Protein AF-A0A0V1JER3-F1 (afdb_monomer_lite)

Radius of gyration: 27.44 Å; chains: 1; bounding box: 63×90×72 Å

Secondary structure (DSSP, 8-state):
-EEEE--------SSS--PPP-TTSEEETTEEE--GGG-TT--BS--------S-HHHHHHHHHHHS-TTT-SEEEES----GGG-PPPHHHHHHHHHHHHHHH---HHHHT----SSTTS----TT----EEEEEEEE--HHHHHH-TTTS--HHHHHHHHHHHHHHHT--EEEEEE-S-HHHHHHHHHHS-TT-EEE-----HHHHHHHHHHHHHHHHHHHHHTEEEEEEETT-HHHHHHHHHHHHHT--GGGTS-EEPPTT-TTPPPPP--PPP----GGG--S-------HHHHHHHTTS--PPPPP-------------TTSSSSSS--TTSPPHHHHHHHHH-HHHHHHTT-HHHHHHHHHHHH-SSHHHHHHHHTTSHHHHHHHHHHHHHH-TTT-HHHHHHHHHHHHHHHHHHHHHHHHHHHHS--

pLDDT: mean 73.92, std 23.4, range [24.48, 98.75]

Foldseek 3Di:
DEEDEDPDADDDDDDDDDDDDLQQFDQDPQWTDHCVVVDRPDTDNDYDYDNDDDDVVVVVCCPVPVDDPVVDPYYDDPDDDDQLPPDDDPVLLVVLQVCCVPPQVWDCVVQVQDDDPPSLPQDAAAASGQFTQEEEEAAEDDVCVPQPVQFAAQLLLVLVVRQVCCVVSVGQEYEYHYPDDVVSVVVSVVNHDPSHHYDYDDDDPVRCVVQPPVSSLVSSLSNQLRHSAYEYAPLDPSLVSSLVSVLSSNYHLRRRFHYRGYPVCRPDDTDDRDHDDSDDPCPVVPDDPPPDAPPVRVVVCVVPDDDDDDDDDDDDDDDDDDDDPDPDPPDDDRPPDQPPVLVVQCVVDPQLVVLVVDPVLVVLVVCLVNDPDNVVSLVVCCVPPSSLLNVLVSCCSRPVPSCPVSVVVVVVVVVVVVVVVVVVVVVVVVVVPD

Structure (mmCIF, N/CA/C/O backbone):
data_AF-A0A0V1JER3-F1
#
_entry.id   AF-A0A0V1JER3-F1
#
loop_
_atom_site.group_PDB
_atom_site.id
_atom_site.type_symbol
_atom_site.label_atom_id
_atom_site.label_alt_id
_atom_site.label_comp_id
_atom_site.label_asym_id
_atom_site.label_entity_id
_atom_site.label_seq_id
_atom_site.pdbx_PDB_ins_code
_atom_site.Cartn_x
_atom_site.Cartn_y
_atom_site.Cartn_z
_atom_site.occupancy
_atom_site.B_iso_or_equiv
_atom_site.auth_seq_id
_atom_site.auth_comp_id
_atom_site.auth_asym_id
_atom_site.auth_atom_id
_atom_site.pdbx_PDB_model_num
ATOM 1 N N . MET A 1 1 ? 18.996 -10.662 -32.510 1.00 29.88 1 MET A N 1
ATOM 2 C CA . MET A 1 1 ? 19.533 -9.324 -32.182 1.00 29.88 1 MET A CA 1
ATOM 3 C C . MET A 1 1 ? 18.700 -8.815 -31.013 1.00 29.88 1 MET A C 1
ATOM 5 O O . MET A 1 1 ? 17.489 -8.831 -31.158 1.00 29.88 1 MET A O 1
ATOM 9 N N . LEU A 1 2 ? 19.296 -8.533 -29.849 1.00 27.28 2 LEU A N 1
ATOM 10 C CA . LEU A 1 2 ? 18.556 -8.062 -28.670 1.00 27.28 2 LEU A CA 1
ATOM 11 C C . LEU A 1 2 ? 18.442 -6.541 -28.779 1.00 27.28 2 LEU A C 1
ATOM 13 O O . LEU A 1 2 ? 19.460 -5.867 -28.688 1.00 27.28 2 LEU A O 1
ATOM 17 N N . TYR A 1 3 ? 17.248 -6.019 -29.037 1.00 32.38 3 TYR A N 1
ATOM 18 C CA . TYR A 1 3 ? 16.989 -4.581 -28.984 1.00 32.38 3 TYR A CA 1
ATOM 19 C C . TYR A 1 3 ? 16.560 -4.234 -27.558 1.00 32.38 3 TYR A C 1
ATOM 21 O O . TYR A 1 3 ? 15.623 -4.841 -27.039 1.00 32.38 3 TYR A O 1
ATOM 29 N N . ILE A 1 4 ? 17.287 -3.314 -26.921 1.00 34.12 4 ILE A N 1
ATOM 30 C CA . ILE A 1 4 ? 16.986 -2.803 -25.580 1.00 34.12 4 ILE A CA 1
ATOM 31 C C . ILE A 1 4 ? 16.317 -1.446 -25.761 1.00 34.12 4 ILE A C 1
ATOM 33 O O . ILE A 1 4 ? 16.966 -0.489 -26.183 1.00 34.12 4 ILE A O 1
ATOM 37 N N . PHE A 1 5 ? 15.028 -1.365 -25.444 1.00 34.78 5 PHE A N 1
ATOM 38 C CA . PHE A 1 5 ? 14.296 -0.105 -25.427 1.00 34.78 5 PHE A CA 1
ATOM 39 C C . PHE A 1 5 ? 14.421 0.522 -24.040 1.00 34.78 5 PHE A C 1
ATOM 41 O O . PHE A 1 5 ? 13.822 0.050 -23.079 1.00 34.78 5 PHE A O 1
ATOM 48 N N . CYS A 1 6 ? 15.226 1.576 -23.932 1.00 29.38 6 CYS A N 1
ATOM 49 C CA . CYS A 1 6 ? 15.331 2.361 -22.708 1.00 29.38 6 CYS A CA 1
ATOM 50 C C . CYS A 1 6 ? 14.354 3.534 -22.816 1.00 29.38 6 CYS A C 1
ATOM 52 O O . CYS A 1 6 ? 14.579 4.461 -23.595 1.00 29.38 6 CYS A O 1
ATOM 54 N N . ASN A 1 7 ? 13.246 3.476 -22.077 1.00 28.98 7 ASN A N 1
ATOM 55 C CA . ASN A 1 7 ? 12.242 4.532 -22.095 1.00 28.98 7 ASN A CA 1
ATOM 56 C C . ASN A 1 7 ? 12.743 5.721 -21.257 1.00 28.98 7 ASN A C 1
ATOM 58 O O . ASN A 1 7 ? 12.494 5.820 -20.057 1.00 28.98 7 ASN A O 1
ATOM 62 N N . ARG A 1 8 ? 13.515 6.609 -21.889 1.00 28.27 8 ARG A N 1
ATOM 63 C CA . ARG A 1 8 ? 13.818 7.944 -21.369 1.00 28.27 8 ARG A CA 1
ATOM 64 C C . ARG A 1 8 ? 13.373 8.947 -22.424 1.00 28.27 8 ARG A C 1
ATOM 66 O O . ARG A 1 8 ? 14.018 9.088 -23.460 1.00 28.27 8 ARG A O 1
ATOM 73 N N . PHE A 1 9 ? 12.265 9.635 -22.154 1.00 27.34 9 PHE A N 1
ATOM 74 C CA . PHE A 1 9 ? 11.827 10.783 -22.940 1.00 27.34 9 PHE A CA 1
ATOM 75 C C . PHE A 1 9 ? 12.973 11.803 -23.004 1.00 27.34 9 PHE A C 1
ATOM 77 O O . PHE A 1 9 ? 13.316 12.437 -22.006 1.00 27.34 9 PHE A O 1
ATOM 84 N N . LEU A 1 10 ? 13.580 11.956 -24.178 1.00 25.88 10 LEU A N 1
ATOM 85 C CA . LEU A 1 10 ? 14.513 13.036 -24.472 1.00 25.88 10 LEU A CA 1
ATOM 86 C C . LEU A 1 10 ? 13.934 13.903 -25.587 1.00 25.88 10 LEU A C 1
ATOM 88 O O . LEU A 1 10 ? 13.484 13.405 -26.617 1.00 25.88 10 LEU A O 1
ATOM 92 N N . LYS A 1 11 ? 13.932 15.210 -25.303 1.00 26.05 11 LYS A N 1
ATOM 93 C CA . LYS A 1 11 ? 13.413 16.328 -26.099 1.00 26.05 11 LYS A CA 1
ATOM 94 C C . LYS A 1 11 ? 13.662 16.182 -27.602 1.00 26.05 11 LYS A C 1
ATOM 96 O O . LYS A 1 11 ? 14.773 15.872 -28.032 1.00 26.05 11 LYS A O 1
ATOM 101 N N . ALA A 1 12 ? 12.650 16.551 -28.383 1.00 24.48 12 ALA A N 1
ATOM 102 C CA . ALA A 1 12 ? 12.817 16.917 -29.779 1.00 24.48 12 ALA A CA 1
ATOM 103 C C . ALA A 1 12 ? 13.804 18.094 -29.895 1.00 24.48 12 ALA A C 1
ATOM 105 O O . ALA A 1 12 ? 13.627 19.138 -29.270 1.00 24.48 12 ALA A O 1
ATOM 106 N N . SER A 1 13 ? 14.845 17.919 -30.706 1.00 25.61 13 SER A N 1
ATOM 107 C CA . SER A 1 13 ? 15.594 19.013 -31.320 1.00 25.61 13 SER A CA 1
ATOM 108 C C . SER A 1 13 ? 15.214 18.989 -32.790 1.00 25.61 13 SER A C 1
ATOM 110 O O . SER A 1 13 ? 15.515 18.018 -33.482 1.00 25.61 13 SER A O 1
ATOM 112 N N . LEU A 1 14 ? 14.569 20.053 -33.261 1.00 31.36 14 LEU A N 1
ATOM 113 C CA . LEU A 1 14 ? 14.544 20.379 -34.680 1.00 31.36 14 LEU A CA 1
ATOM 114 C C . LEU A 1 14 ? 16.005 20.440 -35.152 1.00 31.36 14 LEU A C 1
ATOM 116 O O . LEU A 1 14 ? 16.836 21.088 -34.518 1.00 31.36 14 LEU A O 1
ATOM 120 N N . ASN A 1 15 ? 16.300 19.718 -36.227 1.00 27.91 15 ASN A N 1
ATOM 121 C CA . ASN A 1 15 ? 17.601 19.586 -36.886 1.00 27.91 15 ASN A CA 1
ATOM 122 C C . ASN A 1 15 ? 18.651 18.711 -36.174 1.00 27.91 15 ASN A C 1
ATOM 124 O O . ASN A 1 15 ? 19.234 19.072 -35.153 1.00 27.91 15 ASN A O 1
ATOM 128 N N . GLY A 1 16 ? 18.982 17.600 -36.840 1.00 26.94 16 GLY A N 1
ATOM 129 C CA . GLY A 1 16 ? 20.277 16.935 -36.724 1.00 26.94 16 GLY A CA 1
ATOM 130 C C . GLY A 1 16 ? 20.339 15.811 -35.696 1.00 26.94 16 GLY A C 1
ATOM 131 O O . GLY A 1 16 ? 20.283 16.032 -34.489 1.00 26.94 16 GLY A O 1
ATOM 132 N N . VAL A 1 17 ? 20.536 14.596 -36.209 1.00 28.52 17 VAL A N 1
ATOM 133 C CA . VAL A 1 17 ? 20.954 13.387 -35.489 1.00 28.52 17 VAL A CA 1
ATOM 134 C C . VAL A 1 17 ? 21.973 13.734 -34.395 1.00 28.52 17 VAL A C 1
ATOM 136 O O . VAL A 1 17 ? 23.123 14.058 -34.688 1.00 28.52 17 VAL A O 1
ATOM 139 N N . ARG A 1 18 ? 21.576 13.632 -33.122 1.00 27.23 18 ARG A N 1
ATOM 140 C CA . ARG A 1 18 ? 22.514 13.630 -31.993 1.00 27.23 18 ARG A CA 1
ATOM 141 C C . ARG A 1 18 ? 22.650 12.211 -31.460 1.00 27.23 18 ARG A C 1
ATOM 143 O O . ARG A 1 18 ? 21.693 11.627 -30.962 1.00 27.23 18 ARG A O 1
ATOM 150 N N . LYS A 1 19 ? 23.863 11.666 -31.581 1.00 25.33 19 LYS A N 1
ATOM 151 C CA . LYS A 1 19 ? 24.291 10.421 -30.934 1.00 25.33 19 LYS A CA 1
ATOM 152 C C . LYS A 1 19 ? 24.153 10.558 -29.418 1.00 25.33 19 LYS A C 1
ATOM 154 O O . LYS A 1 19 ? 24.666 11.509 -28.834 1.00 25.33 19 LYS A O 1
ATOM 159 N N . TRP A 1 20 ? 23.495 9.585 -28.799 1.00 35.12 20 TRP A N 1
ATOM 160 C CA . TRP A 1 20 ? 23.563 9.373 -27.358 1.00 35.12 20 TRP A CA 1
ATOM 161 C C . TRP A 1 20 ? 24.924 8.757 -27.010 1.00 35.12 20 TRP A C 1
ATOM 163 O O . TRP A 1 20 ? 25.381 7.851 -27.710 1.00 35.12 20 TRP A O 1
ATOM 173 N N . ASN A 1 21 ? 25.578 9.255 -25.960 1.00 32.91 21 ASN A N 1
ATOM 174 C CA . ASN A 1 21 ? 26.830 8.683 -25.471 1.00 32.91 21 ASN A CA 1
ATOM 175 C C . ASN A 1 21 ? 26.574 7.282 -24.901 1.00 32.91 21 ASN A C 1
ATOM 177 O O . ASN A 1 21 ? 25.665 7.073 -24.105 1.00 32.91 21 ASN A O 1
ATOM 181 N N . SER A 1 22 ? 27.407 6.330 -25.299 1.00 37.09 22 SER A N 1
ATOM 182 C CA . SER A 1 22 ? 27.395 4.904 -24.957 1.00 37.09 22 SER A CA 1
ATOM 183 C C . SER A 1 22 ? 27.669 4.567 -23.476 1.00 37.09 22 SER A C 1
ATOM 185 O O . SER A 1 22 ? 28.071 3.450 -23.173 1.00 37.09 22 SER A O 1
ATOM 187 N N . ASP A 1 23 ? 27.447 5.488 -22.539 1.00 42.31 23 ASP A N 1
ATOM 188 C CA . ASP A 1 23 ? 28.029 5.437 -21.187 1.00 42.31 23 ASP A CA 1
ATOM 189 C C . ASP A 1 23 ? 27.239 4.580 -20.171 1.00 42.31 23 ASP A C 1
ATOM 191 O O . ASP A 1 23 ? 27.574 4.551 -18.990 1.00 42.31 23 ASP A O 1
ATOM 195 N N . HIS A 1 24 ? 26.197 3.854 -20.597 1.00 45.84 24 HIS A N 1
ATOM 196 C CA . HIS A 1 24 ? 25.475 2.900 -19.735 1.00 45.84 24 HIS A CA 1
ATOM 197 C C . HIS A 1 24 ? 25.744 1.438 -20.070 1.00 45.84 24 HIS A C 1
ATOM 199 O O . HIS A 1 24 ? 25.692 0.605 -19.173 1.00 45.84 24 HIS A O 1
ATOM 205 N N . ALA A 1 25 ? 26.064 1.116 -21.323 1.00 49.56 25 ALA A N 1
ATOM 206 C CA . ALA A 1 25 ? 26.403 -0.240 -21.726 1.00 49.56 25 ALA A CA 1
ATOM 207 C C . ALA A 1 25 ? 27.901 -0.317 -22.027 1.00 49.56 25 ALA A C 1
ATOM 209 O O . ALA A 1 25 ? 28.362 0.177 -23.057 1.00 49.56 25 ALA A O 1
ATOM 210 N N . LEU A 1 26 ? 28.668 -0.949 -21.138 1.00 57.00 26 LEU A N 1
ATOM 211 C CA . LEU A 1 26 ? 30.098 -1.153 -21.356 1.00 57.00 26 LEU A CA 1
ATOM 212 C C . LEU A 1 26 ? 30.281 -2.118 -22.526 1.00 57.00 26 LEU A C 1
ATOM 214 O O . LEU A 1 26 ? 29.873 -3.282 -22.461 1.00 57.00 26 LEU A O 1
ATOM 218 N N . LYS A 1 27 ? 30.892 -1.636 -23.611 1.00 63.28 27 LYS A N 1
ATOM 219 C CA . LYS A 1 27 ? 31.264 -2.488 -24.739 1.00 63.28 27 LYS A CA 1
ATOM 220 C C . LYS A 1 27 ? 32.591 -3.174 -24.424 1.00 63.28 27 LYS A C 1
ATOM 222 O O . LYS A 1 27 ? 33.647 -2.564 -24.545 1.00 63.28 27 LYS A O 1
ATOM 227 N N . VAL A 1 28 ? 32.530 -4.446 -24.047 1.00 67.06 28 VAL A N 1
ATOM 228 C CA . VAL A 1 28 ? 33.704 -5.286 -23.772 1.00 67.06 28 VAL A CA 1
ATOM 229 C C . VAL A 1 28 ? 33.757 -6.375 -24.841 1.00 67.06 28 VAL A C 1
ATOM 231 O O . VAL A 1 28 ? 32.778 -7.093 -25.027 1.00 67.06 28 VAL A O 1
ATOM 234 N N . GLU A 1 29 ? 34.858 -6.460 -25.596 1.00 71.38 29 GLU A N 1
ATOM 235 C CA . GLU A 1 29 ? 35.061 -7.466 -26.662 1.00 71.38 29 GLU A CA 1
ATOM 236 C C . GLU A 1 29 ? 33.916 -7.532 -27.697 1.00 71.38 29 GLU A C 1
ATOM 238 O O . GLU A 1 29 ? 33.476 -8.598 -28.125 1.00 71.38 29 GLU A O 1
ATOM 243 N N . GLY A 1 30 ? 33.364 -6.377 -28.084 1.00 72.62 30 GLY A N 1
ATOM 244 C CA . GLY A 1 30 ? 32.263 -6.321 -29.055 1.00 72.62 30 GLY A CA 1
ATOM 245 C C . GLY A 1 30 ? 30.878 -6.660 -28.492 1.00 72.62 30 GLY A C 1
ATOM 246 O O . GLY A 1 30 ? 29.902 -6.602 -29.237 1.00 72.62 30 GLY A O 1
ATOM 247 N N . LYS A 1 31 ? 30.770 -6.955 -27.193 1.00 77.31 31 LYS A N 1
ATOM 248 C CA . LYS A 1 31 ? 29.517 -7.246 -26.487 1.00 77.31 31 LYS A CA 1
ATOM 249 C C . LYS A 1 31 ? 29.120 -6.067 -25.607 1.00 77.31 31 LYS A C 1
ATOM 251 O O . LYS A 1 31 ? 29.957 -5.524 -24.893 1.00 77.31 31 LYS A O 1
ATOM 256 N N . PHE A 1 32 ? 27.846 -5.690 -25.631 1.00 74.81 32 PHE A N 1
ATOM 257 C CA . PHE A 1 32 ? 27.309 -4.660 -24.745 1.00 74.81 32 PHE A CA 1
ATOM 258 C C . PHE A 1 32 ? 26.859 -5.300 -23.434 1.00 74.81 32 PHE A C 1
ATOM 260 O O . PHE A 1 32 ? 25.918 -6.098 -23.425 1.00 74.81 32 PHE A O 1
ATOM 267 N N . LYS A 1 33 ? 27.541 -4.963 -22.338 1.00 71.56 33 LYS A N 1
ATOM 268 C CA . LYS A 1 33 ? 27.200 -5.404 -20.984 1.00 71.56 33 LYS A CA 1
ATOM 269 C C . LYS A 1 33 ? 26.403 -4.329 -20.251 1.00 71.56 33 LYS A C 1
ATOM 271 O O . LYS A 1 33 ? 26.725 -3.148 -20.348 1.00 71.56 33 LYS A O 1
ATOM 276 N N . TYR A 1 34 ? 25.387 -4.755 -19.513 1.00 69.81 34 TYR A N 1
ATOM 277 C CA . TYR A 1 34 ? 24.551 -3.932 -18.642 1.00 69.81 34 TYR A CA 1
ATOM 278 C C . TYR A 1 34 ? 24.230 -4.722 -17.368 1.00 69.81 34 TYR A C 1
ATOM 280 O O . TYR A 1 34 ? 24.626 -5.881 -17.263 1.00 69.81 34 TYR A O 1
ATOM 288 N N . SER A 1 35 ? 23.512 -4.121 -16.414 1.00 65.50 35 SER A N 1
ATOM 289 C CA . SER A 1 35 ? 23.117 -4.803 -15.173 1.00 65.50 35 SER A CA 1
ATOM 290 C C . SER A 1 35 ? 22.366 -6.115 -15.441 1.00 65.50 35 SER A C 1
ATOM 292 O O . SER A 1 35 ? 22.594 -7.075 -14.717 1.00 65.50 35 SER A O 1
ATOM 294 N N . PHE A 1 36 ? 21.519 -6.171 -16.484 1.00 69.31 36 PHE A N 1
ATOM 295 C CA . PHE A 1 36 ? 20.764 -7.363 -16.916 1.00 69.31 36 PHE A CA 1
ATOM 296 C C . PHE A 1 36 ? 20.268 -8.228 -15.745 1.00 69.31 36 PHE A C 1
ATOM 298 O O . PHE A 1 36 ? 20.529 -9.427 -15.701 1.00 69.31 36 PHE A O 1
ATOM 305 N N . TRP A 1 37 ? 19.578 -7.609 -14.779 1.00 70.81 37 TRP A N 1
ATOM 306 C CA . TRP A 1 37 ? 19.030 -8.277 -13.587 1.00 70.81 37 TRP A CA 1
ATOM 307 C C . TRP A 1 37 ? 20.066 -9.027 -12.729 1.00 70.81 37 TRP A C 1
ATOM 309 O O . TRP A 1 37 ? 19.728 -9.993 -12.054 1.00 70.81 37 TRP A O 1
ATOM 319 N N . GLY A 1 38 ? 21.325 -8.592 -12.758 1.00 70.81 38 GLY A N 1
ATOM 320 C CA . GLY A 1 38 ? 22.422 -9.196 -12.005 1.00 70.81 38 GLY A CA 1
ATOM 321 C C . GLY A 1 38 ? 23.103 -10.379 -12.694 1.00 70.81 38 GLY A C 1
ATOM 322 O O . GLY A 1 38 ? 23.949 -11.004 -12.065 1.00 70.81 38 GLY A O 1
ATOM 323 N N . TYR A 1 39 ? 22.782 -10.683 -13.958 1.00 69.69 39 TYR A N 1
ATOM 324 C CA . TYR A 1 39 ? 23.394 -11.788 -14.705 1.00 69.69 39 TYR A CA 1
ATOM 325 C C . TYR A 1 39 ? 24.629 -11.317 -15.501 1.00 69.69 39 TYR A C 1
ATOM 327 O O . TYR A 1 39 ? 24.478 -10.723 -16.577 1.00 69.69 39 TYR A O 1
ATOM 335 N N . PRO A 1 40 ? 25.865 -11.568 -15.022 1.00 72.06 40 PRO A N 1
ATOM 336 C CA . PRO A 1 40 ? 27.091 -11.067 -15.655 1.00 72.06 40 PRO A CA 1
ATOM 337 C C . PRO A 1 40 ? 27.394 -11.691 -17.029 1.00 72.06 40 PRO A C 1
ATOM 339 O O . PRO A 1 40 ? 28.200 -11.153 -17.801 1.00 72.06 40 PRO A O 1
ATOM 342 N N . GLU A 1 41 ? 26.788 -12.838 -17.326 1.00 79.75 41 GLU A N 1
ATOM 343 C CA . GLU A 1 41 ? 26.922 -13.579 -18.576 1.00 79.75 41 GLU A CA 1
ATOM 344 C C . GLU A 1 41 ? 26.010 -13.058 -19.692 1.00 79.75 41 GLU A C 1
ATOM 346 O O . GLU A 1 41 ? 26.251 -13.357 -20.866 1.00 79.75 41 GLU A O 1
ATOM 351 N N . VAL A 1 42 ? 24.981 -12.274 -19.355 1.00 78.56 42 VAL A N 1
ATOM 352 C CA . VAL A 1 42 ? 24.041 -11.725 -20.335 1.00 78.56 42 VAL A CA 1
ATOM 353 C C . VAL A 1 42 ? 24.664 -10.513 -21.022 1.00 78.56 42 VAL A C 1
ATOM 355 O O . VAL A 1 42 ? 25.273 -9.641 -20.403 1.00 78.56 42 VAL A O 1
ATOM 358 N N . TYR A 1 43 ? 24.523 -10.458 -22.345 1.00 75.25 43 TYR A N 1
ATOM 359 C CA . TYR A 1 43 ? 25.010 -9.345 -23.148 1.00 75.25 43 TYR A CA 1
ATOM 360 C C . TYR A 1 43 ? 24.124 -9.097 -24.365 1.00 75.25 43 TYR A C 1
ATOM 362 O O . TYR A 1 43 ? 23.519 -10.012 -24.929 1.00 75.25 43 TYR A O 1
ATOM 370 N N . ALA A 1 44 ? 24.108 -7.850 -24.827 1.00 72.31 44 ALA A N 1
ATOM 371 C CA . ALA A 1 44 ? 23.492 -7.484 -26.091 1.00 72.31 44 ALA A CA 1
ATOM 372 C C . ALA A 1 44 ? 24.530 -7.472 -27.221 1.00 72.31 44 ALA A C 1
ATOM 374 O O . ALA A 1 44 ? 25.665 -7.016 -27.064 1.00 72.31 44 ALA A O 1
ATOM 375 N N . LYS A 1 45 ? 24.129 -7.978 -28.393 1.00 71.19 45 LYS A N 1
ATOM 376 C CA . LYS A 1 45 ? 24.941 -7.921 -29.625 1.00 71.19 45 LYS A CA 1
ATOM 377 C C . LYS A 1 45 ? 24.895 -6.543 -30.283 1.00 71.19 45 LYS A C 1
ATOM 379 O O . LYS A 1 45 ? 25.845 -6.150 -30.947 1.00 71.19 45 LYS A O 1
ATOM 384 N N . ASN A 1 46 ? 23.780 -5.837 -30.129 1.00 66.19 46 ASN A N 1
ATOM 385 C CA . ASN A 1 46 ? 23.588 -4.494 -30.648 1.00 66.19 46 ASN A CA 1
ATOM 386 C C . ASN A 1 46 ? 22.710 -3.714 -29.672 1.00 66.19 46 ASN A C 1
ATOM 388 O O . ASN A 1 46 ? 21.862 -4.313 -29.019 1.00 66.19 46 ASN A O 1
ATOM 392 N N . VAL A 1 47 ? 22.913 -2.407 -29.575 1.00 67.38 47 VAL A N 1
ATOM 393 C CA . VAL A 1 47 ? 22.087 -1.521 -28.753 1.00 67.38 47 VAL A CA 1
ATOM 394 C C . VAL A 1 47 ? 21.801 -0.281 -29.582 1.00 67.38 47 VAL A C 1
ATOM 396 O O . VAL A 1 47 ? 22.720 0.345 -30.108 1.00 67.38 47 VAL A O 1
ATOM 399 N N . SER A 1 48 ? 20.525 0.058 -29.711 1.00 61.81 48 SER A N 1
ATOM 400 C CA . SER A 1 48 ? 20.063 1.249 -30.415 1.00 61.81 48 SER A CA 1
ATOM 401 C C . SER A 1 48 ? 19.074 1.989 -29.533 1.00 61.81 48 SER A C 1
ATOM 403 O O . SER A 1 48 ? 18.168 1.374 -28.975 1.00 61.81 48 SER A O 1
ATOM 405 N N . CYS A 1 49 ? 19.232 3.303 -29.434 1.00 63.03 49 CYS A N 1
ATOM 406 C CA . CYS A 1 49 ? 18.282 4.148 -28.729 1.00 63.03 49 CYS A CA 1
ATOM 407 C C . CYS A 1 49 ? 17.164 4.563 -29.685 1.00 63.03 49 CYS A C 1
ATOM 409 O O . CYS A 1 49 ? 17.439 4.988 -30.808 1.00 63.03 49 CYS A O 1
ATOM 411 N N . LEU A 1 50 ? 15.925 4.479 -29.215 1.00 62.03 50 LEU A N 1
ATOM 412 C CA . LEU A 1 50 ? 14.756 5.004 -29.902 1.00 62.03 50 LEU A CA 1
ATOM 413 C C . LEU A 1 50 ? 14.140 6.087 -29.017 1.00 62.03 50 LEU A C 1
ATOM 415 O O . LEU A 1 50 ? 13.772 5.813 -27.876 1.00 62.03 50 LEU A O 1
ATOM 419 N N . SER A 1 51 ? 14.020 7.299 -29.548 1.00 62.97 51 SER A N 1
ATOM 420 C CA . SER A 1 51 ? 13.173 8.321 -28.938 1.00 62.97 51 SER A CA 1
ATOM 421 C C . SER A 1 51 ? 11.740 8.065 -29.375 1.00 62.97 51 SER A C 1
ATOM 423 O O . SER A 1 51 ? 11.445 8.134 -30.566 1.00 62.97 51 SER A O 1
ATOM 425 N N . LEU A 1 52 ? 10.862 7.776 -28.421 1.00 63.91 52 LEU A N 1
ATOM 426 C CA . LEU A 1 52 ? 9.446 7.561 -28.679 1.00 63.91 52 LEU A CA 1
ATOM 427 C C . LEU A 1 52 ? 8.607 8.484 -27.799 1.00 63.91 52 LEU A C 1
ATOM 429 O O . LEU A 1 52 ? 8.880 8.638 -26.611 1.00 63.91 52 LEU A O 1
ATOM 433 N N . GLN A 1 53 ? 7.574 9.069 -28.396 1.00 65.06 53 GLN A N 1
ATOM 434 C CA . GLN A 1 53 ? 6.446 9.660 -27.689 1.00 65.06 53 GLN A CA 1
ATOM 435 C C . GLN A 1 53 ? 5.196 8.983 -28.240 1.00 65.06 53 GLN A C 1
ATOM 437 O O . GLN A 1 53 ? 4.930 9.083 -29.434 1.00 65.06 53 GLN A O 1
ATOM 442 N N . GLY A 1 54 ? 4.490 8.237 -27.401 1.00 66.19 54 GLY A N 1
ATOM 443 C CA . GLY A 1 54 ? 3.366 7.425 -27.847 1.00 66.19 54 GLY A CA 1
ATOM 444 C C . GLY A 1 54 ? 3.030 6.317 -26.861 1.00 66.19 54 GLY A C 1
ATOM 445 O O . GLY A 1 54 ? 3.644 6.189 -25.799 1.00 66.19 54 GLY A O 1
ATOM 446 N N . TYR A 1 55 ? 2.042 5.517 -27.223 1.00 64.69 55 TYR A N 1
ATOM 447 C CA . TYR A 1 55 ? 1.575 4.365 -26.472 1.00 64.69 55 TYR A CA 1
ATOM 448 C C . TYR A 1 55 ? 2.436 3.128 -26.765 1.00 64.69 55 TYR A C 1
ATOM 450 O O . TYR A 1 55 ? 3.224 3.082 -27.710 1.00 64.69 55 TYR A O 1
ATOM 458 N N . VAL A 1 56 ? 2.251 2.063 -25.980 1.00 66.69 56 VAL A N 1
ATOM 459 C CA . VAL A 1 56 ? 2.917 0.767 -26.226 1.00 66.69 56 VAL A CA 1
ATOM 460 C C . VAL A 1 56 ? 2.604 0.229 -27.632 1.00 66.69 56 VAL A C 1
ATOM 462 O O . VAL A 1 56 ? 3.448 -0.423 -28.245 1.00 66.69 56 VAL A O 1
ATOM 465 N N . SER A 1 57 ? 1.430 0.550 -28.185 1.00 67.56 57 SER A N 1
ATOM 466 C CA . SER A 1 57 ? 1.070 0.230 -29.572 1.00 67.56 57 SER A CA 1
ATOM 467 C C . SER A 1 57 ? 1.998 0.883 -30.597 1.00 67.56 57 SER A C 1
ATOM 469 O O . SER A 1 57 ? 2.278 0.278 -31.626 1.00 67.56 57 SER A O 1
ATOM 471 N N . ASP A 1 58 ? 2.526 2.072 -30.313 1.00 70.44 58 ASP A N 1
ATOM 472 C CA . ASP A 1 58 ? 3.441 2.771 -31.216 1.00 70.44 58 ASP A CA 1
ATOM 473 C C . ASP A 1 58 ? 4.823 2.108 -31.209 1.00 70.44 58 ASP A C 1
ATOM 475 O O . ASP A 1 58 ? 5.433 1.935 -32.265 1.00 70.44 58 ASP A O 1
ATOM 479 N N . VAL A 1 59 ? 5.268 1.611 -30.044 1.00 70.75 59 VAL A N 1
ATOM 480 C CA . VAL A 1 59 ? 6.448 0.728 -29.949 1.00 70.75 59 VAL A CA 1
ATOM 481 C C . VAL A 1 59 ? 6.232 -0.529 -30.797 1.00 70.75 59 VAL A C 1
ATOM 483 O O . VAL A 1 59 ? 7.111 -0.921 -31.565 1.00 70.75 59 VAL A O 1
ATOM 486 N N . ALA A 1 60 ? 5.061 -1.163 -30.671 1.00 69.94 60 ALA A N 1
ATOM 487 C CA . ALA A 1 60 ? 4.735 -2.379 -31.408 1.00 69.94 60 ALA A CA 1
ATOM 488 C C . ALA A 1 60 ? 4.727 -2.136 -32.925 1.00 69.94 60 ALA A C 1
ATOM 490 O O . ALA A 1 60 ? 5.299 -2.926 -33.674 1.00 69.94 60 ALA A O 1
ATOM 491 N N . ASN A 1 61 ? 4.155 -1.019 -33.375 1.00 70.44 61 ASN A N 1
ATOM 492 C CA . ASN A 1 61 ? 4.132 -0.637 -34.785 1.00 70.44 61 ASN A CA 1
ATOM 493 C C . ASN A 1 61 ? 5.541 -0.412 -35.346 1.00 70.44 61 ASN A C 1
ATOM 495 O O . ASN A 1 61 ? 5.835 -0.882 -36.443 1.00 70.44 61 ASN A O 1
ATOM 499 N N . LEU A 1 62 ? 6.430 0.243 -34.592 1.00 70.69 62 LEU A N 1
ATOM 500 C CA . LEU A 1 62 ? 7.825 0.435 -35.003 1.00 70.69 62 LEU A CA 1
ATOM 501 C C . LEU A 1 62 ? 8.569 -0.893 -35.149 1.00 70.69 62 LEU A C 1
ATOM 503 O O . LEU A 1 62 ? 9.271 -1.113 -36.131 1.00 70.69 62 LEU A O 1
ATOM 507 N N . ILE A 1 63 ? 8.367 -1.812 -34.206 1.00 69.62 63 ILE A N 1
ATOM 508 C CA . ILE A 1 63 ? 8.961 -3.149 -34.261 1.00 69.62 63 ILE A CA 1
ATOM 509 C C . ILE A 1 63 ? 8.468 -3.931 -35.487 1.00 69.62 63 ILE A C 1
ATOM 511 O O . ILE A 1 63 ? 9.261 -4.582 -36.169 1.00 69.62 63 ILE A O 1
ATOM 515 N N . VAL A 1 64 ? 7.160 -3.909 -35.746 1.00 70.69 64 VAL A N 1
ATOM 516 C CA . VAL A 1 64 ? 6.533 -4.735 -36.787 1.00 70.69 64 VAL A CA 1
ATOM 517 C C . VAL A 1 64 ? 6.815 -4.199 -38.189 1.00 70.69 64 VAL A C 1
ATOM 519 O O . VAL A 1 64 ? 7.028 -4.995 -39.102 1.00 70.69 64 VAL A O 1
ATOM 522 N N . ASN A 1 65 ? 6.825 -2.877 -38.364 1.00 66.44 65 ASN A N 1
ATOM 523 C CA . ASN A 1 65 ? 6.895 -2.261 -39.689 1.00 66.44 65 ASN A CA 1
ATOM 524 C C . ASN A 1 65 ? 8.322 -1.911 -40.123 1.00 66.44 65 ASN A C 1
ATOM 526 O O . ASN A 1 65 ? 8.622 -1.998 -41.311 1.00 66.44 65 ASN A O 1
ATOM 530 N N . ASP A 1 66 ? 9.191 -1.525 -39.187 1.00 59.91 66 ASP A N 1
ATOM 531 C CA . ASP A 1 66 ? 10.477 -0.885 -39.505 1.00 59.91 66 ASP A CA 1
ATOM 532 C C . ASP A 1 66 ? 11.685 -1.815 -39.318 1.00 59.91 66 ASP A C 1
ATOM 534 O O . ASP A 1 66 ? 12.834 -1.462 -39.599 1.00 59.91 66 ASP A O 1
ATOM 538 N N . THR A 1 67 ? 11.440 -3.044 -38.863 1.00 61.50 67 THR A N 1
ATOM 539 C CA . THR A 1 67 ? 12.494 -4.031 -38.650 1.00 61.50 67 THR A CA 1
ATOM 540 C C . THR A 1 67 ? 12.235 -5.319 -39.401 1.00 61.50 67 THR A C 1
ATOM 542 O O . THR A 1 67 ? 11.184 -5.935 -39.279 1.00 61.50 67 THR A O 1
ATOM 545 N N . ASP A 1 68 ? 13.245 -5.747 -40.163 1.00 62.56 68 ASP A N 1
ATOM 546 C CA . ASP A 1 68 ? 13.238 -7.022 -40.872 1.00 62.56 68 ASP A CA 1
ATOM 547 C C . ASP A 1 68 ? 12.999 -8.168 -39.865 1.00 62.56 68 ASP A C 1
ATOM 549 O O . ASP A 1 68 ? 13.877 -8.451 -39.032 1.00 62.56 68 ASP A O 1
ATOM 553 N N . PRO A 1 69 ? 11.839 -8.848 -39.925 1.00 58.12 69 PRO A N 1
ATOM 554 C CA . PRO A 1 69 ? 11.459 -9.871 -38.956 1.00 58.12 69 PRO A CA 1
ATOM 555 C C . PRO A 1 69 ? 12.379 -11.098 -39.002 1.00 58.12 69 PRO A C 1
ATOM 557 O O . PRO A 1 69 ? 12.350 -11.921 -38.091 1.00 58.12 69 PRO A O 1
ATOM 560 N N . THR A 1 70 ? 13.237 -11.227 -40.021 1.00 57.66 70 THR A N 1
ATOM 561 C CA . THR A 1 70 ? 14.264 -12.277 -40.079 1.00 57.66 70 THR A CA 1
ATOM 562 C C . THR A 1 70 ? 15.523 -11.943 -39.267 1.00 57.66 70 THR A C 1
ATOM 564 O O . THR A 1 70 ? 16.283 -12.845 -38.908 1.00 57.66 70 THR A O 1
ATOM 567 N N . LYS A 1 71 ? 15.743 -10.665 -38.915 1.00 55.62 71 LYS A N 1
ATOM 568 C CA . LYS A 1 71 ? 16.924 -10.185 -38.165 1.00 55.62 71 LYS A CA 1
ATOM 569 C C . LYS A 1 71 ? 16.677 -10.056 -36.660 1.00 55.62 71 LYS A C 1
ATOM 571 O O . LYS A 1 71 ? 17.624 -10.102 -35.860 1.00 55.62 71 LYS A O 1
ATOM 576 N N . ILE A 1 72 ? 15.416 -9.934 -36.252 1.00 59.41 72 ILE A N 1
ATOM 577 C CA . ILE A 1 72 ? 15.015 -9.842 -34.847 1.00 59.41 72 ILE A CA 1
ATOM 578 C C . ILE A 1 72 ? 14.455 -11.178 -34.370 1.00 59.41 72 ILE A C 1
ATOM 580 O O . ILE A 1 72 ? 13.396 -11.615 -34.791 1.00 59.41 72 ILE A O 1
ATOM 584 N N . GLN A 1 73 ? 15.175 -11.815 -33.447 1.00 58.62 73 GLN A N 1
ATOM 585 C CA . GLN A 1 73 ? 14.757 -13.069 -32.804 1.00 58.62 73 GLN A CA 1
ATOM 586 C C . GLN A 1 73 ? 14.215 -12.859 -31.383 1.00 58.62 73 GLN A C 1
ATOM 588 O O . GLN A 1 73 ? 13.575 -13.746 -30.835 1.00 58.62 73 GLN A O 1
ATOM 593 N N . SER A 1 74 ? 14.507 -11.715 -30.760 1.00 60.09 74 SER A N 1
ATOM 594 C CA . SER A 1 74 ? 14.228 -11.460 -29.344 1.00 60.09 74 SER A CA 1
ATOM 595 C C . SER A 1 74 ? 14.165 -9.957 -29.092 1.00 60.09 74 SER A C 1
ATOM 597 O O . SER A 1 74 ? 15.118 -9.248 -29.428 1.00 60.09 74 SER A O 1
ATOM 599 N N . ILE A 1 75 ? 13.090 -9.481 -28.473 1.00 63.31 75 ILE A N 1
ATOM 600 C CA . ILE A 1 75 ? 12.908 -8.071 -28.115 1.00 63.31 75 ILE A CA 1
ATOM 601 C C . ILE A 1 75 ? 12.748 -7.977 -26.609 1.00 63.31 75 ILE A C 1
ATOM 603 O O . ILE A 1 75 ? 11.987 -8.741 -26.020 1.00 63.31 75 ILE A O 1
ATOM 607 N N . MET A 1 76 ? 13.467 -7.038 -26.004 1.00 59.72 76 MET A N 1
ATOM 608 C CA . MET A 1 76 ? 13.311 -6.702 -24.600 1.00 59.72 76 MET A CA 1
ATOM 609 C C . MET A 1 76 ? 12.582 -5.363 -24.508 1.00 59.72 76 MET A C 1
ATOM 611 O O . MET A 1 76 ? 13.146 -4.318 -24.836 1.00 59.72 76 MET A O 1
ATOM 615 N N . VAL A 1 77 ? 11.327 -5.410 -24.065 1.00 57.62 77 VAL A N 1
ATOM 616 C CA . VAL A 1 77 ? 10.567 -4.223 -23.667 1.00 57.62 77 VAL A CA 1
ATOM 617 C C . VAL A 1 77 ? 10.606 -4.161 -22.150 1.00 57.62 77 VAL A C 1
ATOM 619 O O . VAL A 1 77 ? 10.100 -5.057 -21.477 1.00 57.62 77 VAL A O 1
ATOM 622 N N . ASP A 1 78 ? 11.255 -3.132 -21.622 1.00 43.19 78 ASP A N 1
ATOM 623 C CA . ASP A 1 78 ? 11.279 -2.875 -20.188 1.00 43.19 78 ASP A CA 1
ATOM 624 C C . ASP A 1 78 ? 9.958 -2.199 -19.766 1.00 43.19 78 ASP A C 1
ATOM 626 O O . ASP A 1 78 ? 9.468 -1.314 -20.469 1.00 43.19 78 ASP A O 1
ATOM 630 N N . ARG A 1 79 ? 9.386 -2.620 -18.627 1.00 40.56 79 ARG A N 1
ATOM 631 C CA . ARG A 1 79 ? 8.121 -2.127 -18.028 1.00 40.56 79 ARG A CA 1
ATOM 632 C C . ARG A 1 79 ? 6.830 -2.361 -18.836 1.00 40.56 79 ARG A C 1
ATOM 634 O O . ARG A 1 79 ? 6.154 -1.418 -19.239 1.00 40.56 79 ARG A O 1
ATOM 641 N N . ALA A 1 80 ? 6.436 -3.624 -19.000 1.00 48.16 80 ALA A N 1
ATOM 642 C CA . ALA A 1 80 ? 5.107 -3.999 -19.493 1.00 48.16 80 ALA A CA 1
ATOM 643 C C . ALA A 1 80 ? 4.283 -4.660 -18.372 1.00 48.16 80 ALA A C 1
ATOM 645 O O . ALA A 1 80 ? 4.647 -5.732 -17.894 1.00 48.16 80 ALA A O 1
ATOM 646 N N . GLU A 1 81 ? 3.168 -4.048 -17.964 1.00 48.12 81 GLU A N 1
ATOM 647 C CA . GLU A 1 81 ? 2.287 -4.585 -16.917 1.00 48.12 81 GLU A CA 1
ATOM 648 C C . GLU A 1 81 ? 0.852 -4.756 -17.438 1.00 48.12 81 GLU A C 1
ATOM 650 O O . GLU A 1 81 ? 0.256 -3.828 -17.981 1.00 48.12 81 GLU A O 1
ATOM 655 N N . CYS A 1 82 ? 0.278 -5.950 -17.261 1.00 59.69 82 CYS A N 1
ATOM 656 C CA . CYS A 1 82 ? -1.133 -6.249 -17.535 1.00 59.69 82 CYS A CA 1
ATOM 657 C C . CYS A 1 82 ? -1.803 -6.699 -16.232 1.00 59.69 82 CYS A C 1
ATOM 659 O O . CYS A 1 82 ? -1.571 -7.808 -15.749 1.00 59.69 82 CYS A O 1
ATOM 661 N N . ARG A 1 83 ? -2.633 -5.834 -15.638 1.00 71.31 83 ARG A N 1
ATOM 662 C CA . ARG A 1 83 ? -2.970 -5.935 -14.210 1.00 71.31 83 ARG A CA 1
ATOM 663 C C . ARG A 1 83 ? -3.782 -7.171 -13.806 1.00 71.31 83 ARG A C 1
ATOM 665 O O . ARG A 1 83 ? -3.444 -7.814 -12.817 1.00 71.31 83 ARG A O 1
ATOM 672 N N . ARG A 1 84 ? -4.824 -7.545 -14.563 1.00 68.44 84 ARG A N 1
ATOM 673 C CA . ARG A 1 84 ? -5.693 -8.698 -14.220 1.00 68.44 84 ARG A CA 1
ATOM 674 C C . ARG A 1 84 ? -4.978 -10.048 -14.306 1.00 68.44 84 ARG A C 1
ATOM 676 O O . ARG A 1 84 ? -5.320 -10.960 -13.561 1.00 68.44 84 ARG A O 1
ATOM 683 N N . SER A 1 85 ? -3.992 -10.171 -15.193 1.00 74.69 85 SER A N 1
ATOM 684 C CA . SER A 1 85 ? -3.196 -11.393 -15.342 1.00 74.69 85 SER A CA 1
ATOM 685 C C . SER A 1 85 ? -2.132 -11.562 -14.255 1.00 74.69 85 SER A C 1
ATOM 687 O O . SER A 1 85 ? -1.609 -12.661 -14.088 1.00 74.69 85 SER A O 1
ATOM 689 N N . MET A 1 86 ? -1.804 -10.505 -13.504 1.00 77.56 86 MET A N 1
ATOM 690 C CA . MET A 1 86 ? -0.815 -10.549 -12.424 1.00 77.56 86 MET A CA 1
ATOM 691 C C . MET A 1 86 ? -1.442 -11.118 -11.149 1.00 77.56 86 MET A C 1
ATOM 693 O O . MET A 1 86 ? -1.734 -10.397 -10.199 1.00 77.56 86 MET A O 1
ATOM 697 N N . ARG A 1 87 ? -1.685 -12.432 -11.139 1.00 84.62 87 ARG A N 1
ATOM 698 C CA . ARG A 1 87 ? -2.128 -13.150 -9.942 1.00 84.62 87 ARG A CA 1
ATOM 699 C C . ARG A 1 87 ? -0.947 -13.431 -9.024 1.00 84.62 87 ARG A C 1
ATOM 701 O O . ARG A 1 87 ? 0.083 -13.937 -9.466 1.00 84.62 87 ARG A O 1
ATOM 708 N N . TYR A 1 88 ? -1.124 -13.156 -7.736 1.00 89.62 88 TYR A N 1
ATOM 709 C CA . TYR A 1 88 ? -0.154 -13.558 -6.728 1.00 89.62 88 TYR A CA 1
ATOM 710 C C . TYR A 1 88 ? -0.035 -15.080 -6.650 1.00 89.62 88 TYR A C 1
ATOM 712 O O . TYR A 1 88 ? -0.998 -15.820 -6.888 1.00 89.62 88 TYR A O 1
ATOM 720 N N . SER A 1 89 ? 1.164 -15.550 -6.300 1.00 91.19 89 SER A N 1
ATOM 721 C CA . SER A 1 89 ? 1.433 -16.981 -6.179 1.00 91.19 89 SER A CA 1
ATOM 722 C C . SER A 1 89 ? 0.518 -17.621 -5.134 1.00 91.19 89 SER A C 1
ATOM 724 O O . SER A 1 89 ? 0.202 -17.016 -4.107 1.00 91.19 89 SER A O 1
ATOM 726 N N . ALA A 1 90 ? 0.114 -18.872 -5.368 1.00 91.88 90 ALA A N 1
ATOM 727 C CA . ALA A 1 90 ? -0.754 -19.600 -4.444 1.00 91.88 90 ALA A CA 1
ATOM 728 C C . ALA A 1 90 ? -0.161 -19.681 -3.026 1.00 91.88 90 ALA A C 1
ATOM 730 O O . ALA A 1 90 ? -0.889 -19.581 -2.045 1.00 91.88 90 ALA A O 1
ATOM 731 N N . SER A 1 91 ? 1.166 -19.789 -2.901 1.00 94.50 91 SER A N 1
ATOM 732 C CA . SER A 1 91 ? 1.842 -19.802 -1.601 1.00 94.50 91 SER A CA 1
ATOM 733 C C . SER A 1 91 ? 1.779 -18.468 -0.855 1.00 94.50 91 SER A C 1
ATOM 735 O O . SER A 1 91 ? 1.714 -18.484 0.370 1.00 94.50 91 SER A O 1
ATOM 737 N N . ILE A 1 92 ? 1.815 -17.339 -1.573 1.00 93.94 92 ILE A N 1
ATOM 738 C CA . ILE A 1 92 ? 1.670 -16.001 -0.981 1.00 93.94 92 ILE A CA 1
ATOM 739 C C . ILE A 1 92 ? 0.226 -15.797 -0.526 1.00 93.94 92 ILE A C 1
ATOM 741 O O . ILE A 1 92 ? 0.010 -15.425 0.624 1.00 93.94 92 ILE A O 1
ATOM 745 N N . ARG A 1 93 ? -0.748 -16.120 -1.393 1.00 94.62 93 ARG A N 1
ATOM 746 C CA . ARG A 1 93 ? -2.178 -16.065 -1.050 1.00 94.62 93 ARG A CA 1
ATOM 747 C C . ARG A 1 93 ? -2.466 -16.899 0.190 1.00 94.62 93 ARG A C 1
ATOM 749 O O . ARG A 1 93 ? -2.969 -16.369 1.167 1.00 94.62 93 ARG A O 1
ATOM 756 N N . LYS A 1 94 ? -1.998 -18.151 0.213 1.00 96.12 94 LYS A N 1
ATOM 757 C CA . LYS A 1 94 ? -2.167 -19.032 1.371 1.00 96.12 94 LYS A CA 1
ATOM 758 C C . LYS A 1 94 ? -1.617 -18.413 2.661 1.00 96.12 94 LYS A C 1
ATOM 760 O O . LYS A 1 94 ? -2.321 -18.414 3.658 1.00 96.12 94 LYS A O 1
ATOM 765 N N . ALA A 1 95 ? -0.390 -17.887 2.654 1.00 97.19 95 ALA A N 1
ATOM 766 C CA . ALA A 1 95 ? 0.199 -17.282 3.853 1.00 97.19 95 ALA A CA 1
ATOM 767 C C . ALA A 1 95 ? -0.609 -16.071 4.354 1.00 97.19 95 ALA A C 1
ATOM 769 O O . ALA A 1 95 ? -0.764 -15.882 5.557 1.00 97.19 95 ALA A O 1
ATOM 770 N N . ALA A 1 96 ? -1.143 -15.276 3.428 1.00 97.50 96 ALA A N 1
ATOM 771 C CA . ALA A 1 96 ? -1.998 -14.145 3.744 1.00 97.50 96 ALA A CA 1
ATOM 772 C C . ALA A 1 96 ? -3.385 -14.583 4.260 1.00 97.50 96 ALA A C 1
ATOM 774 O O . ALA A 1 96 ? -3.894 -14.002 5.214 1.00 97.50 96 ALA A O 1
ATOM 775 N N . ASP A 1 97 ? -3.974 -15.630 3.679 1.00 97.88 97 ASP A N 1
ATOM 776 C CA . ASP A 1 97 ? -5.273 -16.183 4.081 1.00 97.88 97 ASP A CA 1
ATOM 777 C C . ASP A 1 97 ? -5.204 -16.919 5.426 1.00 97.88 97 ASP A C 1
ATOM 779 O O . ASP A 1 97 ? -6.161 -16.887 6.197 1.00 97.88 97 ASP A O 1
ATOM 783 N N . ASP A 1 98 ? -4.073 -17.566 5.725 1.00 97.94 98 ASP A N 1
ATOM 784 C CA . ASP A 1 98 ? -3.783 -18.127 7.048 1.00 97.94 98 ASP A CA 1
ATOM 785 C C . ASP A 1 98 ? -3.807 -17.002 8.100 1.00 97.94 98 ASP A C 1
ATOM 787 O O . ASP A 1 98 ? -4.581 -17.072 9.052 1.00 97.94 98 ASP A O 1
ATOM 791 N N . PHE A 1 99 ? -3.083 -15.900 7.859 1.00 98.44 99 PHE A N 1
ATOM 792 C CA . PHE A 1 99 ? -3.095 -14.733 8.747 1.00 98.44 99 PHE A CA 1
ATOM 793 C C . PHE A 1 99 ? -4.489 -14.097 8.877 1.00 98.44 99 PHE A C 1
ATOM 795 O O . PHE A 1 99 ? -4.908 -13.745 9.978 1.00 98.44 99 PHE A O 1
ATOM 802 N N . ARG A 1 100 ? -5.238 -13.957 7.773 1.00 98.56 100 ARG A N 1
ATOM 803 C CA . ARG A 1 100 ? -6.613 -13.424 7.792 1.00 98.56 100 ARG A CA 1
ATOM 804 C C . ARG A 1 100 ? -7.535 -14.248 8.691 1.00 98.56 100 ARG A C 1
ATOM 806 O O . ARG A 1 100 ? -8.268 -13.668 9.494 1.00 98.56 100 ARG A O 1
ATOM 813 N N . ARG A 1 101 ? -7.475 -15.580 8.601 1.00 98.19 101 ARG A N 1
ATOM 814 C CA . ARG A 1 101 ? -8.285 -16.459 9.455 1.00 98.19 101 ARG A CA 1
ATOM 815 C C . ARG A 1 101 ? -7.867 -16.390 10.916 1.00 98.19 101 ARG A C 1
ATOM 817 O O . ARG A 1 101 ? -8.733 -16.320 11.779 1.00 98.19 101 ARG A O 1
ATOM 824 N N . GLU A 1 102 ? -6.566 -16.429 11.183 1.00 97.50 102 GLU A N 1
ATOM 825 C CA . GLU A 1 102 ? -6.022 -16.555 12.540 1.00 97.50 102 GLU A CA 1
ATOM 826 C C . GLU A 1 102 ? -6.092 -15.242 13.331 1.00 97.50 102 GLU A C 1
ATOM 828 O O . GLU A 1 102 ? -6.403 -15.252 14.520 1.00 97.50 102 GLU A O 1
ATOM 833 N N . GLU A 1 103 ? -5.839 -14.105 12.678 1.00 98.00 103 GLU A N 1
ATOM 834 C CA . GLU A 1 103 ? -5.627 -12.823 13.361 1.00 98.00 103 GLU A CA 1
ATOM 835 C C . GLU A 1 103 ? -6.728 -11.788 13.105 1.00 98.00 103 GLU A C 1
ATOM 837 O O . GLU A 1 103 ? -6.843 -10.824 13.868 1.00 98.00 103 GLU A O 1
ATOM 842 N N . LEU A 1 104 ? -7.518 -11.954 12.035 1.00 98.06 104 LEU A N 1
ATOM 843 C CA . LEU A 1 104 ? -8.473 -10.945 11.556 1.00 98.06 104 LEU A CA 1
ATOM 844 C C . LEU A 1 104 ? -9.924 -11.446 11.459 1.00 98.06 104 LEU A C 1
ATOM 846 O O . LEU A 1 104 ? -10.789 -10.664 11.065 1.00 98.06 104 LEU A O 1
ATOM 850 N N . ASN A 1 105 ? -10.202 -12.709 11.813 1.00 97.31 105 ASN A N 1
ATOM 851 C CA . ASN A 1 105 ? -11.518 -13.349 11.660 1.00 97.31 105 ASN A CA 1
ATOM 852 C C . ASN A 1 105 ? -12.098 -13.169 10.242 1.00 97.31 105 ASN A C 1
ATOM 854 O O . ASN A 1 105 ? -13.249 -12.764 10.081 1.00 97.31 105 ASN A O 1
ATOM 858 N N . SER A 1 106 ? -11.267 -13.403 9.224 1.00 98.25 106 SER A N 1
ATOM 859 C CA . SER A 1 106 ? -11.551 -13.108 7.816 1.00 98.25 106 SER A CA 1
ATOM 860 C C . SER A 1 106 ? -11.263 -14.324 6.934 1.00 98.25 106 SER A C 1
ATOM 862 O O . SER A 1 106 ? -10.210 -14.955 7.052 1.00 98.25 106 SER A O 1
ATOM 864 N N . ASP A 1 107 ? -12.190 -14.645 6.033 1.00 97.81 107 ASP A N 1
ATOM 865 C CA . ASP A 1 107 ? -12.050 -15.690 5.017 1.00 97.81 107 ASP A CA 1
ATOM 866 C C . ASP A 1 107 ? -12.886 -15.356 3.773 1.00 97.81 107 ASP A C 1
ATOM 868 O O . ASP A 1 107 ? -13.842 -14.590 3.840 1.00 97.81 107 ASP A O 1
ATOM 872 N N . ASP A 1 108 ? -12.550 -15.934 2.619 1.00 96.50 108 ASP A N 1
ATOM 873 C CA . ASP A 1 108 ? -13.178 -15.523 1.357 1.00 96.50 108 ASP A CA 1
ATOM 874 C C . ASP A 1 108 ? -14.682 -15.791 1.267 1.00 96.50 108 ASP A C 1
ATOM 876 O O . ASP A 1 108 ? -15.390 -15.060 0.567 1.00 96.50 108 ASP A O 1
ATOM 880 N N . VAL A 1 109 ? -15.177 -16.805 1.980 1.00 95.62 109 VAL A N 1
ATOM 881 C CA . VAL A 1 109 ? -16.590 -17.188 1.952 1.00 95.62 109 VAL A CA 1
ATOM 882 C C . VAL A 1 109 ? -17.411 -16.178 2.746 1.00 95.62 109 VAL A C 1
ATOM 884 O O . VAL A 1 109 ? -18.436 -15.689 2.261 1.00 95.62 109 VAL A O 1
ATOM 887 N N . THR A 1 110 ? -16.960 -15.828 3.951 1.00 96.31 110 THR A N 1
ATOM 888 C CA . THR A 1 110 ? -17.635 -14.835 4.798 1.00 96.31 110 THR A CA 1
ATOM 889 C C . THR A 1 110 ? -17.497 -13.417 4.238 1.00 96.31 110 THR A C 1
ATOM 891 O O . THR A 1 110 ? -18.469 -12.654 4.234 1.00 96.31 110 THR A O 1
ATOM 894 N N . ASP A 1 111 ? -16.337 -13.100 3.667 1.00 97.56 111 ASP A N 1
ATOM 895 C CA . ASP A 1 111 ? -15.996 -11.782 3.127 1.00 97.56 111 ASP A CA 1
ATOM 896 C C . ASP A 1 111 ? -16.571 -11.531 1.721 1.00 97.56 111 ASP A C 1
ATOM 898 O O . ASP A 1 111 ? -16.587 -10.388 1.246 1.00 97.56 111 ASP A O 1
ATOM 902 N N . LYS A 1 112 ? -17.058 -12.582 1.047 1.00 96.56 112 LYS A N 1
ATOM 903 C CA . LYS A 1 112 ? -17.483 -12.585 -0.366 1.00 96.56 112 LYS A CA 1
ATOM 904 C C . LYS A 1 112 ? -16.385 -12.116 -1.325 1.00 96.56 112 LYS A C 1
ATOM 906 O O . LYS A 1 112 ? -16.640 -11.326 -2.235 1.00 96.56 112 LYS A O 1
ATOM 911 N N . THR A 1 113 ? -15.167 -12.604 -1.115 1.00 95.62 113 THR A N 1
ATOM 912 C CA . THR A 1 113 ? -13.960 -12.238 -1.880 1.00 95.62 113 THR A CA 1
ATOM 913 C C . THR A 1 113 ? -13.370 -13.406 -2.668 1.00 95.62 113 THR A C 1
ATOM 915 O O . THR A 1 113 ? -12.217 -13.353 -3.084 1.00 95.62 113 THR A O 1
ATOM 918 N N . GLU A 1 114 ? -14.151 -14.461 -2.905 1.00 91.44 114 GLU A N 1
ATOM 919 C CA . GLU A 1 114 ? -13.708 -15.632 -3.663 1.00 91.44 114 GLU A CA 1
ATOM 920 C C . GLU A 1 114 ? -13.190 -15.253 -5.060 1.00 91.44 114 GLU A C 1
ATOM 922 O O . GLU A 1 114 ? -13.828 -14.522 -5.826 1.00 91.44 114 GLU A O 1
ATOM 927 N N . ILE A 1 115 ? -12.024 -15.794 -5.411 1.00 85.88 115 ILE A N 1
ATOM 928 C CA . ILE A 1 115 ? -11.397 -15.597 -6.715 1.00 85.88 115 ILE A CA 1
ATOM 929 C C . ILE A 1 115 ? -11.428 -16.899 -7.514 1.00 85.88 115 ILE A C 1
ATOM 931 O O . ILE A 1 115 ? -11.001 -17.949 -7.044 1.00 85.88 115 ILE A O 1
ATOM 935 N N . LEU A 1 116 ? -11.858 -16.802 -8.775 1.00 82.81 116 LEU A N 1
ATOM 936 C CA . LEU A 1 116 ? -11.711 -17.880 -9.750 1.00 82.81 116 LEU A CA 1
ATOM 937 C C . LEU A 1 116 ? -10.245 -18.027 -10.177 1.00 82.81 116 LEU A C 1
ATOM 939 O O . LEU A 1 116 ? -9.582 -17.034 -10.504 1.00 82.81 116 LEU A O 1
ATOM 943 N N . GLU A 1 117 ? -9.781 -19.278 -10.237 1.00 81.94 117 GLU A N 1
ATOM 944 C CA . GLU A 1 117 ? -8.443 -19.639 -10.730 1.00 81.94 117 GLU A CA 1
ATOM 945 C C . GLU A 1 117 ? -8.218 -19.119 -12.160 1.00 81.94 117 GLU A C 1
ATOM 947 O O . GLU A 1 117 ? -7.207 -18.472 -12.441 1.00 81.94 117 GLU A O 1
ATOM 952 N N . ASP A 1 118 ? -9.205 -19.288 -13.049 1.00 81.00 118 ASP A N 1
ATOM 953 C CA . ASP A 1 118 ? -9.202 -18.608 -14.343 1.00 81.00 118 ASP A CA 1
ATOM 954 C C . ASP A 1 118 ? -9.707 -17.163 -14.200 1.00 81.00 118 ASP A C 1
ATOM 956 O O . ASP A 1 118 ? -10.906 -16.867 -14.153 1.00 81.00 118 ASP A O 1
ATOM 960 N N . TRP A 1 119 ? -8.757 -16.228 -14.162 1.00 81.50 119 TRP A N 1
ATOM 961 C CA . TRP A 1 119 ? -9.023 -14.797 -14.035 1.00 81.50 119 TRP A CA 1
ATOM 962 C C . TRP A 1 119 ? -9.797 -14.202 -15.218 1.00 81.50 119 TRP A C 1
ATOM 964 O O . TRP A 1 119 ? -10.390 -13.127 -15.070 1.00 81.50 119 TRP A O 1
ATOM 974 N N . THR A 1 120 ? -9.807 -14.860 -16.383 1.00 76.88 120 THR A N 1
ATOM 975 C CA . THR A 1 120 ? -10.535 -14.382 -17.568 1.00 76.88 120 THR A CA 1
ATOM 976 C C . THR A 1 120 ? -12.046 -14.525 -17.391 1.00 76.88 120 THR A C 1
ATOM 978 O O . THR A 1 120 ? -12.811 -13.705 -17.902 1.00 76.88 120 THR A O 1
ATOM 981 N N . LEU A 1 121 ? -12.469 -15.500 -16.580 1.00 80.00 121 LEU A N 1
ATOM 982 C CA . LEU A 1 121 ? -13.868 -15.767 -16.253 1.00 80.00 121 LEU A CA 1
ATOM 983 C C . LEU A 1 121 ? -14.403 -14.865 -15.134 1.00 80.00 121 LEU A C 1
ATOM 985 O O . LEU A 1 121 ? -15.618 -14.760 -14.966 1.00 80.00 121 LEU A O 1
ATOM 989 N N . MET A 1 122 ? -13.520 -14.182 -14.396 1.00 78.88 122 MET A N 1
ATOM 990 C CA . MET A 1 122 ? -13.921 -13.251 -13.340 1.00 78.88 122 MET A CA 1
ATOM 991 C C . MET A 1 122 ? -14.754 -12.102 -13.907 1.00 78.88 122 MET A C 1
ATOM 993 O O . MET A 1 122 ? -14.271 -11.284 -14.699 1.00 78.88 122 MET A O 1
ATOM 997 N N . LYS A 1 123 ? -16.002 -12.025 -13.442 1.00 80.50 123 LYS A N 1
ATOM 998 C CA . LYS A 1 123 ? -16.929 -10.913 -13.656 1.00 80.50 123 LYS A CA 1
ATOM 999 C C . LYS A 1 123 ? -17.431 -10.461 -12.295 1.00 80.50 123 LYS A C 1
ATOM 1001 O O . LYS A 1 123 ? -18.228 -11.153 -11.671 1.00 80.50 123 LYS A O 1
ATOM 1006 N N . VAL A 1 124 ? -16.951 -9.312 -11.846 1.00 81.94 124 VAL A N 1
ATOM 1007 C CA . VAL A 1 124 ? -17.294 -8.736 -10.541 1.00 81.94 124 VAL A CA 1
ATOM 1008 C C . VAL A 1 124 ? -18.178 -7.503 -10.697 1.00 81.94 124 VAL A C 1
ATOM 1010 O O . VAL A 1 124 ? -18.045 -6.748 -11.656 1.00 81.94 124 VAL A O 1
ATOM 1013 N N . LYS A 1 125 ? -19.111 -7.270 -9.782 1.00 84.19 125 LYS A N 1
ATOM 1014 C CA . LYS A 1 125 ? -19.844 -5.996 -9.736 1.00 84.19 125 LYS A CA 1
ATOM 1015 C C . LYS A 1 125 ? -19.321 -5.165 -8.565 1.00 84.19 125 LYS A C 1
ATOM 1017 O O . LYS A 1 125 ? -19.082 -5.752 -7.512 1.00 84.19 125 LYS A O 1
ATOM 1022 N N . PRO A 1 126 ? -19.170 -3.835 -8.703 1.00 85.19 126 PRO A N 1
ATOM 1023 C CA . PRO A 1 126 ? -18.804 -2.996 -7.568 1.00 85.19 126 PRO A CA 1
ATOM 1024 C C . PRO A 1 126 ? -19.780 -3.192 -6.402 1.00 85.19 126 PRO A C 1
ATOM 1026 O O . PRO A 1 126 ? -20.996 -3.116 -6.587 1.00 85.19 126 PRO A O 1
ATOM 1029 N N . GLY A 1 127 ? -19.242 -3.456 -5.211 1.00 87.38 127 GLY A N 1
ATOM 1030 C CA . GLY A 1 127 ? -20.018 -3.733 -3.998 1.00 87.38 127 GLY A CA 1
ATOM 1031 C C . GLY A 1 127 ? -20.476 -5.188 -3.835 1.00 87.38 127 GLY A C 1
ATOM 1032 O O . GLY A 1 127 ? -21.284 -5.461 -2.951 1.00 87.38 127 GLY A O 1
ATOM 1033 N N . GLN A 1 128 ? -19.988 -6.116 -4.664 1.00 92.00 128 GLN A N 1
ATOM 1034 C CA . GLN A 1 128 ? -20.206 -7.553 -4.473 1.00 92.00 128 GLN A CA 1
ATOM 1035 C C . GLN A 1 128 ? -19.409 -8.091 -3.275 1.00 92.00 128 GLN A C 1
ATOM 1037 O O . GLN A 1 128 ? -19.937 -8.912 -2.521 1.00 92.00 128 GLN A O 1
ATOM 1042 N N . ALA A 1 129 ? -18.172 -7.619 -3.104 1.00 95.50 129 ALA A N 1
ATOM 1043 C CA . ALA A 1 129 ? -17.321 -7.977 -1.975 1.00 95.50 129 ALA A CA 1
ATOM 1044 C C . ALA A 1 129 ? -17.670 -7.160 -0.723 1.00 95.50 129 ALA A C 1
ATOM 1046 O O . ALA A 1 129 ? -17.967 -5.964 -0.810 1.00 95.50 129 ALA A O 1
ATOM 1047 N N . ILE A 1 130 ? -17.614 -7.817 0.439 1.00 96.56 130 ILE A N 1
ATOM 1048 C CA . ILE A 1 130 ? -17.873 -7.215 1.755 1.00 96.56 130 ILE A CA 1
ATOM 1049 C C . ILE A 1 130 ? -16.554 -6.942 2.483 1.00 96.56 130 ILE A C 1
ATOM 1051 O O . ILE A 1 130 ? -16.373 -5.842 3.005 1.00 96.56 130 ILE A O 1
ATOM 1055 N N . GLY A 1 131 ? -15.635 -7.911 2.474 1.00 97.81 131 GLY A N 1
ATOM 1056 C CA . GLY A 1 131 ? -14.362 -7.863 3.193 1.00 97.81 131 GLY A CA 1
ATOM 1057 C C . GLY A 1 131 ? -14.469 -8.229 4.672 1.00 97.81 131 GLY A C 1
ATOM 1058 O O . GLY A 1 131 ? -15.532 -8.112 5.287 1.00 97.81 131 GLY A O 1
ATOM 1059 N N . GLY A 1 132 ? -13.332 -8.630 5.237 1.00 98.06 132 GLY A N 1
ATOM 1060 C CA . GLY A 1 132 ? -13.229 -9.069 6.624 1.00 98.06 132 GLY A CA 1
ATOM 1061 C C . GLY A 1 132 ? -13.455 -7.948 7.633 1.00 98.06 132 GLY A C 1
ATOM 1062 O O . GLY A 1 132 ? -13.312 -6.768 7.293 1.00 98.06 132 GLY A O 1
ATOM 1063 N N . PRO A 1 133 ? -13.794 -8.283 8.892 1.00 98.06 133 PRO A N 1
ATOM 1064 C CA . PRO A 1 133 ? -14.229 -7.335 9.918 1.00 98.06 133 PRO A CA 1
ATOM 1065 C C . PRO A 1 133 ? -13.068 -6.514 10.518 1.00 98.06 133 PRO A C 1
ATOM 1067 O O . PRO A 1 133 ? -12.917 -6.410 11.733 1.00 98.06 133 PRO A O 1
ATOM 1070 N N . TYR A 1 134 ? -12.263 -5.881 9.665 1.00 98.69 134 TYR A N 1
ATOM 1071 C CA . TYR A 1 134 ? -11.131 -5.035 10.030 1.00 98.69 134 TYR A CA 1
ATOM 1072 C C . TYR A 1 134 ? -10.964 -3.856 9.060 1.00 98.69 134 TYR A C 1
ATOM 1074 O O . TYR A 1 134 ? -11.418 -3.877 7.911 1.00 98.69 134 TYR A O 1
ATOM 1082 N N . LEU A 1 135 ? -10.318 -2.800 9.553 1.00 98.69 135 LEU A N 1
ATOM 1083 C CA . LEU A 1 135 ? -9.876 -1.649 8.768 1.00 98.69 135 LEU A CA 1
ATOM 1084 C C . LEU A 1 135 ? -8.442 -1.907 8.304 1.00 98.69 135 LEU A C 1
ATOM 1086 O O . LEU A 1 135 ? -7.577 -2.152 9.139 1.00 98.69 135 LEU A O 1
ATOM 1090 N N . ALA A 1 136 ? -8.164 -1.821 7.005 1.00 98.75 136 ALA A N 1
ATOM 1091 C CA . ALA A 1 136 ? -6.792 -1.835 6.508 1.00 98.75 136 ALA A CA 1
ATOM 1092 C C . ALA A 1 136 ? -6.268 -0.416 6.308 1.00 98.75 136 ALA A C 1
ATOM 1094 O O . ALA A 1 136 ? -6.894 0.405 5.633 1.00 98.75 136 ALA A O 1
ATOM 1095 N N . VAL A 1 137 ? -5.083 -0.168 6.856 1.00 98.69 137 VAL A N 1
ATOM 1096 C CA . VAL A 1 137 ? -4.360 1.093 6.731 1.00 98.69 137 VAL A CA 1
ATOM 1097 C C . VAL A 1 137 ? -3.010 0.809 6.095 1.00 98.69 137 VAL A C 1
ATOM 1099 O O . VAL A 1 137 ? -2.228 0.027 6.635 1.00 98.69 137 VAL A O 1
ATOM 1102 N N . HIS A 1 138 ? -2.726 1.461 4.971 1.00 98.56 138 HIS A N 1
ATOM 1103 C CA . HIS A 1 138 ? -1.373 1.518 4.428 1.00 98.56 138 HIS A CA 1
ATOM 1104 C C . HIS A 1 138 ? -0.754 2.889 4.728 1.00 98.56 138 HIS A C 1
ATOM 1106 O O . HIS A 1 138 ? -1.133 3.897 4.124 1.00 98.56 138 HIS A O 1
ATOM 1112 N N . LEU A 1 139 ? 0.189 2.916 5.671 1.00 97.56 139 LEU A N 1
ATOM 1113 C CA . LEU A 1 139 ? 0.872 4.119 6.146 1.00 97.56 139 LEU A CA 1
ATOM 1114 C C . LEU A 1 139 ? 2.324 4.122 5.653 1.00 97.56 139 LEU A C 1
ATOM 1116 O O . LEU A 1 139 ? 3.194 3.507 6.267 1.00 97.56 139 LEU A O 1
ATOM 1120 N N . ARG A 1 140 ? 2.587 4.826 4.552 1.00 96.44 140 ARG A N 1
ATOM 1121 C CA . ARG A 1 140 ? 3.920 4.989 3.966 1.00 96.44 140 ARG A CA 1
ATOM 1122 C C . ARG A 1 140 ? 4.621 6.180 4.618 1.00 96.44 140 ARG A C 1
ATOM 1124 O O . ARG A 1 140 ? 4.127 7.304 4.563 1.00 96.44 140 ARG A O 1
ATOM 1131 N N . ARG A 1 141 ? 5.769 5.930 5.243 1.00 93.81 141 ARG A N 1
ATOM 1132 C CA . ARG A 1 141 ? 6.532 6.893 6.043 1.00 93.81 141 ARG A CA 1
ATOM 1133 C C . ARG A 1 141 ? 7.911 7.133 5.448 1.00 93.81 141 ARG A C 1
ATOM 1135 O O . ARG A 1 141 ? 8.045 8.072 4.682 1.00 93.81 141 ARG A O 1
ATOM 1142 N N . ARG A 1 142 ? 8.930 6.353 5.822 1.00 91.81 142 ARG A N 1
ATOM 1143 C CA . ARG A 1 142 ? 10.373 6.503 5.497 1.00 91.81 142 ARG A CA 1
ATOM 1144 C C . ARG A 1 142 ? 10.744 7.713 4.619 1.00 91.81 142 ARG A C 1
ATOM 1146 O O . ARG A 1 142 ? 10.882 8.823 5.122 1.00 91.81 142 ARG A O 1
ATOM 1153 N N . ASP A 1 143 ? 10.933 7.503 3.322 1.00 88.38 143 ASP A N 1
ATOM 1154 C CA . ASP A 1 143 ? 11.303 8.524 2.341 1.00 88.38 143 ASP A CA 1
ATOM 1155 C C . ASP A 1 143 ? 10.226 9.604 2.182 1.00 88.38 143 ASP A C 1
ATOM 1157 O O . ASP A 1 143 ? 10.570 10.782 2.065 1.00 88.38 143 ASP A O 1
ATOM 1161 N N . PHE A 1 144 ? 8.945 9.241 2.289 1.00 91.44 144 PHE A N 1
ATOM 1162 C CA . PHE A 1 144 ? 7.808 10.167 2.220 1.00 91.44 144 PHE A CA 1
ATOM 1163 C C . PHE A 1 144 ? 7.821 11.213 3.343 1.00 91.44 144 PHE A C 1
ATOM 1165 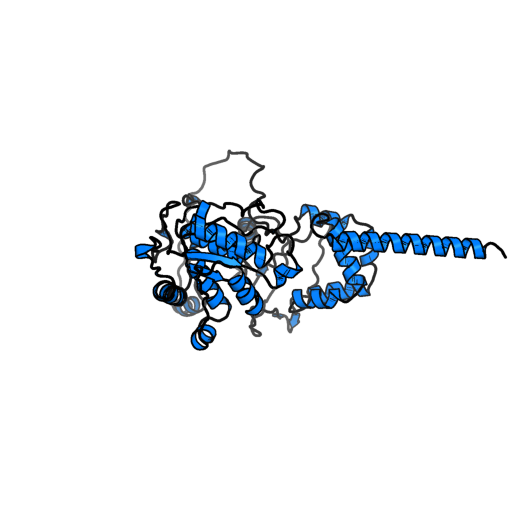O O . PHE A 1 144 ? 7.403 12.344 3.110 1.00 91.44 144 PHE A O 1
ATOM 1172 N N . VAL A 1 145 ? 8.367 10.909 4.528 1.00 88.69 145 VAL A N 1
ATOM 1173 C CA . VAL A 1 145 ? 8.543 11.912 5.599 1.00 88.69 145 VAL A CA 1
ATOM 1174 C C . VAL A 1 145 ? 9.433 13.060 5.134 1.00 88.69 145 VAL A C 1
ATOM 1176 O O . VAL A 1 145 ? 9.240 14.197 5.547 1.00 88.69 145 VAL A O 1
ATOM 1179 N N . THR A 1 146 ? 10.403 12.782 4.263 1.00 83.81 146 THR A N 1
ATOM 1180 C CA . THR A 1 146 ? 11.346 13.792 3.767 1.00 83.81 146 THR A CA 1
ATOM 1181 C C . THR A 1 146 ? 10.913 14.434 2.458 1.00 83.81 146 THR A C 1
ATOM 1183 O O . THR A 1 146 ? 11.048 15.645 2.302 1.00 83.81 146 THR A O 1
ATOM 1186 N N . SER A 1 147 ? 10.394 13.647 1.515 1.00 86.25 147 SER A N 1
ATOM 1187 C CA . SER A 1 147 ? 10.058 14.119 0.171 1.00 86.25 147 SER A CA 1
ATOM 1188 C C . SER A 1 147 ? 8.623 14.630 0.055 1.00 86.25 147 SER A C 1
ATOM 1190 O O . SER A 1 147 ? 8.350 15.436 -0.828 1.00 86.25 147 SER A O 1
ATOM 1192 N N . ARG A 1 148 ? 7.717 14.187 0.940 1.00 86.69 148 ARG A N 1
ATOM 1193 C CA . ARG A 1 148 ? 6.259 14.372 0.824 1.00 86.69 148 ARG A CA 1
ATOM 1194 C C . ARG A 1 148 ? 5.564 14.732 2.139 1.00 86.69 148 ARG A C 1
ATOM 1196 O O . ARG A 1 148 ? 4.370 14.491 2.304 1.00 86.69 148 ARG A O 1
ATOM 1203 N N . SER A 1 149 ? 6.282 15.350 3.076 1.00 86.38 149 SER A N 1
ATOM 1204 C CA . SER A 1 149 ? 5.769 15.675 4.419 1.00 86.38 149 SER A CA 1
ATOM 1205 C C . SER A 1 149 ? 4.459 16.468 4.432 1.00 86.38 149 SER A C 1
ATOM 1207 O O . SER A 1 149 ? 3.693 16.355 5.380 1.00 86.38 149 S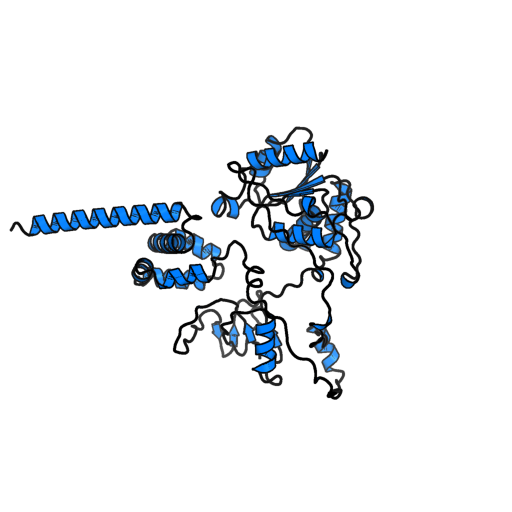ER A O 1
ATOM 1209 N N . LYS A 1 150 ? 4.186 17.259 3.387 1.00 87.62 150 LYS A N 1
ATOM 1210 C CA . LYS A 1 150 ? 2.959 18.060 3.261 1.00 87.62 150 LYS A CA 1
ATOM 1211 C C . LYS A 1 150 ? 1.730 17.256 2.836 1.00 87.62 150 LYS A C 1
ATOM 1213 O O . LYS A 1 150 ? 0.618 17.713 3.062 1.00 87.62 150 LYS A O 1
ATOM 1218 N N . GLN A 1 151 ? 1.915 16.098 2.208 1.00 86.00 151 GLN A N 1
ATOM 1219 C CA . GLN A 1 151 ? 0.825 15.284 1.657 1.00 86.00 151 GLN A CA 1
ATOM 1220 C C . GLN A 1 151 ? 0.422 14.130 2.584 1.00 86.00 151 GLN A C 1
ATOM 1222 O O . GLN A 1 151 ? -0.615 13.509 2.373 1.00 86.00 151 GLN A O 1
ATOM 1227 N N . ILE A 1 152 ? 1.228 13.835 3.607 1.00 93.12 152 ILE A N 1
ATOM 1228 C CA . ILE A 1 152 ? 0.985 12.748 4.559 1.00 93.12 152 ILE A CA 1
ATOM 1229 C C . ILE A 1 152 ? 0.629 13.309 5.943 1.00 93.12 152 ILE A C 1
ATOM 1231 O O . ILE A 1 152 ? 1.090 14.395 6.300 1.00 93.12 152 ILE A O 1
ATOM 1235 N N . PRO A 1 153 ? -0.163 12.590 6.754 1.00 96.12 153 PRO A N 1
ATOM 1236 C CA . PRO A 1 153 ? -0.415 12.986 8.136 1.00 96.12 153 PRO A CA 1
ATOM 1237 C C . PRO A 1 153 ? 0.821 12.826 9.029 1.00 96.12 153 PRO A C 1
ATOM 1239 O O . PRO A 1 153 ? 1.757 12.070 8.731 1.00 96.12 153 PRO A O 1
ATOM 1242 N N . THR A 1 154 ? 0.775 13.470 10.195 1.00 96.19 154 THR A N 1
ATOM 1243 C CA . THR A 1 154 ? 1.609 13.060 11.332 1.00 96.19 154 THR A CA 1
ATOM 1244 C C . THR A 1 154 ? 1.131 11.716 11.892 1.00 96.19 154 THR A C 1
ATOM 1246 O O . THR A 1 154 ? 0.030 11.254 11.589 1.00 96.19 154 THR A O 1
ATOM 1249 N N . VAL A 1 155 ? 1.934 11.070 12.744 1.00 96.56 155 VAL A N 1
ATOM 1250 C CA . VAL A 1 155 ? 1.525 9.822 13.419 1.00 96.56 155 VAL A CA 1
ATOM 1251 C C . VAL A 1 155 ? 0.235 10.039 14.220 1.00 96.56 155 VAL A C 1
ATOM 1253 O O . VAL A 1 155 ? -0.710 9.256 14.115 1.00 96.56 155 VAL A O 1
ATOM 1256 N N . LYS A 1 156 ? 0.148 11.158 14.944 1.00 96.31 156 LYS A N 1
ATOM 1257 C CA . LYS A 1 156 ? -1.052 11.549 15.686 1.00 96.31 156 LYS A CA 1
ATOM 1258 C C . LYS A 1 156 ? -2.248 11.810 14.763 1.00 96.31 156 LYS A C 1
ATOM 1260 O O . LYS A 1 156 ? -3.321 11.258 14.992 1.00 96.31 156 LYS A O 1
ATOM 1265 N N . GLY A 1 157 ? -2.062 12.588 13.695 1.00 96.62 157 GLY A N 1
ATOM 1266 C CA . GLY A 1 157 ? -3.123 12.876 12.723 1.00 96.62 157 GLY A CA 1
ATOM 1267 C C . GLY A 1 157 ? -3.646 11.618 12.021 1.00 96.62 157 GLY A C 1
ATOM 1268 O O . GLY A 1 157 ? -4.848 11.494 11.767 1.00 96.62 157 GLY A O 1
ATOM 1269 N N . ALA A 1 158 ? -2.773 10.638 11.767 1.00 97.25 158 ALA A N 1
ATOM 1270 C CA . ALA A 1 158 ? -3.167 9.328 11.261 1.00 97.25 158 ALA A CA 1
ATOM 1271 C C . ALA A 1 158 ? -4.010 8.563 12.294 1.00 97.25 158 ALA A C 1
ATOM 1273 O O . ALA A 1 158 ? -5.081 8.062 11.952 1.00 97.25 158 ALA A O 1
ATOM 1274 N N . ALA A 1 159 ? -3.582 8.509 13.560 1.00 97.12 159 ALA A N 1
ATOM 1275 C CA . ALA A 1 159 ? -4.328 7.842 14.631 1.00 97.12 159 ALA A CA 1
ATOM 1276 C C . ALA A 1 159 ? -5.732 8.437 14.842 1.00 97.12 159 ALA A C 1
ATOM 1278 O O . ALA A 1 159 ? -6.699 7.695 15.043 1.00 97.12 159 ALA A O 1
ATOM 1279 N N . GLU A 1 160 ? -5.877 9.760 14.747 1.00 95.88 160 GLU A N 1
ATOM 1280 C CA . GLU A 1 160 ? -7.172 10.444 14.850 1.00 95.88 160 GLU A CA 1
ATOM 1281 C C . GLU A 1 160 ? -8.118 10.049 13.701 1.00 95.88 160 GLU A C 1
ATOM 1283 O O . GLU A 1 160 ? -9.285 9.710 13.934 1.00 95.88 160 GLU A O 1
ATOM 1288 N N . GLN A 1 161 ? -7.610 10.008 12.463 1.00 96.94 161 GLN A N 1
ATOM 1289 C CA . GLN A 1 161 ? -8.372 9.566 11.289 1.00 96.94 161 GLN A CA 1
ATOM 1290 C C . GLN A 1 161 ? -8.773 8.088 11.386 1.00 96.94 161 GLN A C 1
ATOM 1292 O O . GLN A 1 161 ? -9.937 7.746 11.157 1.00 96.94 161 GLN A O 1
ATOM 1297 N N . ILE A 1 162 ? -7.844 7.219 11.794 1.00 97.38 162 ILE A N 1
ATOM 1298 C CA . ILE A 1 162 ? -8.097 5.790 12.024 1.00 97.38 162 ILE A CA 1
ATOM 1299 C C . ILE A 1 162 ? -9.182 5.614 13.091 1.00 97.38 162 ILE A C 1
ATOM 1301 O O . ILE A 1 162 ? -10.164 4.908 12.867 1.00 97.38 162 ILE A O 1
ATOM 1305 N N . SER A 1 163 ? -9.071 6.317 14.219 1.00 96.44 163 SER A N 1
ATOM 1306 C CA . SER A 1 163 ? -10.052 6.264 15.309 1.00 96.44 163 SER A CA 1
ATOM 1307 C C . SER A 1 163 ? -11.451 6.690 14.865 1.00 96.44 163 SER A C 1
ATOM 1309 O O . SER A 1 163 ? -12.446 6.079 15.265 1.00 96.44 163 SER A O 1
ATOM 1311 N N . LYS A 1 164 ? -11.552 7.724 14.021 1.00 95.56 164 LYS A N 1
ATOM 1312 C CA . LYS A 1 164 ? -12.825 8.170 13.441 1.00 95.56 164 LYS A CA 1
ATOM 1313 C C . LYS A 1 164 ? -13.436 7.098 12.534 1.00 95.56 164 LYS A C 1
ATOM 1315 O O . LYS A 1 164 ? -14.641 6.843 12.619 1.00 95.56 164 LYS A O 1
ATOM 1320 N N . LEU A 1 165 ? -12.622 6.455 11.697 1.00 96.75 165 LEU A N 1
ATOM 1321 C CA . LEU A 1 165 ? -13.067 5.382 10.805 1.00 96.75 165 LEU A CA 1
ATOM 1322 C C . LEU A 1 165 ? -13.529 4.149 11.584 1.00 96.75 165 LEU A C 1
ATOM 1324 O O . LEU A 1 165 ? -14.613 3.646 11.305 1.00 96.75 165 LEU A O 1
ATOM 1328 N N . LEU A 1 166 ? -12.780 3.716 12.600 1.00 96.75 166 LEU A N 1
ATOM 1329 C CA . LEU A 1 166 ? -13.159 2.589 13.459 1.00 96.75 166 LEU A CA 1
ATOM 1330 C C . LEU A 1 166 ? -14.532 2.797 14.111 1.00 96.75 166 LEU A C 1
ATOM 1332 O O . LEU A 1 166 ? -15.402 1.932 14.007 1.00 96.75 166 LEU A O 1
ATOM 1336 N N . LYS A 1 167 ? -14.771 3.980 14.696 1.00 95.69 167 LYS A N 1
ATOM 1337 C CA . LYS A 1 167 ? -16.072 4.338 15.291 1.00 95.69 167 LYS A CA 1
ATOM 1338 C C . LYS A 1 167 ? -17.197 4.331 14.256 1.00 95.69 167 LYS A C 1
ATOM 1340 O O . LYS A 1 167 ? -18.265 3.780 14.508 1.00 95.69 167 LYS A O 1
ATOM 1345 N N . THR A 1 168 ? -16.954 4.923 13.086 1.00 96.31 168 THR A N 1
ATOM 1346 C CA . THR A 1 168 ? -17.955 5.036 12.011 1.00 96.31 168 THR A CA 1
ATOM 1347 C C . THR A 1 168 ? -18.328 3.668 11.438 1.00 96.31 168 THR A C 1
ATOM 1349 O O . THR A 1 168 ? -19.500 3.389 11.194 1.00 96.31 168 THR A O 1
ATOM 1352 N N . LEU A 1 169 ? -17.335 2.799 11.244 1.00 96.38 169 LEU A N 1
ATOM 1353 C CA . LEU A 1 169 ? -17.495 1.480 10.632 1.00 96.38 169 LEU A CA 1
ATOM 1354 C C . LEU A 1 169 ? -17.861 0.381 11.640 1.00 96.38 169 LEU A C 1
ATOM 1356 O O . LEU A 1 169 ? -18.179 -0.734 11.216 1.00 96.38 169 LEU A O 1
ATOM 1360 N N . LYS A 1 170 ? -17.842 0.703 12.944 1.00 96.38 170 LYS A N 1
ATOM 1361 C CA . LYS A 1 170 ? -18.018 -0.231 14.067 1.00 96.38 170 LYS A CA 1
ATOM 1362 C C . LYS A 1 170 ? -17.026 -1.393 13.984 1.00 96.38 170 LYS A C 1
ATOM 1364 O O . LYS A 1 170 ? -17.416 -2.557 13.969 1.00 96.38 170 LYS A O 1
ATOM 1369 N N . LEU A 1 171 ? -15.751 -1.042 13.850 1.00 96.62 171 LEU A N 1
ATOM 1370 C CA . LEU A 1 171 ? -14.630 -1.973 13.772 1.00 96.62 171 LEU A CA 1
ATOM 1371 C C . LEU A 1 171 ? -13.705 -1.766 14.971 1.00 96.62 171 LEU A C 1
ATOM 1373 O O . LEU A 1 171 ? -13.534 -0.640 15.435 1.00 96.62 171 LEU A O 1
ATOM 1377 N N . GLU A 1 172 ? -13.088 -2.850 15.429 1.00 96.00 172 GLU A N 1
ATOM 1378 C CA . GLU A 1 172 ? -12.106 -2.842 16.523 1.00 96.00 172 GLU A CA 1
ATOM 1379 C C . GLU A 1 172 ? -10.696 -3.162 16.013 1.00 96.00 172 GLU A C 1
ATOM 1381 O O . GLU A 1 172 ? -9.712 -2.627 16.516 1.00 96.00 172 GLU A O 1
ATOM 1386 N N . ILE A 1 173 ? -10.588 -3.991 14.970 1.00 98.12 173 ILE A N 1
ATOM 1387 C CA . ILE A 1 173 ? -9.309 -4.452 14.429 1.00 98.12 173 ILE A CA 1
ATOM 1388 C C . ILE A 1 173 ? -8.822 -3.507 13.321 1.00 98.12 173 ILE A C 1
ATOM 1390 O O . ILE A 1 173 ? -9.544 -3.224 12.359 1.00 98.12 173 ILE A O 1
ATOM 1394 N N . VAL A 1 174 ? -7.566 -3.066 13.432 1.00 98.19 174 VAL A N 1
ATOM 1395 C CA . VAL A 1 174 ? -6.822 -2.351 12.385 1.00 98.19 174 VAL A CA 1
ATOM 1396 C C . VAL A 1 174 ? -5.691 -3.239 11.895 1.00 98.19 174 VAL A C 1
ATOM 1398 O O . VAL A 1 174 ? -4.777 -3.549 12.655 1.00 98.19 174 VAL A O 1
ATOM 1401 N N . TYR A 1 175 ? -5.697 -3.596 10.617 1.00 98.69 175 TYR A N 1
ATOM 1402 C CA . TYR A 1 175 ? -4.511 -4.136 9.969 1.00 98.69 175 TYR A CA 1
ATOM 1403 C C . TYR A 1 175 ? -3.640 -2.989 9.446 1.00 98.69 175 TYR A C 1
ATOM 1405 O O . TYR A 1 175 ? -4.083 -2.212 8.597 1.00 98.69 175 TYR A O 1
ATOM 1413 N N . LEU A 1 176 ? -2.409 -2.880 9.945 1.00 98.50 176 LEU A N 1
ATOM 1414 C CA . LEU A 1 176 ? -1.469 -1.820 9.580 1.00 98.50 176 LEU A CA 1
ATOM 1415 C C . LEU A 1 176 ? -0.339 -2.372 8.697 1.00 98.50 176 LEU A C 1
ATOM 1417 O O . LEU A 1 176 ? 0.537 -3.083 9.185 1.00 98.50 176 LEU A O 1
ATOM 1421 N N . SER A 1 177 ? -0.316 -1.984 7.422 1.00 98.19 177 SER A N 1
ATOM 1422 C CA . SER A 1 177 ? 0.854 -2.143 6.546 1.00 98.19 177 SER A CA 1
ATOM 1423 C C . SER A 1 177 ? 1.649 -0.840 6.553 1.00 98.19 177 SER A C 1
ATOM 1425 O O . SER A 1 177 ? 1.113 0.236 6.274 1.00 98.19 177 SER A O 1
ATOM 1427 N N . THR A 1 178 ? 2.916 -0.910 6.955 1.00 97.69 178 THR A N 1
ATOM 1428 C CA . THR A 1 178 ? 3.772 0.272 7.086 1.00 97.69 178 THR A CA 1
ATOM 1429 C C . THR A 1 178 ? 5.248 -0.098 7.035 1.00 97.69 178 THR A C 1
ATOM 1431 O O . THR A 1 178 ? 5.674 -1.123 7.565 1.00 97.69 178 THR A O 1
ATOM 1434 N N . ASP A 1 179 ? 6.031 0.794 6.444 1.00 95.62 179 ASP A N 1
ATOM 1435 C CA . ASP A 1 179 ? 7.494 0.803 6.418 1.00 95.62 179 ASP A CA 1
ATOM 1436 C C . ASP A 1 179 ? 8.111 1.597 7.592 1.00 95.62 179 ASP A C 1
ATOM 1438 O O . ASP A 1 179 ? 9.339 1.738 7.688 1.00 95.62 179 ASP A O 1
ATOM 1442 N N . ALA A 1 180 ? 7.271 2.147 8.474 1.00 95.50 180 ALA A N 1
ATOM 1443 C CA . ALA A 1 180 ? 7.683 2.903 9.647 1.00 95.50 180 ALA A CA 1
ATOM 1444 C C . ALA A 1 180 ? 8.498 2.044 10.637 1.00 95.50 180 ALA A C 1
ATOM 1446 O O . ALA A 1 180 ? 8.280 0.831 10.745 1.00 95.50 180 ALA A O 1
ATOM 1447 N N . PRO A 1 181 ? 9.447 2.645 11.380 1.00 94.81 181 PRO A N 1
ATOM 1448 C CA . PRO A 1 181 ? 10.113 1.957 12.483 1.00 94.81 181 PRO A CA 1
ATOM 1449 C C . PRO A 1 181 ? 9.117 1.627 13.606 1.00 94.81 181 PRO A C 1
ATOM 1451 O O . PRO A 1 181 ? 8.116 2.321 13.778 1.00 94.81 181 PRO A O 1
ATOM 1454 N N . GLU A 1 182 ? 9.418 0.605 14.417 1.00 94.44 182 GLU A N 1
ATOM 1455 C CA . GLU A 1 182 ? 8.511 0.161 15.493 1.00 94.44 182 GLU A CA 1
ATOM 1456 C C . GLU A 1 182 ? 8.189 1.286 16.491 1.00 94.44 182 GLU A C 1
ATOM 1458 O O . GLU A 1 182 ? 7.076 1.349 16.992 1.00 94.44 182 GLU A O 1
ATOM 1463 N N . THR A 1 183 ? 9.104 2.240 16.691 1.00 96.12 183 THR A N 1
ATOM 1464 C CA . THR A 1 183 ? 8.887 3.415 17.548 1.00 96.12 183 THR A CA 1
ATOM 1465 C C . THR A 1 183 ? 7.725 4.296 17.082 1.00 96.12 183 THR A C 1
ATOM 1467 O O . THR A 1 183 ? 6.924 4.713 17.910 1.00 96.12 183 THR A O 1
ATOM 1470 N N . GLU A 1 184 ? 7.594 4.556 15.773 1.00 96.06 184 GLU A N 1
ATOM 1471 C CA . GLU A 1 184 ? 6.450 5.315 15.232 1.00 96.06 184 GLU A CA 1
ATOM 1472 C C . GLU A 1 184 ? 5.159 4.485 15.308 1.00 96.06 184 GLU A C 1
ATOM 1474 O O . GLU A 1 184 ? 4.068 5.026 15.469 1.00 96.06 184 GLU A O 1
ATOM 1479 N N . VAL A 1 185 ? 5.265 3.157 15.214 1.00 96.25 185 VAL A N 1
ATOM 1480 C CA . VAL A 1 185 ? 4.113 2.256 15.352 1.00 96.25 185 VAL A CA 1
ATOM 1481 C C . VAL A 1 185 ? 3.616 2.209 16.798 1.00 96.25 185 VAL A C 1
ATOM 1483 O O . VAL A 1 185 ? 2.409 2.184 17.028 1.00 96.25 185 VAL A O 1
ATOM 1486 N N . ASP A 1 186 ? 4.517 2.215 17.775 1.00 95.44 186 ASP A N 1
ATOM 1487 C CA . ASP A 1 186 ? 4.166 2.278 19.194 1.00 95.44 186 ASP A CA 1
ATOM 1488 C C . ASP A 1 186 ? 3.600 3.651 19.572 1.00 95.44 186 ASP A C 1
ATOM 1490 O O . ASP A 1 186 ? 2.612 3.729 20.305 1.00 95.44 186 ASP A O 1
ATOM 1494 N N . GLU A 1 187 ? 4.134 4.725 18.989 1.00 96.19 187 GLU A N 1
ATOM 1495 C CA . GLU A 1 187 ? 3.537 6.057 19.078 1.00 96.19 187 GLU A CA 1
ATOM 1496 C C . GLU A 1 187 ? 2.112 6.068 18.495 1.00 96.19 187 GLU A C 1
ATOM 1498 O O . GLU A 1 187 ? 1.184 6.534 19.158 1.00 96.19 187 GLU A O 1
ATOM 1503 N N . LEU A 1 188 ? 1.895 5.474 17.314 1.00 96.56 188 LEU A N 1
ATOM 1504 C CA . LEU A 1 188 ? 0.564 5.348 16.712 1.00 96.56 188 LEU A CA 1
ATOM 1505 C C . LEU A 1 188 ? -0.409 4.615 17.646 1.00 96.56 188 LEU A C 1
ATOM 1507 O O . LEU A 1 188 ? -1.526 5.087 17.850 1.00 96.56 188 LEU A O 1
ATOM 1511 N N . LYS A 1 189 ? 0.014 3.487 18.238 1.00 94.88 189 LYS A N 1
ATOM 1512 C CA . LYS A 1 189 ? -0.794 2.726 19.209 1.00 94.88 189 LYS A CA 1
ATOM 1513 C C . LYS A 1 189 ? -1.188 3.586 20.408 1.00 94.88 189 LYS A C 1
ATOM 1515 O O . LYS A 1 189 ? -2.331 3.504 20.838 1.00 94.88 189 LYS A O 1
ATOM 1520 N N . SER A 1 190 ? -0.275 4.416 20.916 1.00 95.00 190 SER A N 1
ATOM 1521 C CA . SER A 1 190 ? -0.532 5.267 22.087 1.00 95.00 190 SER A CA 1
ATOM 1522 C C . SER A 1 190 ? -1.625 6.320 21.863 1.00 95.00 190 SER A C 1
ATOM 1524 O O . SER A 1 190 ? -2.257 6.762 22.820 1.00 95.00 190 SER A O 1
ATOM 1526 N N . PHE A 1 191 ? -1.871 6.704 20.605 1.00 95.50 191 PHE A N 1
ATOM 1527 C CA . PHE A 1 191 ? -2.902 7.675 20.233 1.00 95.50 191 PHE A CA 1
ATOM 1528 C C . PHE A 1 191 ? -4.245 7.045 19.837 1.00 95.50 191 PHE A C 1
ATOM 1530 O O . PHE A 1 191 ? -5.225 7.770 19.658 1.00 95.50 191 PHE A O 1
ATOM 1537 N N . LEU A 1 192 ? -4.316 5.722 19.671 1.00 92.88 192 LEU A N 1
ATOM 1538 C CA . LEU A 1 192 ? -5.572 5.034 19.377 1.00 92.88 192 LEU A CA 1
ATOM 1539 C C . LEU A 1 192 ? -6.368 4.766 20.659 1.00 92.88 192 LEU A C 1
ATOM 1541 O O . LEU A 1 192 ? -5.815 4.660 21.750 1.00 92.88 192 LEU A O 1
ATOM 1545 N N . ASN A 1 193 ? -7.693 4.651 20.525 1.00 78.81 193 ASN A N 1
ATOM 1546 C CA . ASN A 1 193 ? -8.556 4.308 21.661 1.00 78.81 193 ASN A CA 1
ATOM 1547 C C . ASN A 1 193 ? -8.197 2.914 22.210 1.00 78.81 193 ASN A C 1
ATOM 1549 O O . ASN A 1 193 ? -7.837 2.031 21.436 1.00 78.81 193 ASN A O 1
ATOM 1553 N N . GLU A 1 194 ? -8.420 2.684 23.507 1.00 77.44 194 GLU A N 1
ATOM 1554 C CA . GLU A 1 194 ? -8.088 1.420 24.195 1.00 77.44 194 GLU A CA 1
ATOM 1555 C C . GLU A 1 194 ? -8.730 0.164 23.576 1.00 77.44 194 GLU A C 1
ATOM 1557 O O . GLU A 1 194 ? -8.217 -0.938 23.738 1.00 77.44 194 GLU A O 1
ATOM 1562 N N . THR A 1 195 ? -9.839 0.311 22.846 1.00 83.56 195 THR A N 1
ATOM 1563 C CA . THR A 1 195 ? -10.531 -0.804 22.182 1.00 83.56 195 THR A CA 1
ATOM 1564 C C . THR A 1 195 ? -9.956 -1.165 20.810 1.00 83.56 195 THR A C 1
ATOM 1566 O O . THR A 1 195 ? -10.336 -2.187 20.245 1.00 83.56 195 THR A O 1
ATOM 1569 N N . ALA A 1 196 ? -9.073 -0.339 20.240 1.00 92.31 196 ALA A N 1
ATOM 1570 C CA . ALA A 1 196 ? -8.505 -0.584 18.921 1.00 92.31 196 ALA A CA 1
ATOM 1571 C C . ALA A 1 196 ? -7.346 -1.589 18.998 1.00 92.31 196 ALA A C 1
ATOM 1573 O O . ALA A 1 196 ? -6.353 -1.367 19.689 1.00 92.31 196 ALA A O 1
ATOM 1574 N N . VAL A 1 197 ? -7.433 -2.671 18.225 1.00 95.25 197 VAL A N 1
ATOM 1575 C CA . VAL A 1 197 ? -6.402 -3.712 18.163 1.00 95.25 197 VAL A CA 1
ATOM 1576 C C . VAL A 1 197 ? -5.632 -3.586 16.853 1.00 95.25 197 VAL A C 1
ATOM 1578 O O . VAL A 1 197 ? -6.154 -3.907 15.785 1.00 95.25 197 VAL A O 1
ATOM 1581 N N . ILE A 1 198 ? -4.372 -3.144 16.922 1.00 96.38 198 ILE A N 1
ATOM 1582 C CA . ILE A 1 198 ? -3.481 -3.142 15.754 1.00 96.38 198 ILE A CA 1
ATOM 1583 C C . ILE A 1 198 ? -2.911 -4.546 15.528 1.00 96.38 198 ILE A C 1
ATOM 1585 O O . ILE A 1 198 ? -2.239 -5.110 16.392 1.00 96.38 198 ILE A O 1
ATOM 1589 N N . LYS A 1 199 ? -3.105 -5.062 14.315 1.00 97.81 199 LYS A N 1
ATOM 1590 C CA . LYS A 1 199 ? -2.494 -6.281 13.786 1.00 97.81 199 LYS A CA 1
ATOM 1591 C C . LYS A 1 199 ? -1.537 -5.926 12.650 1.00 97.81 199 LYS A C 1
ATOM 1593 O O . LYS A 1 199 ? -1.801 -5.024 11.856 1.00 97.81 199 LYS A O 1
ATOM 1598 N N . ARG A 1 200 ? -0.411 -6.633 12.579 1.00 97.50 200 ARG A N 1
ATOM 1599 C CA . ARG A 1 200 ? 0.605 -6.487 11.527 1.00 97.50 200 ARG A CA 1
ATOM 1600 C C . ARG A 1 200 ? 1.121 -7.860 11.148 1.00 97.50 200 ARG A C 1
ATOM 1602 O O . ARG A 1 200 ? 1.345 -8.682 12.035 1.00 97.50 200 ARG A O 1
ATOM 1609 N N . PHE A 1 201 ? 1.351 -8.085 9.862 1.00 96.94 201 PHE A N 1
ATOM 1610 C CA . PHE A 1 201 ? 2.017 -9.297 9.420 1.00 96.94 201 PHE A CA 1
ATOM 1611 C C . PHE A 1 201 ? 3.513 -9.186 9.733 1.00 96.94 201 PHE A C 1
ATOM 1613 O O . PHE A 1 201 ? 4.226 -8.374 9.149 1.00 96.94 201 PHE A O 1
ATOM 1620 N N . LYS A 1 202 ? 3.990 -9.984 10.691 1.00 94.38 202 LYS A N 1
ATOM 1621 C CA . LYS A 1 202 ? 5.418 -10.104 11.006 1.00 94.38 202 LYS A CA 1
ATOM 1622 C C . LYS A 1 202 ? 5.898 -11.456 10.465 1.00 94.38 202 LYS A C 1
ATOM 1624 O O . LYS A 1 202 ? 5.531 -12.476 11.048 1.00 94.38 202 LYS A O 1
ATOM 1629 N N . PRO A 1 203 ? 6.648 -11.498 9.347 1.00 93.38 203 PRO A N 1
ATOM 1630 C CA . PRO A 1 203 ? 7.090 -12.764 8.777 1.00 93.38 203 PRO A CA 1
ATOM 1631 C C . PRO A 1 203 ? 8.044 -13.475 9.739 1.00 93.38 203 PRO A C 1
ATOM 1633 O O . PRO A 1 203 ? 8.912 -12.850 10.345 1.00 93.38 203 PRO A O 1
ATOM 1636 N N . THR A 1 204 ? 7.916 -14.795 9.841 1.00 93.88 204 THR A N 1
ATOM 1637 C CA . THR A 1 204 ? 8.956 -15.638 10.451 1.00 93.88 204 THR A CA 1
ATOM 1638 C C . THR A 1 204 ? 10.216 -15.647 9.582 1.00 93.88 204 THR A C 1
ATOM 1640 O O . THR A 1 204 ? 10.127 -15.428 8.373 1.00 93.88 204 THR A O 1
ATOM 1643 N N . ASP A 1 205 ? 11.379 -15.989 10.145 1.00 94.00 205 ASP A N 1
ATOM 1644 C CA . ASP A 1 205 ? 12.630 -16.098 9.373 1.00 94.00 205 ASP A CA 1
ATOM 1645 C C . ASP A 1 205 ? 12.487 -17.044 8.171 1.00 94.00 205 ASP A C 1
ATOM 1647 O O . ASP A 1 205 ? 12.962 -16.753 7.074 1.00 94.00 205 ASP A O 1
ATOM 1651 N N . ALA A 1 206 ? 11.753 -18.148 8.345 1.00 92.94 206 ALA A N 1
ATOM 1652 C CA . ALA A 1 206 ? 11.458 -19.091 7.272 1.00 92.94 206 ALA A CA 1
ATOM 1653 C C . ALA A 1 206 ? 10.582 -18.469 6.169 1.00 92.94 206 ALA A C 1
ATOM 1655 O O . ALA A 1 206 ? 10.821 -18.693 4.982 1.00 92.94 206 ALA A O 1
ATOM 1656 N N . GLN A 1 207 ? 9.571 -17.675 6.538 1.00 90.00 207 GLN A N 1
ATOM 1657 C CA . GLN A 1 207 ? 8.744 -16.949 5.570 1.00 90.00 207 GLN A CA 1
ATOM 1658 C C . GLN A 1 207 ? 9.539 -15.849 4.864 1.00 90.00 207 GLN A C 1
ATOM 1660 O O . GLN A 1 207 ? 9.393 -15.704 3.654 1.00 90.00 207 GLN A O 1
ATOM 1665 N N . LEU A 1 208 ? 10.402 -15.120 5.575 1.00 91.38 208 LEU A N 1
ATOM 1666 C CA . LEU A 1 208 ? 11.237 -14.071 4.995 1.00 91.38 208 LEU A CA 1
ATOM 1667 C C . LEU A 1 208 ? 12.255 -14.651 4.005 1.00 91.38 208 LEU A C 1
ATOM 1669 O O . LEU A 1 208 ? 12.378 -14.148 2.893 1.00 91.38 208 LEU A O 1
ATOM 1673 N N . GLN A 1 209 ? 12.914 -15.762 4.346 1.00 91.62 209 GLN A N 1
ATOM 1674 C CA . GLN A 1 209 ? 13.813 -16.470 3.425 1.00 91.62 209 GLN A CA 1
ATOM 1675 C C . GLN A 1 209 ? 13.079 -17.011 2.193 1.00 91.62 209 GLN A C 1
ATOM 1677 O O . GLN A 1 209 ? 13.623 -17.008 1.090 1.00 91.62 209 GLN A O 1
ATOM 1682 N N . LYS A 1 210 ? 11.839 -17.478 2.370 1.00 93.06 210 LYS A N 1
ATOM 1683 C CA . LYS A 1 210 ? 11.034 -18.050 1.288 1.00 93.06 210 LYS A CA 1
ATOM 1684 C C . LYS A 1 210 ? 10.469 -16.994 0.343 1.00 93.06 210 LYS A C 1
ATOM 1686 O O . LYS A 1 210 ? 10.454 -17.205 -0.867 1.00 93.06 210 LYS A O 1
ATOM 1691 N N . PHE A 1 211 ? 9.917 -15.917 0.890 1.00 90.25 211 PHE A N 1
ATOM 1692 C CA . PHE A 1 211 ? 9.150 -14.933 0.128 1.00 90.25 211 PHE A CA 1
ATOM 1693 C C . PHE A 1 211 ? 9.958 -13.690 -0.233 1.00 90.25 211 PHE A C 1
ATOM 1695 O O . PHE A 1 211 ? 9.590 -13.006 -1.188 1.00 90.25 211 PHE A O 1
ATOM 1702 N N . LEU A 1 212 ? 11.061 -13.430 0.473 1.00 92.75 212 LEU A N 1
ATOM 1703 C CA . LEU A 1 212 ? 11.844 -12.199 0.376 1.00 92.75 212 LEU A CA 1
ATOM 1704 C C . LEU A 1 212 ? 10.983 -10.955 0.666 1.00 92.75 212 LEU A C 1
ATOM 1706 O O . LEU A 1 212 ? 9.769 -11.036 0.871 1.00 92.75 212 LEU A O 1
ATOM 1710 N N . ASP A 1 213 ? 11.601 -9.778 0.656 1.00 88.31 213 ASP A N 1
ATOM 1711 C CA . ASP A 1 213 ? 10.908 -8.527 0.990 1.00 88.31 213 ASP A CA 1
ATOM 1712 C C . ASP A 1 213 ? 9.733 -8.241 0.041 1.00 88.31 213 ASP A C 1
ATOM 1714 O O . ASP A 1 213 ? 8.648 -7.854 0.471 1.00 88.31 213 ASP A O 1
ATOM 1718 N N . GLY A 1 214 ? 9.914 -8.504 -1.259 1.00 87.62 214 GLY A N 1
ATOM 1719 C CA . GLY A 1 214 ? 8.866 -8.307 -2.265 1.00 87.62 214 GLY A CA 1
ATOM 1720 C C . GLY A 1 214 ? 7.665 -9.243 -2.084 1.00 87.62 214 GLY A C 1
ATOM 1721 O O . GLY A 1 214 ? 6.519 -8.835 -2.289 1.00 87.62 214 GLY A O 1
ATOM 1722 N N . GLY A 1 215 ? 7.893 -10.491 -1.668 1.00 91.75 215 GLY A N 1
ATOM 1723 C CA . GLY A 1 215 ? 6.808 -11.425 -1.383 1.00 91.75 215 GLY A CA 1
ATOM 1724 C C . GLY A 1 215 ? 6.075 -11.080 -0.089 1.00 91.75 215 GLY A C 1
ATOM 1725 O O . GLY A 1 215 ? 4.850 -11.159 -0.063 1.00 91.75 215 GLY A O 1
ATOM 1726 N N . VAL A 1 216 ? 6.786 -10.615 0.945 1.00 94.31 216 VAL A N 1
ATOM 1727 C CA . VAL A 1 216 ? 6.166 -10.096 2.179 1.00 94.31 216 VAL A CA 1
ATOM 1728 C C . VAL A 1 216 ? 5.305 -8.869 1.876 1.00 94.31 216 VAL A C 1
ATOM 1730 O O . VAL A 1 216 ? 4.142 -8.835 2.268 1.00 94.31 216 VAL A O 1
ATOM 1733 N N . ALA A 1 217 ? 5.813 -7.920 1.086 1.00 94.75 217 ALA A N 1
ATOM 1734 C CA . ALA A 1 217 ? 5.039 -6.774 0.608 1.00 94.75 217 ALA A CA 1
ATOM 1735 C C . ALA A 1 217 ? 3.756 -7.206 -0.126 1.00 94.75 217 ALA A C 1
ATOM 1737 O O . ALA A 1 217 ? 2.697 -6.610 0.052 1.00 94.75 217 ALA A O 1
ATOM 1738 N N . THR A 1 218 ? 3.826 -8.284 -0.910 1.00 96.19 218 THR A N 1
ATOM 1739 C CA . THR A 1 218 ? 2.664 -8.845 -1.612 1.00 96.19 218 THR A CA 1
ATOM 1740 C C . THR A 1 218 ? 1.643 -9.473 -0.651 1.00 96.19 218 THR A C 1
ATOM 1742 O O . THR A 1 218 ? 0.438 -9.321 -0.850 1.00 96.19 218 THR A O 1
ATOM 1745 N N . ILE A 1 219 ? 2.105 -10.153 0.407 1.00 97.88 219 ILE A N 1
ATOM 1746 C CA . ILE A 1 219 ? 1.239 -10.669 1.482 1.00 97.88 219 ILE A CA 1
ATOM 1747 C C . ILE A 1 219 ? 0.488 -9.510 2.143 1.00 97.88 219 ILE A C 1
ATOM 1749 O O . ILE A 1 219 ? -0.730 -9.575 2.295 1.00 97.88 219 ILE A O 1
ATOM 1753 N N . GLU A 1 220 ? 1.186 -8.424 2.481 1.00 98.12 220 GLU A N 1
ATOM 1754 C CA . GLU A 1 220 ? 0.552 -7.253 3.086 1.00 98.12 220 GLU A CA 1
ATOM 1755 C C . GLU A 1 220 ? -0.478 -6.597 2.157 1.00 98.12 220 GLU A C 1
ATOM 1757 O O . GLU A 1 220 ? -1.576 -6.275 2.611 1.00 98.12 220 GLU A O 1
ATOM 1762 N N . GLN A 1 221 ? -0.166 -6.451 0.862 1.00 98.38 221 GLN A N 1
ATOM 1763 C CA . GLN A 1 221 ? -1.113 -5.936 -0.135 1.00 98.38 221 GLN A CA 1
ATOM 1764 C C . GLN A 1 221 ? -2.382 -6.786 -0.190 1.00 98.38 221 GLN A C 1
ATOM 1766 O O . GLN A 1 221 ? -3.485 -6.240 -0.179 1.00 98.38 221 GLN A O 1
ATOM 1771 N N . TRP A 1 222 ? -2.237 -8.115 -0.185 1.00 98.31 222 TRP A N 1
ATOM 1772 C CA . TRP A 1 222 ? -3.369 -9.038 -0.180 1.00 98.31 222 TRP A CA 1
ATOM 1773 C C . TRP A 1 222 ? -4.234 -8.884 1.070 1.00 98.31 222 TRP A C 1
ATOM 1775 O O . TRP A 1 222 ? -5.453 -8.772 0.956 1.00 98.31 222 TRP A O 1
ATOM 1785 N N . ILE A 1 223 ? -3.624 -8.811 2.257 1.00 98.69 223 ILE A N 1
ATOM 1786 C CA . ILE A 1 223 ? -4.364 -8.604 3.508 1.00 98.69 223 ILE A CA 1
ATOM 1787 C C . ILE A 1 223 ? -5.077 -7.244 3.483 1.00 98.69 223 ILE A C 1
ATOM 1789 O O . ILE A 1 223 ? -6.253 -7.160 3.835 1.00 98.69 223 ILE A O 1
ATOM 1793 N N . CYS A 1 224 ? -4.428 -6.177 3.010 1.00 98.75 224 CYS A N 1
ATOM 1794 C CA . CYS A 1 224 ? -5.077 -4.874 2.865 1.00 98.75 224 CYS A CA 1
ATOM 1795 C C . CYS A 1 224 ? -6.249 -4.907 1.871 1.00 98.75 224 CYS A C 1
ATOM 1797 O O . CYS A 1 224 ? -7.289 -4.295 2.123 1.00 98.75 224 CYS A O 1
ATOM 1799 N N . ALA A 1 225 ? -6.107 -5.637 0.763 1.00 98.31 225 ALA A N 1
ATOM 1800 C CA . ALA A 1 225 ? -7.136 -5.741 -0.263 1.00 98.31 225 ALA A CA 1
ATOM 1801 C C . ALA A 1 225 ? -8.416 -6.431 0.239 1.00 98.31 225 ALA A C 1
ATOM 1803 O O . ALA A 1 225 ? -9.491 -6.112 -0.259 1.00 98.31 225 ALA A O 1
ATOM 1804 N N . HIS A 1 226 ? -8.335 -7.289 1.260 1.00 98.62 226 HIS A N 1
ATOM 1805 C CA . HIS A 1 226 ? -9.473 -8.054 1.790 1.00 98.62 226 HIS A CA 1
ATOM 1806 C C . HIS A 1 226 ? -10.222 -7.382 2.950 1.00 98.62 226 HIS A C 1
ATOM 1808 O O . HIS A 1 226 ? -11.202 -7.925 3.453 1.00 98.62 226 HIS A O 1
ATOM 1814 N N . ALA A 1 227 ? -9.818 -6.179 3.359 1.00 98.62 227 ALA A N 1
ATOM 1815 C CA . ALA A 1 227 ? -10.470 -5.466 4.452 1.00 98.62 227 ALA A CA 1
ATOM 1816 C C . ALA A 1 227 ? -11.865 -4.945 4.085 1.00 98.62 227 ALA A C 1
ATOM 1818 O O . ALA A 1 227 ? -12.119 -4.553 2.941 1.00 98.62 227 ALA A O 1
ATOM 1819 N N . LYS A 1 228 ? -12.747 -4.799 5.078 1.00 98.44 228 LYS A N 1
ATOM 1820 C CA . LYS A 1 228 ? -14.041 -4.117 4.902 1.00 98.44 228 LYS A CA 1
ATOM 1821 C C . LYS A 1 228 ? -13.888 -2.679 4.410 1.00 98.44 228 LYS A C 1
ATOM 1823 O O . LYS A 1 228 ? -14.698 -2.189 3.626 1.00 98.44 228 LYS A O 1
ATOM 1828 N N . TYR A 1 229 ? -12.836 -2.000 4.854 1.00 98.69 229 TYR A N 1
ATOM 1829 C CA . TYR A 1 229 ? -12.495 -0.655 4.409 1.00 98.69 229 TYR A CA 1
ATOM 1830 C C . TYR A 1 229 ? -10.984 -0.520 4.275 1.00 98.69 229 TYR A C 1
ATOM 1832 O O . TYR A 1 229 ? -10.247 -0.973 5.151 1.00 98.69 229 TYR A O 1
ATOM 1840 N N . PHE A 1 230 ? -10.536 0.120 3.199 1.00 98.75 230 PHE A N 1
ATOM 1841 C CA . PHE A 1 230 ? -9.133 0.435 2.974 1.00 98.75 230 PHE A CA 1
ATOM 1842 C C . PHE A 1 230 ? -8.918 1.947 2.937 1.00 98.75 230 PHE A C 1
ATOM 1844 O O . PHE A 1 230 ? -9.674 2.675 2.286 1.00 98.75 230 PHE A O 1
ATOM 1851 N N . ILE A 1 231 ? -7.867 2.399 3.622 1.00 98.50 231 ILE A N 1
ATOM 1852 C CA . ILE A 1 231 ? -7.327 3.753 3.522 1.00 98.50 231 ILE A CA 1
ATOM 1853 C C . ILE A 1 231 ? -5.805 3.689 3.356 1.00 98.50 231 ILE A C 1
ATOM 1855 O O . ILE A 1 231 ? -5.100 3.045 4.132 1.00 98.50 231 ILE A O 1
ATOM 1859 N N . GLY A 1 232 ? -5.299 4.317 2.299 1.00 97.81 232 GLY A N 1
ATOM 1860 C CA . GLY A 1 232 ? -3.882 4.293 1.950 1.00 97.81 232 GLY A CA 1
ATOM 1861 C C . GLY A 1 232 ? -3.155 5.600 2.241 1.00 97.81 232 GLY A C 1
ATOM 1862 O O . GLY A 1 232 ? -3.698 6.535 2.822 1.00 97.81 232 GLY A O 1
ATOM 1863 N N . THR A 1 233 ? -1.921 5.680 1.760 1.00 96.69 233 THR A N 1
ATOM 1864 C CA . THR A 1 233 ? -1.157 6.930 1.682 1.00 96.69 233 THR A CA 1
ATOM 1865 C C . THR A 1 233 ? -1.265 7.510 0.276 1.00 96.69 233 THR A C 1
ATOM 1867 O O . THR A 1 233 ? -1.196 6.742 -0.693 1.00 96.69 233 THR A O 1
ATOM 1870 N N . ALA A 1 234 ? -1.451 8.831 0.182 1.00 90.75 234 ALA A N 1
ATOM 1871 C CA . ALA A 1 234 ? -1.517 9.567 -1.079 1.00 90.75 234 ALA A CA 1
ATOM 1872 C C . ALA A 1 234 ? -0.262 9.315 -1.929 1.00 90.75 234 ALA A C 1
ATOM 1874 O O . ALA A 1 234 ? 0.836 9.189 -1.388 1.00 90.75 234 ALA A O 1
ATOM 1875 N N . GLU A 1 235 ? -0.446 9.187 -3.242 1.00 87.69 235 GLU A N 1
ATOM 1876 C CA . GLU A 1 235 ? 0.626 9.032 -4.240 1.00 87.69 235 GLU A CA 1
ATOM 1877 C C . GLU A 1 235 ? 1.538 7.802 -4.073 1.00 87.69 235 GLU A C 1
ATOM 1879 O O . GLU A 1 235 ? 2.573 7.653 -4.723 1.00 87.69 235 GLU A O 1
ATOM 1884 N N . SER A 1 236 ? 1.160 6.857 -3.209 1.00 92.88 236 SER A N 1
ATOM 1885 C CA . SER A 1 236 ? 1.927 5.631 -3.035 1.00 92.88 236 SER A CA 1
ATOM 1886 C C . SER A 1 236 ? 1.515 4.564 -4.046 1.00 92.88 236 SER A C 1
ATOM 1888 O O . SER A 1 236 ? 0.390 4.062 -4.023 1.00 92.88 236 SER A O 1
ATOM 1890 N N . THR A 1 237 ? 2.476 4.111 -4.854 1.00 90.19 237 THR A N 1
ATOM 1891 C CA . THR A 1 237 ? 2.285 2.987 -5.786 1.00 90.19 237 THR A CA 1
ATOM 1892 C C . THR A 1 237 ? 1.858 1.700 -5.083 1.00 90.19 237 THR A C 1
ATOM 1894 O O . THR A 1 237 ? 1.082 0.926 -5.640 1.00 90.19 237 THR A O 1
ATOM 1897 N N . PHE A 1 238 ? 2.283 1.493 -3.835 1.00 94.88 238 PHE A N 1
ATOM 1898 C CA . PHE A 1 238 ? 1.827 0.378 -3.007 1.00 94.88 238 PHE A CA 1
ATOM 1899 C C . PHE A 1 238 ? 0.321 0.479 -2.705 1.00 94.88 238 PHE A C 1
ATOM 1901 O O . PHE A 1 238 ? -0.401 -0.504 -2.865 1.00 94.88 238 PHE A O 1
ATOM 1908 N N . SER A 1 239 ? -0.178 1.677 -2.362 1.00 96.38 239 SER A N 1
ATOM 1909 C CA . SER A 1 239 ? -1.621 1.928 -2.207 1.00 96.38 239 SER A CA 1
ATOM 1910 C C . SER A 1 239 ? -2.377 1.687 -3.517 1.00 96.38 239 SER A C 1
ATOM 1912 O O . SER A 1 239 ? -3.451 1.089 -3.493 1.00 96.38 239 SER A O 1
ATOM 1914 N N . PHE A 1 240 ? -1.827 2.116 -4.660 1.00 93.69 240 PHE A N 1
ATOM 1915 C CA . PHE A 1 240 ? -2.469 1.935 -5.968 1.00 93.69 240 PHE A CA 1
ATOM 1916 C C . PHE A 1 240 ? -2.651 0.461 -6.323 1.00 93.69 240 PHE A C 1
ATOM 1918 O O . PHE A 1 240 ? -3.719 0.065 -6.787 1.00 93.69 240 PHE A O 1
ATOM 1925 N N . ARG A 1 241 ? -1.650 -0.383 -6.040 1.00 95.06 241 ARG A N 1
ATOM 1926 C CA . ARG A 1 241 ? -1.781 -1.831 -6.245 1.00 95.06 241 ARG A CA 1
ATOM 1927 C C . ARG A 1 241 ? -2.905 -2.423 -5.396 1.00 95.06 241 ARG A C 1
ATOM 1929 O O . ARG A 1 241 ? -3.712 -3.167 -5.943 1.00 95.06 241 ARG A O 1
ATOM 1936 N N . ILE A 1 242 ? -3.028 -2.025 -4.128 1.00 97.44 242 ILE A N 1
ATOM 1937 C CA . ILE A 1 242 ? -4.131 -2.473 -3.260 1.00 97.44 242 ILE A CA 1
ATOM 1938 C C . ILE A 1 242 ? -5.487 -2.027 -3.815 1.00 97.44 242 ILE A C 1
ATOM 1940 O O . ILE A 1 242 ? -6.424 -2.821 -3.856 1.00 97.44 242 ILE A O 1
ATOM 1944 N N . GLN A 1 243 ? -5.605 -0.776 -4.265 1.00 95.69 243 GLN A N 1
ATOM 1945 C CA . GLN A 1 243 ? -6.847 -0.261 -4.850 1.00 95.69 243 GLN A CA 1
ATOM 1946 C C . GLN A 1 243 ? -7.274 -1.080 -6.072 1.00 95.69 243 GLN A C 1
ATOM 1948 O O . GLN A 1 243 ? -8.435 -1.462 -6.188 1.00 95.69 243 GLN A O 1
ATOM 1953 N N . GLU A 1 244 ? -6.328 -1.422 -6.943 1.00 92.88 244 GLU A N 1
ATOM 1954 C CA . GLU A 1 244 ? -6.589 -2.263 -8.110 1.00 92.88 244 GLU A CA 1
ATOM 1955 C C . GLU A 1 244 ? -7.002 -3.691 -7.736 1.00 92.88 244 GLU A C 1
ATOM 1957 O O . GLU A 1 244 ? -7.895 -4.244 -8.377 1.00 92.88 244 GLU A O 1
ATOM 1962 N N . ASP A 1 245 ? -6.408 -4.294 -6.700 1.00 94.88 245 ASP A N 1
ATOM 1963 C CA . ASP A 1 245 ? -6.853 -5.611 -6.222 1.00 94.88 245 ASP A CA 1
ATOM 1964 C C . ASP A 1 245 ? -8.268 -5.550 -5.654 1.00 94.88 245 ASP A C 1
ATOM 1966 O O . ASP A 1 245 ? -9.074 -6.442 -5.914 1.00 94.88 245 ASP A O 1
ATOM 1970 N N . ARG A 1 246 ? -8.617 -4.469 -4.952 1.00 96.56 246 ARG A N 1
ATOM 1971 C CA . ARG A 1 246 ? -9.980 -4.251 -4.454 1.00 96.56 246 ARG A CA 1
ATOM 1972 C C . ARG A 1 246 ? -10.992 -4.090 -5.586 1.00 96.56 246 ARG A C 1
ATOM 1974 O O . ARG A 1 246 ? -12.093 -4.632 -5.494 1.00 96.56 246 ARG A O 1
ATOM 1981 N N . GLU A 1 247 ? -10.616 -3.422 -6.674 1.00 91.69 247 GLU A N 1
ATOM 1982 C CA . GLU A 1 247 ? -11.432 -3.368 -7.893 1.00 91.69 247 GLU A CA 1
ATOM 1983 C C . GLU A 1 247 ? -11.589 -4.758 -8.530 1.00 91.69 247 GLU A C 1
ATOM 1985 O O . GLU A 1 247 ? -12.686 -5.121 -8.956 1.00 91.69 247 GLU A O 1
ATOM 1990 N N . ILE A 1 248 ? -10.520 -5.567 -8.570 1.00 90.50 248 ILE A N 1
ATOM 1991 C CA . ILE A 1 248 ? -10.558 -6.953 -9.076 1.00 90.50 248 ILE A CA 1
ATOM 1992 C C . ILE A 1 248 ? -11.457 -7.849 -8.223 1.00 90.50 248 ILE A C 1
ATOM 1994 O O . ILE A 1 248 ? -12.141 -8.712 -8.774 1.00 90.50 248 ILE A O 1
ATOM 1998 N N . LEU A 1 249 ? -11.464 -7.641 -6.910 1.00 92.81 249 LEU A N 1
ATOM 1999 C CA . LEU A 1 249 ? -12.309 -8.359 -5.958 1.00 92.81 249 LEU A CA 1
ATOM 2000 C C . LEU A 1 249 ? -13.771 -7.884 -5.988 1.00 92.81 249 LEU A C 1
ATOM 2002 O O . LEU A 1 249 ? -14.658 -8.606 -5.546 1.00 92.81 249 LEU A O 1
ATOM 2006 N N . GLY A 1 250 ? -14.053 -6.705 -6.550 1.00 91.25 250 GLY A N 1
ATOM 2007 C CA . GLY A 1 250 ? -15.411 -6.164 -6.643 1.00 91.25 250 GLY A CA 1
ATOM 2008 C C . GLY A 1 250 ? -15.871 -5.421 -5.391 1.00 91.25 250 GLY A C 1
ATOM 2009 O O . GLY A 1 250 ? -17.070 -5.390 -5.096 1.00 91.25 250 GLY A O 1
ATOM 2010 N N . PHE A 1 251 ? -14.948 -4.816 -4.642 1.00 95.75 251 PHE A N 1
ATOM 2011 C CA . PHE A 1 251 ? -15.301 -3.913 -3.547 1.00 95.75 251 PHE A CA 1
ATOM 2012 C C . PHE A 1 251 ? -16.021 -2.660 -4.058 1.00 95.75 251 PHE A C 1
ATOM 2014 O O . PHE A 1 251 ? -15.988 -2.313 -5.237 1.00 95.75 251 PHE A O 1
ATOM 2021 N N . SER A 1 252 ? -16.712 -1.963 -3.158 1.00 94.12 252 SER A N 1
ATOM 2022 C CA . SER A 1 252 ? -17.293 -0.659 -3.484 1.00 94.12 252 SER A CA 1
ATOM 2023 C C . SER A 1 252 ? -16.199 0.401 -3.569 1.00 94.12 252 SER A C 1
ATOM 2025 O O . SER A 1 252 ? -15.358 0.488 -2.673 1.00 94.12 252 SER A O 1
ATOM 2027 N N . HIS A 1 253 ? -16.275 1.285 -4.567 1.00 92.69 253 HIS A N 1
ATOM 2028 C CA . HIS A 1 253 ? -15.322 2.382 -4.758 1.00 92.69 253 HIS A CA 1
ATOM 2029 C C . HIS A 1 253 ? -15.139 3.247 -3.493 1.00 92.69 253 HIS A C 1
ATOM 2031 O O . HIS A 1 253 ? -14.031 3.693 -3.203 1.00 92.69 253 HIS A O 1
ATOM 2037 N N . ASN A 1 254 ? -16.207 3.440 -2.705 1.00 93.69 254 ASN A N 1
ATOM 2038 C CA . ASN A 1 254 ? -16.178 4.224 -1.460 1.00 93.69 254 ASN A CA 1
ATOM 2039 C C . ASN A 1 254 ? -15.328 3.571 -0.358 1.00 93.69 254 ASN A C 1
ATOM 2041 O O . ASN A 1 254 ? -14.852 4.244 0.545 1.00 93.69 254 ASN A O 1
ATOM 2045 N N . THR A 1 255 ? -15.127 2.257 -0.426 1.00 96.75 255 THR A N 1
ATOM 2046 C CA . THR A 1 255 ? -14.296 1.501 0.523 1.00 96.75 255 THR A CA 1
ATOM 2047 C C . THR A 1 255 ? -12.873 1.273 0.010 1.00 96.75 255 THR A C 1
ATOM 2049 O O . THR A 1 255 ? -12.105 0.575 0.666 1.00 96.75 255 THR A O 1
ATOM 2052 N N . THR A 1 256 ? -12.534 1.816 -1.164 1.00 95.81 256 THR A N 1
ATOM 2053 C CA . THR A 1 256 ? -11.296 1.515 -1.896 1.00 95.81 256 THR A CA 1
ATOM 2054 C C . THR A 1 256 ? -10.448 2.760 -2.122 1.00 95.81 256 THR A C 1
ATOM 2056 O O . THR A 1 256 ? -9.290 2.796 -1.714 1.00 95.81 256 THR A O 1
ATOM 2059 N N . PHE A 1 257 ? -11.007 3.795 -2.749 1.00 95.31 257 PHE A N 1
ATOM 2060 C CA . PHE A 1 257 ? -10.255 4.988 -3.145 1.00 95.31 257 PHE A CA 1
ATOM 2061 C C . PHE A 1 257 ? -10.245 6.025 -2.023 1.00 95.31 257 PHE A C 1
ATOM 2063 O O . PHE A 1 257 ? -10.902 7.058 -2.117 1.00 95.31 257 PHE A O 1
ATOM 2070 N N . ASN A 1 258 ? -9.519 5.711 -0.948 1.00 97.00 258 ASN A N 1
ATOM 2071 C CA . ASN A 1 258 ? -9.358 6.582 0.212 1.00 97.00 258 ASN A CA 1
ATOM 2072 C C . ASN A 1 258 ? -7.873 6.747 0.546 1.00 97.00 258 ASN A C 1
ATOM 2074 O O . ASN A 1 258 ? -7.133 5.758 0.562 1.00 97.00 258 ASN A O 1
ATOM 2078 N N . CYS A 1 259 ? -7.447 7.965 0.868 1.00 95.94 259 CYS A N 1
ATOM 2079 C CA . CYS A 1 259 ? -6.123 8.237 1.421 1.00 95.94 259 CYS A CA 1
ATOM 2080 C C . CYS A 1 259 ? -6.215 8.994 2.748 1.00 95.94 259 CYS A C 1
ATOM 2082 O O . CYS A 1 259 ? -7.166 9.733 3.004 1.00 95.94 259 CYS A O 1
ATOM 2084 N N . LEU A 1 260 ? -5.215 8.785 3.600 1.00 96.88 260 LEU A N 1
ATOM 2085 C CA . LEU A 1 260 ? -5.004 9.593 4.790 1.00 96.88 260 LEU A CA 1
ATOM 2086 C C . LEU A 1 260 ? -4.638 11.017 4.376 1.00 96.88 260 LEU A C 1
ATOM 2088 O O . LEU A 1 260 ? -3.723 11.215 3.577 1.00 96.88 260 LEU A O 1
ATOM 2092 N N . CYS A 1 261 ? -5.324 11.987 4.965 1.00 96.38 261 CYS A N 1
ATOM 2093 C CA . CYS A 1 261 ? -5.090 13.394 4.688 1.00 96.38 261 CYS A CA 1
ATOM 2094 C C . CYS A 1 261 ? -4.048 14.003 5.629 1.00 96.38 261 CYS A C 1
ATOM 2096 O O . CYS A 1 261 ? -3.954 13.576 6.781 1.00 96.38 261 CYS A O 1
ATOM 2098 N N . PRO A 1 262 ? -3.299 15.026 5.189 1.00 95.69 262 PRO A N 1
ATOM 2099 C CA . PRO A 1 262 ? -2.409 15.771 6.065 1.00 95.69 262 PRO A CA 1
ATOM 2100 C C . PRO A 1 262 ? -3.195 16.570 7.114 1.00 95.69 262 PRO A C 1
ATOM 2102 O O . PRO A 1 262 ? -4.299 17.051 6.860 1.00 95.69 262 PRO A O 1
ATOM 2105 N N . ASP A 1 263 ? -2.594 16.768 8.288 1.00 94.38 263 ASP A N 1
ATOM 2106 C CA . ASP A 1 263 ? -3.247 17.341 9.476 1.00 94.38 263 ASP A CA 1
ATOM 2107 C C . ASP A 1 263 ? -3.880 18.725 9.237 1.00 94.38 263 ASP A C 1
ATOM 2109 O O . ASP A 1 263 ? -4.905 19.063 9.824 1.00 94.38 263 ASP A O 1
ATOM 2113 N N . HIS A 1 264 ? -3.283 19.532 8.356 1.00 90.56 264 HIS A N 1
ATOM 2114 C CA . HIS A 1 264 ? -3.748 20.885 8.042 1.00 90.56 264 HIS A CA 1
ATOM 2115 C C . HIS A 1 264 ? -4.886 20.922 7.008 1.00 90.56 264 HIS A C 1
ATOM 2117 O O . HIS A 1 264 ? -5.478 21.980 6.799 1.00 90.56 264 HIS A O 1
ATOM 2123 N N . ASN A 1 265 ? -5.200 19.800 6.352 1.00 92.69 265 ASN A N 1
ATOM 2124 C CA . ASN A 1 265 ? -6.279 19.706 5.373 1.00 92.69 265 ASN A CA 1
ATOM 2125 C C . ASN A 1 265 ? -6.964 18.333 5.425 1.00 92.69 265 ASN A C 1
ATOM 2127 O O . ASN A 1 265 ? -6.662 17.444 4.635 1.00 92.69 265 ASN A O 1
ATOM 2131 N N . LEU A 1 266 ? -7.950 18.188 6.312 1.00 88.25 266 LEU A N 1
ATOM 2132 C CA . LEU A 1 266 ? -8.729 16.951 6.467 1.00 88.25 266 LEU A CA 1
ATOM 2133 C C . LEU A 1 266 ? -9.648 16.623 5.272 1.00 88.25 266 LEU A C 1
ATOM 2135 O O . LEU A 1 266 ? -10.167 15.513 5.205 1.00 88.25 266 LEU A O 1
ATOM 2139 N N . ASN A 1 267 ? -9.847 17.565 4.344 1.00 90.44 267 ASN A N 1
ATOM 2140 C CA . ASN A 1 267 ? -10.607 17.382 3.103 1.00 90.44 267 ASN A CA 1
ATOM 2141 C C . ASN A 1 267 ? -9.659 17.423 1.893 1.00 90.44 267 ASN A C 1
ATOM 2143 O O . ASN A 1 267 ? -9.909 18.121 0.910 1.00 90.44 267 ASN A O 1
ATOM 2147 N N . CYS A 1 268 ? -8.532 16.720 2.000 1.00 90.62 268 CYS A N 1
ATOM 2148 C CA . CYS A 1 268 ? -7.535 16.639 0.945 1.00 90.62 268 CYS A CA 1
ATOM 2149 C C . CYS A 1 268 ? -8.053 15.909 -0.300 1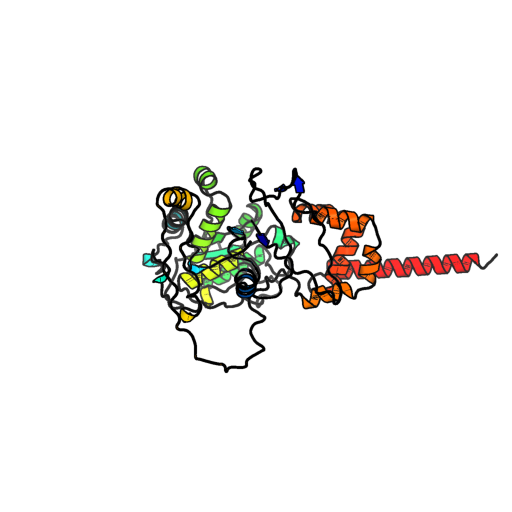.00 90.62 268 CYS A C 1
ATOM 2151 O O . CYS A 1 268 ? -9.026 15.147 -0.247 1.00 90.62 268 CYS A O 1
ATOM 2153 N N . GLU A 1 269 ? -7.365 16.128 -1.420 1.00 90.69 269 GLU A N 1
ATOM 2154 C CA . GLU A 1 269 ? -7.633 15.410 -2.660 1.00 90.69 269 GLU A CA 1
ATOM 2155 C C . GLU A 1 269 ? -7.501 13.897 -2.446 1.00 90.69 269 GLU A C 1
ATOM 2157 O O . GLU A 1 269 ? -6.523 13.405 -1.883 1.00 90.69 269 GLU A O 1
ATOM 2162 N N . GLN A 1 270 ? -8.537 13.168 -2.857 1.00 92.38 270 GLN A N 1
ATOM 2163 C CA . GLN A 1 270 ? -8.592 11.715 -2.745 1.00 92.38 270 GLN A CA 1
ATOM 2164 C C . GLN A 1 270 ? -8.073 11.062 -4.030 1.00 92.38 270 GLN A C 1
ATOM 2166 O O . GLN A 1 270 ? -8.152 11.681 -5.092 1.00 92.38 270 GLN A O 1
ATOM 2171 N N . PRO A 1 271 ? -7.605 9.799 -3.973 1.00 89.31 271 PRO A N 1
ATOM 2172 C CA . PRO A 1 271 ? -7.057 9.117 -5.137 1.00 89.31 271 PRO A CA 1
ATOM 2173 C C . PRO A 1 271 ? -8.048 9.090 -6.303 1.00 89.31 271 PRO A C 1
ATOM 2175 O O . PRO A 1 271 ? -9.250 8.860 -6.112 1.00 89.31 271 PRO A O 1
ATOM 2178 N N . ALA A 1 272 ? -7.533 9.273 -7.519 1.00 83.75 272 ALA A N 1
ATOM 2179 C CA . ALA A 1 272 ? -8.328 9.162 -8.731 1.00 83.75 272 ALA A CA 1
ATOM 2180 C C . ALA A 1 272 ? -9.031 7.794 -8.803 1.00 83.75 272 ALA A C 1
ATOM 2182 O O . ALA A 1 272 ? -8.436 6.736 -8.580 1.00 83.75 272 ALA A O 1
ATOM 2183 N N . LYS A 1 273 ? -10.330 7.817 -9.113 1.00 85.94 273 LYS A N 1
ATOM 2184 C CA . LYS A 1 273 ? -11.181 6.622 -9.126 1.00 85.94 273 LYS A CA 1
ATOM 2185 C C . LYS A 1 273 ? -11.105 5.930 -10.484 1.00 85.94 273 LYS A C 1
ATOM 2187 O O . LYS A 1 273 ? -11.908 6.195 -11.378 1.00 85.94 273 LYS A O 1
ATOM 2192 N N . TRP A 1 274 ? -10.132 5.040 -10.636 1.00 75.19 274 TRP A N 1
ATOM 2193 C CA . TRP A 1 274 ? -9.932 4.266 -11.861 1.00 75.19 274 TRP A CA 1
ATOM 2194 C C . TRP A 1 274 ? -10.777 2.992 -11.860 1.00 75.19 274 TRP A C 1
ATOM 2196 O O . TRP A 1 274 ? -10.342 1.938 -11.403 1.00 75.19 274 TRP A O 1
ATOM 2206 N N . TYR A 1 275 ? -11.997 3.094 -12.387 1.00 77.00 275 TYR A N 1
ATOM 2207 C CA . TYR A 1 275 ? -12.929 1.967 -12.431 1.00 77.00 275 TYR A CA 1
ATOM 2208 C C . TYR A 1 275 ? -12.492 0.885 -13.413 1.00 77.00 275 TYR A C 1
ATOM 2210 O O . TYR A 1 275 ? -12.157 1.161 -14.572 1.00 77.00 275 TYR A O 1
ATOM 2218 N N . MET A 1 276 ? -12.600 -0.374 -12.990 1.00 68.31 276 MET A N 1
ATOM 2219 C CA . MET A 1 276 ? -12.371 -1.490 -13.900 1.00 68.31 276 MET A CA 1
ATOM 2220 C C . MET A 1 276 ? -13.438 -1.542 -15.005 1.00 68.31 276 MET A C 1
ATOM 2222 O O . MET A 1 276 ? -14.620 -1.789 -14.759 1.00 68.31 276 MET A O 1
ATOM 2226 N N . LYS A 1 277 ? -13.012 -1.418 -16.268 1.00 64.75 277 LYS A N 1
ATOM 2227 C CA . LYS A 1 277 ? -13.865 -1.708 -17.430 1.00 64.75 277 LYS A CA 1
ATOM 2228 C C . LYS A 1 277 ? -13.836 -3.207 -17.746 1.00 64.75 277 LYS A C 1
ATOM 2230 O O . LYS A 1 277 ? -12.803 -3.750 -18.119 1.00 64.75 277 LYS A O 1
ATOM 2235 N N . GLN A 1 278 ? -14.982 -3.882 -17.628 1.00 52.41 278 GLN A N 1
ATOM 2236 C CA . GLN A 1 278 ? -15.114 -5.310 -17.975 1.00 52.41 278 GLN A CA 1
ATOM 2237 C C . GLN A 1 278 ? -15.411 -5.574 -19.451 1.00 52.41 278 GLN A C 1
ATOM 2239 O O . GLN A 1 278 ? -15.200 -6.687 -19.930 1.00 52.41 278 GLN A O 1
ATOM 2244 N N . LYS A 1 279 ? -15.887 -4.562 -20.181 1.00 42.03 279 LYS A N 1
ATOM 2245 C CA . LYS A 1 279 ? -16.030 -4.621 -21.634 1.00 42.03 279 LYS A CA 1
ATOM 2246 C C . LYS A 1 279 ? -14.791 -4.011 -22.278 1.00 42.03 279 LYS A C 1
ATOM 2248 O O . LYS A 1 279 ? -14.698 -2.796 -22.415 1.00 42.03 279 LYS A O 1
ATOM 2253 N N . CYS A 1 280 ? -13.866 -4.868 -22.684 1.00 33.16 280 CYS A N 1
ATOM 2254 C CA . CYS A 1 280 ? -13.074 -4.600 -23.873 1.00 33.16 280 CYS A CA 1
ATOM 2255 C C . CYS A 1 280 ? -13.710 -5.421 -24.987 1.00 33.16 280 CYS A C 1
ATOM 2257 O O . CYS A 1 280 ? -13.790 -6.644 -24.871 1.00 33.16 280 CYS A O 1
ATOM 2259 N N . ASP A 1 281 ? -14.171 -4.769 -26.051 1.00 28.33 281 ASP A N 1
ATOM 2260 C CA . ASP A 1 281 ? -14.388 -5.468 -27.309 1.00 28.33 281 ASP A CA 1
ATOM 2261 C C . ASP A 1 281 ? -13.028 -6.038 -27.732 1.00 28.33 281 ASP A C 1
ATOM 2263 O O . ASP A 1 281 ? -12.121 -5.319 -28.146 1.00 28.33 281 ASP A O 1
ATOM 2267 N N . ILE A 1 282 ? -12.866 -7.352 -27.565 1.00 30.33 282 ILE A N 1
ATOM 2268 C CA . ILE A 1 282 ? -11.631 -8.121 -27.810 1.00 30.33 282 ILE A CA 1
ATOM 2269 C C . ILE A 1 282 ? -11.206 -8.104 -29.296 1.00 30.33 282 ILE A C 1
ATOM 2271 O O . ILE A 1 282 ? -10.198 -8.692 -29.679 1.00 30.33 282 ILE A O 1
ATOM 2275 N N . ASN A 1 283 ? -11.888 -7.347 -30.153 1.00 26.47 283 ASN A N 1
ATOM 2276 C CA . ASN A 1 283 ? -11.560 -7.245 -31.572 1.00 26.47 283 ASN A CA 1
ATOM 2277 C C . ASN A 1 283 ? -10.269 -6.461 -31.877 1.00 26.47 283 ASN A C 1
ATOM 2279 O O . ASN A 1 283 ? -9.846 -6.449 -33.030 1.00 26.47 283 ASN A O 1
ATOM 2283 N N . VAL A 1 284 ? -9.601 -5.864 -30.880 1.00 27.88 284 VAL A N 1
ATOM 2284 C CA . VAL A 1 284 ? -8.346 -5.103 -31.082 1.00 27.88 284 VAL A CA 1
ATOM 2285 C C . VAL A 1 284 ? -7.077 -5.902 -30.721 1.00 27.88 284 VAL A C 1
ATOM 2287 O O . VAL A 1 284 ? -5.982 -5.519 -31.114 1.00 27.88 284 VAL A O 1
ATOM 2290 N N . LEU A 1 285 ? -7.190 -7.065 -30.062 1.00 27.39 285 LEU A N 1
ATOM 2291 C CA . LEU A 1 285 ? -6.033 -7.890 -29.650 1.00 27.39 285 LEU A CA 1
ATOM 2292 C C . LEU A 1 285 ? -5.819 -9.160 -30.488 1.00 27.39 285 LEU A C 1
ATOM 2294 O O . LEU A 1 285 ? -4.942 -9.968 -30.189 1.00 27.39 285 LEU A O 1
ATOM 2298 N N . ALA A 1 286 ? -6.555 -9.326 -31.589 1.00 25.77 286 ALA A N 1
ATOM 2299 C CA . ALA A 1 286 ? -6.316 -10.397 -32.556 1.00 25.77 286 ALA A CA 1
ATOM 2300 C C . ALA A 1 286 ? -5.169 -10.053 -33.529 1.00 25.77 286 ALA A C 1
ATOM 2302 O O . ALA A 1 286 ? -5.318 -10.153 -34.748 1.00 25.77 286 ALA A O 1
ATOM 2303 N N . VAL A 1 287 ? -4.018 -9.642 -32.991 1.00 28.97 287 VAL A N 1
ATOM 2304 C CA . VAL A 1 287 ? -2.741 -9.630 -33.709 1.00 28.97 287 VAL A CA 1
ATOM 2305 C C . VAL A 1 287 ? -1.697 -10.276 -32.799 1.00 28.97 287 VAL A C 1
ATOM 2307 O O . VAL A 1 287 ? -1.266 -9.704 -31.807 1.00 28.97 287 VAL A O 1
ATOM 2310 N N . ALA A 1 288 ? -1.309 -11.493 -33.185 1.00 30.22 288 ALA A N 1
ATOM 2311 C CA . ALA A 1 288 ? -0.151 -12.240 -32.696 1.00 30.22 288 ALA A CA 1
ATOM 2312 C C . ALA A 1 288 ? -0.218 -12.861 -31.282 1.00 30.22 288 ALA A C 1
ATOM 2314 O O . ALA A 1 288 ? 0.733 -12.772 -30.514 1.00 30.22 288 ALA A O 1
ATOM 2315 N N . LEU A 1 289 ? -1.237 -13.681 -31.004 1.00 26.88 289 LEU A N 1
ATOM 2316 C CA . LEU A 1 289 ? -1.018 -14.873 -30.170 1.00 26.88 289 LEU A CA 1
ATOM 2317 C C . LEU A 1 289 ? -0.365 -15.968 -31.030 1.00 26.88 289 LEU A C 1
ATOM 2319 O O . LEU A 1 289 ? -1.004 -16.926 -31.453 1.00 26.88 289 LEU A O 1
ATOM 2323 N N . ARG A 1 290 ? 0.933 -15.817 -31.312 1.00 27.12 290 ARG A N 1
ATOM 2324 C CA . ARG A 1 290 ? 1.808 -16.986 -31.461 1.00 27.12 290 ARG A CA 1
ATOM 2325 C C . ARG A 1 290 ? 2.440 -17.187 -30.093 1.00 27.12 290 ARG A C 1
ATOM 2327 O O . ARG A 1 290 ? 3.197 -16.343 -29.635 1.00 27.12 290 ARG A O 1
ATOM 2334 N N . SER A 1 291 ? 2.022 -18.258 -29.432 1.00 30.33 291 SER A N 1
ATOM 2335 C CA . SER A 1 291 ? 2.468 -18.762 -28.132 1.00 30.33 291 SER A CA 1
ATOM 2336 C C . SER A 1 291 ? 3.887 -18.324 -27.739 1.00 30.33 291 SER A C 1
ATOM 2338 O O . SER A 1 291 ? 4.871 -18.786 -28.318 1.00 30.33 291 SER A O 1
ATOM 2340 N N . ASN A 1 292 ? 3.986 -17.457 -26.724 1.00 38.12 292 ASN A N 1
ATOM 2341 C CA . ASN A 1 292 ? 5.250 -17.145 -26.058 1.00 38.12 292 ASN A CA 1
ATOM 2342 C C . ASN A 1 292 ? 5.804 -18.430 -25.431 1.00 38.12 292 ASN A C 1
ATOM 2344 O O . ASN A 1 292 ? 5.223 -18.993 -24.506 1.00 38.12 292 ASN A O 1
ATOM 2348 N N . CYS A 1 293 ? 6.925 -18.898 -25.964 1.00 36.41 293 CYS A N 1
ATOM 2349 C CA . CYS A 1 293 ? 7.595 -20.123 -25.555 1.00 36.41 293 CYS A CA 1
ATOM 2350 C C . CYS A 1 293 ? 8.733 -19.735 -24.594 1.00 36.41 293 CYS A C 1
ATOM 2352 O O . CYS A 1 293 ? 9.608 -18.945 -24.947 1.00 36.41 293 CYS A O 1
ATOM 2354 N N . SER A 1 294 ? 8.700 -20.235 -23.354 1.00 47.62 294 SER A N 1
ATOM 2355 C CA . SER A 1 294 ? 9.795 -20.064 -22.386 1.00 47.62 294 SER A CA 1
ATOM 2356 C C . SER A 1 294 ? 11.100 -20.692 -22.903 1.00 47.62 294 SER A C 1
ATOM 2358 O O . SER A 1 294 ? 11.086 -21.527 -23.807 1.00 47.62 294 SER A O 1
ATOM 2360 N N . VAL A 1 295 ? 12.249 -20.354 -22.303 1.00 43.16 295 VAL A N 1
ATOM 2361 C CA . VAL A 1 295 ? 13.550 -20.966 -22.660 1.00 43.16 295 VAL A CA 1
ATOM 2362 C C . VAL A 1 295 ? 13.508 -22.499 -22.554 1.00 43.16 295 VAL A C 1
ATOM 2364 O O . VAL A 1 295 ? 14.143 -23.190 -23.350 1.00 43.16 295 VAL A O 1
ATOM 2367 N N . ASN A 1 296 ? 12.719 -23.038 -21.619 1.00 45.88 296 ASN A N 1
ATOM 2368 C CA . ASN A 1 296 ? 12.484 -24.478 -21.518 1.00 45.88 296 ASN A CA 1
ATOM 2369 C C . ASN A 1 296 ? 11.649 -25.008 -22.691 1.00 45.88 296 ASN A C 1
ATOM 2371 O O . ASN A 1 296 ? 12.029 -26.006 -23.289 1.00 45.88 296 ASN A O 1
ATOM 2375 N N . CYS A 1 297 ? 10.578 -24.310 -23.069 1.00 46.97 297 CYS A N 1
ATOM 2376 C CA . CYS A 1 297 ? 9.733 -24.669 -24.210 1.00 46.97 297 CYS A CA 1
ATOM 2377 C C . CYS A 1 297 ? 10.523 -24.663 -25.541 1.00 46.97 297 CYS A C 1
ATOM 2379 O O . CYS A 1 297 ? 10.384 -25.579 -26.349 1.00 46.97 297 CYS A O 1
ATOM 2381 N N . TYR A 1 298 ? 11.433 -23.701 -25.747 1.00 45.16 298 TYR A N 1
ATOM 2382 C CA . TYR A 1 298 ? 12.293 -23.643 -26.939 1.00 45.16 298 TYR A CA 1
ATOM 2383 C C . TYR A 1 298 ? 13.223 -24.860 -27.059 1.00 45.16 298 TYR A C 1
ATOM 2385 O O . TYR A 1 298 ? 13.415 -25.386 -28.155 1.00 45.16 298 TYR A O 1
ATOM 2393 N N . LYS A 1 299 ? 13.784 -25.332 -25.938 1.00 54.12 299 LYS A N 1
ATOM 2394 C CA . LYS A 1 299 ? 14.639 -26.529 -25.926 1.00 54.12 299 LYS A CA 1
ATOM 2395 C C . LYS A 1 299 ? 13.862 -27.776 -26.346 1.00 54.12 299 LYS A C 1
ATOM 2397 O O . LYS A 1 299 ? 14.409 -28.582 -27.082 1.00 54.12 299 LYS A O 1
ATOM 2402 N N . THR A 1 300 ? 12.598 -27.890 -25.943 1.00 57.19 300 THR A N 1
ATOM 2403 C CA . THR A 1 300 ? 11.732 -29.027 -26.287 1.00 57.19 300 THR A CA 1
ATOM 2404 C C . THR A 1 300 ? 11.274 -28.997 -27.747 1.00 57.19 300 THR A C 1
ATOM 2406 O O . THR A 1 300 ? 11.233 -30.032 -28.401 1.00 57.19 300 THR A O 1
ATOM 2409 N N . HIS A 1 301 ? 10.968 -27.815 -28.292 1.00 54.44 301 HIS A N 1
ATOM 2410 C CA . HIS A 1 301 ? 10.529 -27.678 -29.687 1.00 54.44 301 HIS A CA 1
ATOM 2411 C C . HIS A 1 301 ? 11.665 -27.739 -30.714 1.00 54.44 301 HIS A C 1
ATOM 2413 O O . HIS A 1 301 ? 11.405 -27.976 -31.888 1.00 54.44 301 HIS A O 1
ATOM 2419 N N . LYS A 1 302 ? 12.923 -27.545 -30.304 1.00 50.41 302 LYS A N 1
ATOM 2420 C CA . LYS A 1 302 ? 14.082 -27.668 -31.200 1.00 50.41 302 LYS A CA 1
ATOM 2421 C C . LYS A 1 302 ? 14.204 -29.070 -31.816 1.00 50.41 302 LYS A C 1
ATOM 2423 O O . LYS A 1 302 ? 14.676 -29.185 -32.944 1.00 50.41 302 LYS A O 1
ATOM 2428 N N . ASP A 1 303 ? 13.750 -30.096 -31.102 1.00 48.03 303 ASP A N 1
ATOM 2429 C CA . ASP A 1 303 ? 13.875 -31.494 -31.522 1.00 48.03 303 ASP A CA 1
ATOM 2430 C C . ASP A 1 303 ? 12.676 -31.980 -32.361 1.00 48.03 303 ASP A C 1
ATOM 2432 O O . ASP A 1 303 ? 12.710 -33.072 -32.922 1.00 48.03 303 ASP A O 1
ATOM 2436 N N . ILE A 1 304 ? 11.628 -31.157 -32.500 1.00 51.34 304 ILE A N 1
ATOM 2437 C CA . ILE A 1 304 ? 10.398 -31.480 -33.231 1.00 51.34 304 ILE A CA 1
ATOM 2438 C C . ILE A 1 304 ? 10.157 -30.363 -34.255 1.00 51.34 304 ILE A C 1
ATOM 2440 O O . ILE A 1 304 ? 9.661 -29.288 -33.918 1.00 51.34 304 ILE A O 1
ATOM 2444 N N . GLY A 1 305 ? 10.566 -30.589 -35.506 1.00 37.03 305 GLY A N 1
ATOM 2445 C CA . GLY A 1 305 ? 10.464 -29.605 -36.592 1.00 37.03 305 GLY A CA 1
ATOM 2446 C C . GLY A 1 305 ? 9.058 -29.001 -36.739 1.00 37.03 305 GLY A C 1
ATOM 2447 O O . GLY A 1 305 ? 8.056 -29.696 -36.605 1.00 37.03 305 GLY A O 1
ATOM 2448 N N . CYS A 1 306 ? 8.986 -27.693 -37.008 1.00 38.97 306 CYS A N 1
ATOM 2449 C CA . CYS A 1 306 ? 7.737 -26.927 -37.052 1.00 38.97 306 CYS A CA 1
ATOM 2450 C C . CYS A 1 306 ? 7.417 -26.486 -38.492 1.00 38.97 306 CYS A C 1
ATOM 2452 O O . CYS A 1 306 ? 8.156 -25.687 -39.076 1.00 38.97 306 CYS A O 1
ATOM 2454 N N . GLU A 1 307 ? 6.330 -27.001 -39.073 1.00 41.31 307 GLU A N 1
ATOM 2455 C CA . GLU A 1 307 ? 5.869 -26.645 -40.422 1.00 41.31 307 GLU A CA 1
ATOM 2456 C C . GLU A 1 307 ? 5.002 -25.371 -40.430 1.00 41.31 307 GLU A C 1
ATOM 2458 O O . GLU A 1 307 ? 4.232 -25.091 -39.510 1.00 41.31 307 GLU A O 1
ATOM 2463 N N . LYS A 1 308 ? 5.145 -24.556 -41.484 1.00 33.34 308 LYS A N 1
ATOM 2464 C CA . LYS A 1 308 ? 4.470 -23.256 -41.639 1.00 33.34 308 LYS A CA 1
ATOM 2465 C C . LYS A 1 308 ? 3.106 -23.421 -42.319 1.00 33.34 308 LYS A C 1
ATOM 2467 O O . LYS A 1 308 ? 3.052 -23.863 -43.460 1.00 33.34 308 LYS A O 1
ATOM 2472 N N . LEU A 1 309 ? 2.032 -22.949 -41.682 1.00 32.94 309 LEU A N 1
ATOM 2473 C CA . LEU A 1 309 ? 0.721 -22.785 -42.328 1.00 32.94 309 LEU A CA 1
ATOM 2474 C C . LEU A 1 309 ? 0.639 -21.471 -43.132 1.00 32.94 309 LEU A C 1
ATOM 2476 O O . LEU A 1 309 ? 1.165 -20.435 -42.709 1.00 32.94 309 LEU A O 1
ATOM 2480 N N . ALA A 1 310 ? 0.001 -21.552 -44.304 1.00 31.91 310 ALA A N 1
ATOM 2481 C CA . ALA A 1 310 ? -0.138 -20.501 -45.315 1.00 31.91 310 ALA A CA 1
ATOM 2482 C C . ALA A 1 310 ? -1.059 -19.339 -44.881 1.00 31.91 310 ALA A C 1
ATOM 2484 O O . ALA A 1 310 ? -1.930 -19.499 -44.029 1.00 31.91 310 ALA A O 1
ATOM 2485 N N . LYS A 1 311 ? -0.830 -18.154 -45.467 1.00 31.28 311 LYS A N 1
ATOM 2486 C CA . LYS A 1 311 ? -1.593 -16.913 -45.243 1.00 31.28 311 LYS A CA 1
ATOM 2487 C C . LYS A 1 311 ? -2.912 -16.950 -46.021 1.00 31.28 311 LYS A C 1
ATOM 2489 O O . LYS A 1 311 ? -2.882 -17.291 -47.197 1.00 31.28 311 LYS A O 1
ATOM 2494 N N . ASP A 1 312 ? -4.005 -16.522 -45.392 1.00 28.20 312 ASP A N 1
ATOM 2495 C CA . ASP A 1 312 ? -5.285 -16.271 -46.063 1.00 28.20 312 ASP A CA 1
ATOM 2496 C C . ASP A 1 312 ? -5.525 -14.757 -46.231 1.00 28.20 312 ASP A C 1
ATOM 2498 O O . ASP A 1 312 ? -5.261 -13.957 -45.324 1.00 28.20 312 ASP A O 1
ATOM 2502 N N . GLU A 1 313 ? -5.973 -14.375 -47.425 1.00 33.09 313 GLU A N 1
ATOM 2503 C CA . GLU A 1 313 ? -6.170 -13.009 -47.911 1.00 33.09 313 GLU A CA 1
ATOM 2504 C C . GLU A 1 313 ? -7.636 -12.586 -47.757 1.00 33.09 313 GLU A C 1
ATOM 2506 O O . GLU A 1 313 ? -8.432 -12.696 -48.684 1.00 33.09 313 GLU A O 1
ATOM 2511 N N . SER A 1 314 ? -8.021 -12.028 -46.608 1.00 30.45 314 SER A N 1
ATOM 2512 C CA . SER A 1 314 ? -9.355 -11.421 -46.492 1.00 30.45 314 SER A CA 1
ATOM 2513 C C . SER A 1 314 ? -9.448 -10.357 -45.395 1.00 30.45 314 SER A C 1
ATOM 2515 O O . SER A 1 314 ? -10.072 -10.570 -44.357 1.00 30.45 314 SER A O 1
ATOM 2517 N N . ARG A 1 315 ? -8.853 -9.177 -45.621 1.00 28.20 315 ARG A N 1
ATOM 2518 C CA . ARG A 1 315 ? -9.205 -7.929 -44.908 1.00 28.20 315 ARG A CA 1
ATOM 2519 C C . ARG A 1 315 ? -9.080 -6.712 -45.832 1.00 28.20 315 ARG A C 1
ATOM 2521 O O . ARG A 1 315 ? -8.077 -6.008 -45.831 1.00 28.20 315 ARG A O 1
ATOM 2528 N N . LYS A 1 316 ? -10.138 -6.442 -46.597 1.00 29.92 316 LYS A N 1
ATOM 2529 C CA . LYS A 1 316 ? -10.483 -5.099 -47.089 1.00 29.92 316 LYS A CA 1
ATOM 2530 C C . LYS A 1 316 ? -11.933 -4.811 -46.690 1.00 29.92 316 LYS A C 1
ATOM 2532 O O . LYS A 1 316 ? -12.754 -5.717 -46.750 1.00 29.92 316 LYS A O 1
ATOM 2537 N N . LEU A 1 317 ? -12.192 -3.546 -46.339 1.00 27.08 317 LEU A N 1
ATOM 2538 C CA . LEU A 1 317 ? -13.451 -2.903 -45.907 1.00 27.08 317 LEU A CA 1
ATOM 2539 C C . LEU A 1 317 ? -13.750 -2.893 -44.395 1.00 27.08 317 LEU A C 1
ATOM 2541 O O . LEU A 1 317 ? -14.474 -3.743 -43.886 1.00 27.08 317 LEU A O 1
ATOM 2545 N N . ARG A 1 318 ? -13.349 -1.812 -43.710 1.00 26.95 318 ARG A N 1
ATOM 2546 C CA . ARG A 1 318 ? -14.257 -0.671 -43.457 1.00 26.95 318 ARG A CA 1
ATOM 2547 C C . ARG A 1 318 ? -13.520 0.520 -42.832 1.00 26.95 318 ARG A C 1
ATOM 2549 O O . ARG A 1 318 ? -12.805 0.369 -41.848 1.00 26.95 318 ARG A O 1
ATOM 2556 N N . ASN A 1 319 ? -13.733 1.674 -43.458 1.00 28.72 319 ASN A N 1
ATOM 2557 C CA . ASN A 1 319 ? -13.210 2.994 -43.128 1.00 28.72 319 ASN A CA 1
ATOM 2558 C C . ASN A 1 319 ? -13.882 3.629 -41.898 1.00 28.72 319 ASN A C 1
ATOM 2560 O O . ASN A 1 319 ? -15.062 3.399 -41.640 1.00 28.72 319 ASN A O 1
ATOM 2564 N N . GLU A 1 320 ? -13.074 4.437 -41.206 1.00 28.67 320 GLU A N 1
ATOM 2565 C CA . GLU A 1 320 ? -13.265 5.860 -40.859 1.00 28.67 320 GLU A CA 1
ATOM 2566 C C . GLU A 1 320 ? -14.673 6.334 -40.463 1.00 28.67 320 GLU A C 1
ATOM 2568 O O . GLU A 1 320 ? -15.580 6.402 -41.288 1.00 28.67 320 GLU A O 1
ATOM 2573 N N . ASN A 1 321 ? -14.810 6.748 -39.195 1.00 25.91 321 ASN A N 1
ATOM 2574 C CA . ASN A 1 321 ? -15.244 8.095 -38.785 1.00 25.91 321 ASN A CA 1
ATOM 2575 C C . ASN A 1 321 ? -15.540 8.122 -37.275 1.00 25.91 321 ASN A C 1
ATOM 2577 O O . ASN A 1 321 ? -16.558 7.589 -36.845 1.00 25.91 321 ASN A O 1
ATOM 2581 N N . ALA A 1 322 ? -14.682 8.780 -36.489 1.00 25.48 322 ALA A N 1
ATOM 2582 C CA . ALA A 1 322 ? -15.057 9.484 -35.256 1.00 25.48 322 ALA A CA 1
ATOM 2583 C C . ALA A 1 322 ? -13.858 10.305 -34.755 1.00 25.48 322 ALA A C 1
ATOM 2585 O O . ALA A 1 322 ? -12.973 9.814 -34.060 1.00 25.48 322 ALA A O 1
ATOM 2586 N N . THR A 1 323 ? -13.842 11.569 -35.159 1.00 28.44 323 THR A N 1
ATOM 2587 C CA . THR A 1 323 ? -13.065 12.666 -34.579 1.00 28.44 323 THR A CA 1
ATOM 2588 C C . THR A 1 323 ? -13.389 12.851 -33.095 1.00 28.44 323 THR A C 1
ATOM 2590 O O . THR A 1 323 ? -14.561 12.905 -32.723 1.00 28.44 323 THR A O 1
ATOM 2593 N N . GLY A 1 324 ? -12.351 13.004 -32.272 1.00 25.80 324 GLY A N 1
ATOM 2594 C CA . GLY A 1 324 ? -12.442 13.266 -30.834 1.00 25.80 324 GLY A CA 1
ATOM 2595 C C . GLY A 1 324 ? -11.058 13.464 -30.213 1.00 25.80 324 GLY A C 1
ATOM 2596 O O . GLY A 1 324 ? -10.706 12.804 -29.241 1.00 25.80 324 GLY A O 1
ATOM 2597 N N . GLU A 1 325 ? -10.240 14.319 -30.828 1.00 31.27 325 GLU A N 1
ATOM 2598 C CA . GLU A 1 325 ? -8.961 14.775 -30.282 1.00 31.27 325 GLU A CA 1
ATOM 2599 C C . GLU A 1 325 ? -9.215 15.750 -29.121 1.00 31.27 325 GLU A C 1
ATOM 2601 O O . GLU A 1 325 ? -9.360 16.946 -29.347 1.00 31.27 325 GLU A O 1
ATOM 2606 N N . SER A 1 326 ? -9.284 15.255 -27.881 1.00 30.05 326 SER A N 1
ATOM 2607 C CA . SER A 1 326 ? -8.897 16.054 -26.697 1.00 30.05 326 SER A CA 1
ATOM 2608 C C . SER A 1 326 ? -8.730 15.263 -25.394 1.00 30.05 326 SER A C 1
ATOM 2610 O O . SER A 1 326 ? -8.122 15.793 -24.473 1.00 30.05 326 SER A O 1
ATOM 2612 N N . ASP A 1 327 ? -9.190 14.011 -25.285 1.00 29.61 327 ASP A N 1
ATOM 2613 C CA . ASP A 1 327 ? -9.373 13.379 -23.958 1.00 29.61 327 ASP A CA 1
ATOM 2614 C C . ASP A 1 327 ? -8.418 12.222 -23.597 1.00 29.61 327 ASP A C 1
ATOM 2616 O O . ASP A 1 327 ? -8.596 11.554 -22.579 1.00 29.61 327 ASP A O 1
ATOM 2620 N N . LEU A 1 328 ? -7.366 11.965 -24.383 1.00 31.17 328 LEU A N 1
ATOM 2621 C CA . LEU A 1 328 ? -6.519 10.767 -24.202 1.00 31.17 328 LEU A CA 1
ATOM 2622 C C . LEU A 1 328 ? -5.163 11.016 -23.511 1.00 31.17 328 LEU A C 1
ATOM 2624 O O . LEU A 1 328 ? -4.353 10.095 -23.378 1.00 31.17 328 LEU A O 1
ATOM 2628 N N . PHE A 1 329 ? -4.900 12.240 -23.049 1.00 26.81 329 PHE A N 1
ATOM 2629 C CA . PHE A 1 329 ? -3.581 12.626 -22.525 1.00 26.81 329 PHE A CA 1
ATOM 2630 C C . PHE A 1 329 ? -3.373 12.367 -21.019 1.00 26.81 329 PHE A C 1
ATOM 2632 O O . PHE A 1 329 ? -2.267 12.547 -20.518 1.00 26.81 329 PHE A O 1
ATOM 2639 N N . CYS A 1 330 ? -4.397 11.921 -20.283 1.00 26.55 330 CYS A N 1
ATOM 2640 C CA . CYS A 1 330 ? -4.380 11.896 -18.811 1.00 26.55 330 CYS A CA 1
ATOM 2641 C C . CYS A 1 330 ? -4.205 10.496 -18.179 1.00 26.55 330 CYS A C 1
ATOM 2643 O O . CYS A 1 330 ? -4.545 10.300 -17.019 1.00 26.55 330 CYS A O 1
ATOM 2645 N N . SER A 1 331 ? -3.727 9.483 -18.911 1.00 28.36 331 SER A N 1
ATOM 2646 C CA . SER A 1 331 ? -3.828 8.090 -18.426 1.00 28.36 331 SER A CA 1
ATOM 2647 C C . SER A 1 331 ? -2.593 7.488 -17.745 1.00 28.36 331 SER A C 1
ATOM 2649 O O . SER A 1 331 ? -2.754 6.449 -17.115 1.00 28.36 331 SER A O 1
ATOM 2651 N N . TYR A 1 332 ? -1.387 8.078 -17.809 1.00 37.91 332 TYR A N 1
ATOM 2652 C CA . TYR A 1 332 ? -0.173 7.370 -17.335 1.00 37.91 332 TYR A CA 1
ATOM 2653 C C . TYR A 1 332 ? 0.976 8.239 -16.794 1.00 37.91 332 TYR A C 1
ATOM 2655 O O . TYR A 1 332 ? 2.140 7.842 -16.863 1.00 37.91 332 TYR A O 1
ATOM 2663 N N . LEU A 1 333 ? 0.694 9.414 -16.236 1.00 32.88 333 LEU A N 1
ATOM 2664 C CA . LEU A 1 333 ? 1.718 10.175 -15.512 1.00 32.88 333 LEU A CA 1
ATOM 2665 C C . LEU A 1 333 ? 1.687 9.743 -14.044 1.00 32.88 333 LEU A C 1
ATOM 2667 O O . LEU A 1 333 ? 0.674 9.928 -13.380 1.00 32.88 333 LEU A O 1
ATOM 2671 N N . SER A 1 334 ? 2.766 9.144 -13.534 1.00 43.34 334 SER A N 1
ATOM 2672 C CA . SER A 1 334 ? 2.916 9.013 -12.080 1.00 43.34 334 SER A CA 1
ATOM 2673 C C . SER A 1 334 ? 3.075 10.411 -11.484 1.00 43.34 334 SER A C 1
ATOM 2675 O O . SER A 1 334 ? 3.823 11.204 -12.051 1.00 43.34 334 SER A O 1
ATOM 2677 N N . GLU A 1 335 ? 2.427 10.698 -10.357 1.00 44.69 335 GLU A N 1
ATOM 2678 C CA . GLU A 1 335 ? 2.401 12.024 -9.706 1.00 44.69 335 GLU A CA 1
ATOM 2679 C C . GLU A 1 335 ? 3.809 12.588 -9.398 1.00 44.69 335 GLU A C 1
ATOM 2681 O O . GLU A 1 335 ? 4.008 13.795 -9.368 1.00 44.69 335 GLU A O 1
ATOM 2686 N N . ASP A 1 336 ? 4.820 11.720 -9.302 1.00 45.72 336 ASP A N 1
ATOM 2687 C CA . ASP A 1 336 ? 6.248 12.042 -9.105 1.00 45.72 336 ASP A CA 1
ATOM 2688 C C . ASP A 1 336 ? 6.962 12.567 -10.359 1.00 45.72 336 ASP A C 1
ATOM 2690 O O . ASP A 1 336 ? 8.150 12.903 -10.325 1.00 45.72 336 ASP A O 1
ATOM 2694 N N . MET A 1 337 ? 6.286 12.550 -11.506 1.00 54.09 337 MET A N 1
ATOM 2695 C CA . MET A 1 337 ? 6.857 12.967 -12.774 1.00 54.09 337 MET A CA 1
ATOM 2696 C C . MET A 1 337 ? 6.449 14.396 -13.086 1.00 54.09 337 MET A C 1
ATOM 2698 O O . MET A 1 337 ? 5.287 14.710 -13.334 1.00 54.09 337 MET A O 1
ATOM 2702 N N . VAL A 1 338 ? 7.458 15.253 -13.209 1.00 56.44 338 VAL A N 1
ATOM 2703 C CA . VAL A 1 338 ? 7.294 16.569 -13.815 1.00 56.44 338 VAL A CA 1
ATOM 2704 C C . VAL A 1 338 ? 6.764 16.398 -15.242 1.00 56.44 338 VAL A C 1
ATOM 2706 O O . VAL A 1 338 ? 7.412 15.770 -16.086 1.00 56.44 338 VAL A O 1
ATOM 2709 N N . LEU A 1 339 ? 5.603 16.998 -15.523 1.00 60.69 339 LEU A N 1
ATOM 2710 C CA . LEU A 1 339 ? 4.983 16.975 -16.849 1.00 60.69 339 LEU A CA 1
ATOM 2711 C C . LEU A 1 339 ? 5.988 17.389 -17.942 1.00 60.69 339 LEU A C 1
ATOM 2713 O O . LEU A 1 339 ? 6.714 18.374 -17.761 1.00 60.69 339 LEU A O 1
ATOM 2717 N N . PRO A 1 340 ? 5.991 16.733 -19.118 1.00 56.06 340 PRO A N 1
ATOM 2718 C CA . PRO A 1 340 ? 6.920 17.057 -20.204 1.00 56.06 340 PRO A CA 1
ATOM 2719 C C . PRO A 1 340 ? 6.926 18.541 -20.598 1.00 56.06 340 PRO A C 1
ATOM 2721 O O . PRO A 1 340 ? 7.989 19.110 -20.849 1.00 56.06 340 PRO A O 1
ATOM 2724 N N . ASN A 1 341 ? 5.758 19.190 -20.568 1.00 63.94 341 ASN A N 1
ATOM 2725 C CA . ASN A 1 341 ? 5.609 20.616 -20.871 1.00 63.94 341 ASN A CA 1
ATOM 2726 C C . ASN A 1 341 ? 6.366 21.506 -19.869 1.00 63.94 341 ASN A C 1
ATOM 2728 O O . ASN A 1 341 ? 6.992 22.484 -20.265 1.00 63.94 341 ASN A O 1
ATOM 2732 N N . LYS A 1 342 ? 6.394 21.126 -18.585 1.00 69.69 342 LYS A N 1
ATOM 2733 C CA . LYS A 1 342 ? 7.150 21.832 -17.540 1.00 69.69 342 LYS A CA 1
ATOM 2734 C C . LYS A 1 342 ? 8.660 21.581 -17.672 1.00 69.69 342 LYS A C 1
ATOM 2736 O O . LYS A 1 342 ? 9.459 22.496 -17.509 1.00 69.69 342 LYS A O 1
ATOM 2741 N N . LEU A 1 343 ? 9.081 20.375 -18.073 1.00 67.94 343 LEU A N 1
ATOM 2742 C CA . LEU A 1 343 ? 10.497 20.064 -18.345 1.00 67.94 343 LEU A CA 1
ATOM 2743 C C . LEU A 1 343 ? 11.074 20.837 -19.545 1.00 67.94 343 LEU A C 1
ATOM 2745 O O . LEU A 1 343 ? 12.295 21.037 -19.629 1.00 67.94 343 LEU A O 1
ATOM 2749 N N . LEU A 1 344 ? 10.236 21.272 -20.492 1.00 73.69 344 LEU A N 1
ATOM 2750 C CA . LEU A 1 344 ? 10.663 22.141 -21.594 1.00 73.69 344 LEU A CA 1
ATOM 2751 C C . LEU A 1 344 ? 11.134 23.509 -21.082 1.00 73.69 344 LEU A C 1
ATOM 2753 O O . LEU A 1 344 ? 12.172 23.975 -21.556 1.00 73.69 344 LEU A O 1
ATOM 2757 N N . MET A 1 345 ? 10.501 24.050 -20.034 1.00 75.88 345 MET A N 1
ATOM 2758 C CA . MET A 1 345 ? 10.846 25.345 -19.424 1.00 75.88 345 MET A CA 1
ATOM 2759 C C . MET A 1 345 ? 12.298 25.406 -18.920 1.00 75.88 345 MET A C 1
ATOM 2761 O O . MET A 1 345 ? 12.938 26.454 -18.967 1.00 75.88 345 MET A O 1
ATOM 2765 N N . LEU A 1 346 ? 12.880 24.267 -18.517 1.00 79.50 346 LEU A N 1
ATOM 2766 C CA . LEU A 1 346 ? 14.296 24.186 -18.126 1.00 79.50 346 LEU A CA 1
ATOM 2767 C C . LEU A 1 346 ? 15.252 24.593 -19.262 1.00 79.50 346 LEU A C 1
ATOM 2769 O O . LEU A 1 346 ? 16.341 25.089 -18.997 1.00 79.50 346 LEU A O 1
ATOM 2773 N N . ASN A 1 347 ? 14.872 24.390 -20.530 1.00 78.88 347 ASN A N 1
ATOM 2774 C CA . ASN A 1 347 ? 15.720 24.752 -21.674 1.00 78.88 347 ASN A CA 1
ATOM 2775 C C . ASN A 1 347 ? 15.802 26.267 -21.896 1.00 78.88 347 ASN A C 1
ATOM 2777 O O . ASN A 1 347 ? 16.771 26.765 -22.466 1.00 78.88 347 ASN A O 1
ATOM 2781 N N . GLU A 1 348 ? 14.771 26.991 -21.480 1.00 78.69 348 GLU A N 1
ATOM 2782 C CA . GLU A 1 348 ? 14.634 28.429 -21.712 1.00 78.69 348 GLU A CA 1
ATOM 2783 C C . GLU A 1 348 ? 15.276 29.249 -20.585 1.00 78.69 348 GLU A C 1
ATOM 2785 O O . GLU A 1 348 ? 15.527 30.440 -20.740 1.00 78.69 348 GLU A O 1
ATOM 2790 N N . SER A 1 349 ? 15.628 28.603 -19.469 1.00 83.75 349 SER A N 1
ATOM 2791 C CA . SER A 1 349 ? 16.223 29.262 -18.311 1.00 83.75 349 SER A CA 1
ATOM 2792 C C . SER A 1 349 ? 17.702 29.612 -18.504 1.00 83.75 349 SER A C 1
ATOM 2794 O O . SER A 1 349 ? 18.586 28.749 -18.507 1.00 83.75 349 SER A O 1
ATOM 2796 N N . GLU A 1 350 ? 17.993 30.912 -18.575 1.00 81.94 350 GLU A N 1
ATOM 2797 C CA . GLU A 1 350 ? 19.366 31.431 -18.628 1.00 81.94 350 GLU A CA 1
ATOM 2798 C C . GLU A 1 350 ? 20.145 31.220 -17.320 1.00 81.94 350 GLU A C 1
ATOM 2800 O O . GLU A 1 350 ? 21.353 30.966 -17.347 1.00 81.94 350 GLU A O 1
ATOM 2805 N N . SER A 1 351 ? 19.470 31.240 -16.165 1.00 79.88 351 SER A N 1
ATOM 2806 C CA . SER A 1 351 ? 20.110 30.952 -14.874 1.00 79.88 351 SER A CA 1
ATOM 2807 C C . SER A 1 351 ? 20.591 29.502 -14.798 1.00 79.88 351 SER A C 1
ATOM 2809 O O . SER A 1 351 ? 21.705 29.245 -14.333 1.00 79.88 351 SER A O 1
ATOM 2811 N N . LEU A 1 352 ? 19.809 28.558 -15.333 1.00 84.56 352 LEU A N 1
ATOM 2812 C CA . LEU A 1 352 ? 20.204 27.155 -15.410 1.00 84.56 352 LEU A CA 1
ATOM 2813 C C . LEU A 1 352 ? 21.368 26.944 -16.387 1.00 84.56 352 LEU A C 1
ATOM 2815 O O . LEU A 1 352 ? 22.341 26.265 -16.049 1.00 84.56 352 LEU A O 1
ATOM 2819 N N . LYS A 1 353 ? 21.320 27.569 -17.572 1.00 85.50 353 LYS A N 1
ATOM 2820 C CA . LYS A 1 353 ? 22.424 27.515 -18.548 1.00 85.50 353 LYS A CA 1
ATOM 2821 C C . LYS A 1 353 ? 23.728 28.064 -17.971 1.00 85.50 353 LYS A C 1
ATOM 2823 O O . LYS A 1 353 ? 24.786 27.500 -18.244 1.00 85.50 353 LYS A O 1
ATOM 2828 N N . LYS A 1 354 ? 23.673 29.132 -17.163 1.00 84.88 354 LYS A N 1
ATOM 2829 C CA . LYS A 1 354 ? 24.844 29.712 -16.485 1.00 84.88 354 LYS A CA 1
ATOM 2830 C C . LYS A 1 354 ? 25.465 28.732 -15.48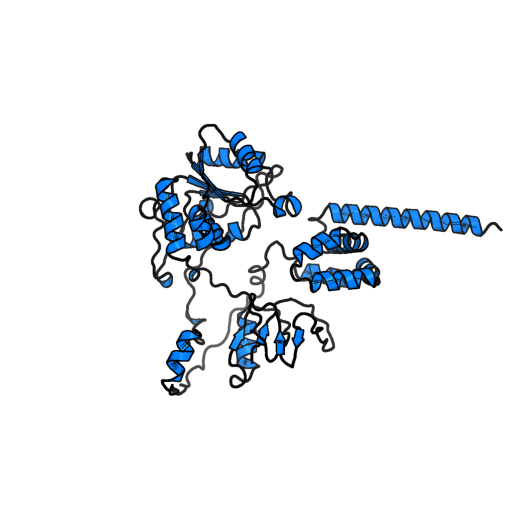6 1.00 84.88 354 LYS A C 1
ATOM 2832 O O . LYS A 1 354 ? 26.680 28.557 -15.510 1.00 84.88 354 LYS A O 1
ATOM 2837 N N . LEU A 1 355 ? 24.653 28.056 -14.669 1.00 80.81 355 LEU A N 1
ATOM 2838 C CA . LEU A 1 355 ? 25.133 27.040 -13.718 1.00 80.81 355 LEU A CA 1
ATOM 2839 C C . LEU A 1 355 ? 25.791 25.854 -14.431 1.00 80.81 355 LEU A C 1
ATOM 2841 O O . LEU A 1 355 ? 26.875 25.417 -14.049 1.00 80.81 355 LEU A O 1
ATOM 2845 N N . LEU A 1 356 ? 25.188 25.387 -15.527 1.00 85.12 356 LEU A N 1
ATOM 2846 C CA . LEU A 1 356 ? 25.705 24.276 -16.328 1.00 85.12 356 LEU A CA 1
ATOM 2847 C C . LEU A 1 356 ? 27.023 24.587 -17.057 1.00 85.12 356 LEU A C 1
ATOM 2849 O O . LEU A 1 356 ? 27.580 23.683 -17.683 1.00 85.12 356 LEU A O 1
ATOM 2853 N N . ARG A 1 357 ? 27.555 25.818 -16.976 1.00 87.25 357 ARG A N 1
ATOM 2854 C CA . ARG A 1 357 ? 28.902 26.155 -17.468 1.00 87.25 357 ARG A CA 1
ATOM 2855 C C . ARG A 1 357 ? 30.020 25.568 -16.598 1.00 87.25 357 ARG A C 1
ATOM 2857 O O . ARG A 1 357 ? 31.097 25.347 -17.147 1.00 87.25 357 ARG A O 1
ATOM 2864 N N . SER A 1 358 ? 29.763 25.274 -15.318 1.00 86.12 358 SER A N 1
ATOM 2865 C CA . SER A 1 358 ? 30.742 24.659 -14.405 1.00 86.12 358 SER A CA 1
ATOM 2866 C C . SER A 1 358 ? 31.069 23.220 -14.819 1.00 86.12 358 SER A C 1
ATOM 2868 O O . SER A 1 358 ? 30.179 22.373 -14.928 1.00 86.12 358 SER A O 1
ATOM 2870 N N . ASP A 1 359 ? 32.356 22.927 -15.031 1.00 84.56 359 ASP A N 1
ATOM 2871 C CA . ASP A 1 359 ? 32.844 21.566 -15.291 1.00 84.56 359 ASP A CA 1
ATOM 2872 C C . ASP A 1 359 ? 32.615 20.629 -14.107 1.00 84.56 359 ASP A C 1
ATOM 2874 O O . ASP A 1 359 ? 32.270 19.461 -14.299 1.00 84.56 359 ASP A O 1
ATOM 2878 N N . HIS A 1 360 ? 32.746 21.149 -12.886 1.00 86.38 360 HIS A N 1
ATOM 2879 C CA . HIS A 1 360 ? 32.557 20.381 -11.661 1.00 86.38 360 HIS A CA 1
ATOM 2880 C C . HIS A 1 360 ? 31.112 19.901 -11.527 1.00 86.38 360 HIS A C 1
ATOM 2882 O O . HIS A 1 360 ? 30.865 18.702 -11.381 1.00 86.38 360 HIS A O 1
ATOM 2888 N N . LEU A 1 361 ? 30.148 20.808 -11.712 1.00 85.12 361 LEU A N 1
ATOM 2889 C CA . LEU A 1 361 ? 28.729 20.463 -11.721 1.00 85.12 361 LEU A CA 1
ATOM 2890 C C . LEU A 1 361 ? 28.391 19.469 -12.840 1.00 85.12 361 LEU A C 1
ATOM 2892 O O . LEU A 1 361 ? 27.686 18.492 -12.596 1.00 85.12 361 LEU A O 1
ATOM 2896 N N . ARG A 1 362 ? 28.909 19.664 -14.062 1.00 86.56 362 ARG A N 1
ATOM 2897 C CA . ARG A 1 362 ? 28.679 18.720 -15.172 1.00 86.56 362 ARG A CA 1
ATOM 2898 C C . ARG A 1 362 ? 29.221 17.326 -14.864 1.00 86.56 362 ARG A C 1
ATOM 2900 O O . ARG A 1 362 ? 28.562 16.339 -15.186 1.00 86.56 362 ARG A O 1
ATOM 2907 N N . ASN A 1 363 ? 30.393 17.231 -14.243 1.00 81.75 363 ASN A N 1
ATOM 2908 C CA . ASN A 1 363 ? 30.987 15.952 -13.860 1.00 81.75 363 ASN A CA 1
ATOM 2909 C C . ASN A 1 363 ? 30.206 15.278 -12.730 1.00 81.75 363 ASN A C 1
ATOM 2911 O O . ASN A 1 363 ? 29.988 14.071 -12.788 1.00 81.75 363 ASN A O 1
ATOM 2915 N N . LEU A 1 364 ? 29.703 16.049 -11.767 1.00 83.50 364 LEU A N 1
ATOM 2916 C CA . LEU A 1 364 ? 28.842 15.536 -10.707 1.00 83.50 364 LEU A CA 1
ATOM 2917 C C . LEU A 1 364 ? 27.499 15.026 -11.257 1.00 83.50 364 LEU A C 1
ATOM 2919 O O . LEU A 1 364 ? 27.066 13.934 -10.903 1.00 83.50 364 LEU A O 1
ATOM 2923 N N . LEU A 1 365 ? 26.875 15.759 -12.187 1.00 83.69 365 LEU A N 1
ATOM 2924 C CA . LEU A 1 365 ? 25.648 15.327 -12.870 1.00 83.69 365 LEU A CA 1
ATOM 2925 C C . LEU A 1 365 ? 25.864 14.051 -13.690 1.00 83.69 365 LEU A C 1
ATOM 2927 O O . LEU A 1 365 ? 25.015 13.160 -13.684 1.00 83.69 365 LEU A O 1
ATOM 2931 N N . ARG A 1 366 ? 27.014 13.937 -14.366 1.00 84.50 366 ARG A N 1
ATOM 2932 C CA . ARG A 1 366 ? 27.408 12.708 -15.068 1.00 84.50 366 ARG A CA 1
ATOM 2933 C C . ARG A 1 366 ? 27.591 11.549 -14.097 1.00 84.50 366 ARG A C 1
ATOM 2935 O O . ARG A 1 366 ? 27.053 10.482 -14.363 1.00 84.50 366 ARG A O 1
ATOM 2942 N N . TRP A 1 367 ? 28.293 11.768 -12.984 1.00 85.25 367 TRP A N 1
ATOM 2943 C CA . TRP A 1 367 ? 28.527 10.760 -11.949 1.00 85.25 367 TRP A CA 1
ATOM 2944 C C . TRP A 1 367 ? 27.215 10.216 -11.372 1.00 85.25 367 TRP A C 1
ATOM 2946 O O . TRP A 1 367 ? 27.032 9.004 -11.337 1.00 85.25 367 TRP A O 1
ATOM 2956 N N . ILE A 1 368 ? 26.262 11.092 -11.030 1.00 77.94 368 ILE A N 1
ATOM 2957 C CA . ILE A 1 368 ? 24.921 10.686 -10.576 1.00 77.94 368 ILE A CA 1
ATOM 2958 C C . ILE A 1 368 ? 24.213 9.849 -11.639 1.00 77.94 368 ILE A C 1
ATOM 2960 O O . ILE A 1 368 ? 23.610 8.825 -11.329 1.00 77.94 368 ILE A O 1
ATOM 2964 N N . ASN A 1 369 ? 24.285 10.280 -12.900 1.00 70.44 369 ASN A N 1
ATOM 2965 C CA . ASN A 1 369 ? 23.580 9.622 -13.990 1.00 70.44 369 ASN A CA 1
ATOM 2966 C C . ASN A 1 369 ? 24.100 8.202 -14.278 1.00 70.44 369 ASN A C 1
ATOM 2968 O O . ASN A 1 369 ? 23.335 7.385 -14.778 1.00 70.44 369 ASN A O 1
ATOM 2972 N N . VAL A 1 370 ? 25.374 7.908 -13.994 1.00 73.12 370 VAL A N 1
ATOM 2973 C CA . VAL A 1 370 ? 25.989 6.584 -14.226 1.00 73.12 370 VAL A CA 1
ATOM 2974 C C . VAL A 1 370 ? 26.100 5.720 -12.965 1.00 73.12 370 VAL A C 1
ATOM 2976 O O . VAL A 1 370 ? 26.561 4.585 -13.057 1.00 73.12 370 VAL A O 1
ATOM 2979 N N . HIS A 1 371 ? 25.709 6.232 -11.794 1.00 79.50 371 HIS A N 1
ATOM 2980 C CA . HIS A 1 371 ? 25.821 5.501 -10.532 1.00 79.50 371 HIS A CA 1
ATOM 2981 C C . HIS A 1 371 ? 24.872 4.291 -10.499 1.00 79.50 371 HIS A C 1
ATOM 2983 O O . HIS A 1 371 ? 23.729 4.386 -10.947 1.00 79.50 371 HIS A O 1
ATOM 2989 N N . SER A 1 372 ? 25.321 3.164 -9.934 1.00 68.50 372 SER A N 1
ATOM 2990 C CA . SER A 1 372 ? 24.519 1.931 -9.804 1.00 68.50 372 SER A CA 1
ATOM 2991 C C . SER A 1 372 ? 23.251 2.131 -8.974 1.00 68.50 372 SER A C 1
ATOM 2993 O O . SER A 1 372 ? 22.247 1.464 -9.201 1.00 68.50 372 SER A O 1
ATOM 2995 N N . GLU A 1 373 ? 23.295 3.087 -8.048 1.00 74.31 373 GLU A N 1
ATOM 2996 C CA . GLU A 1 373 ? 22.166 3.520 -7.226 1.00 74.31 373 GLU A CA 1
ATOM 2997 C C . GLU A 1 373 ? 22.003 5.048 -7.330 1.00 74.31 373 GLU A C 1
ATOM 2999 O O . GLU A 1 373 ? 22.637 5.788 -6.570 1.00 74.31 373 GLU A O 1
ATOM 3004 N N . PRO A 1 374 ? 21.198 5.558 -8.282 1.00 72.62 374 PRO A N 1
ATOM 3005 C CA . PRO A 1 374 ? 21.042 6.997 -8.507 1.00 72.62 374 PRO A CA 1
ATOM 3006 C C . PRO A 1 374 ? 20.479 7.750 -7.298 1.00 72.62 374 PRO A C 1
ATOM 3008 O O . PRO A 1 374 ? 20.874 8.885 -7.050 1.00 72.62 374 PRO A O 1
ATOM 3011 N N . SER A 1 375 ? 19.599 7.121 -6.514 1.00 74.31 375 SER A N 1
ATOM 3012 C CA . SER A 1 375 ? 19.027 7.718 -5.299 1.00 74.31 375 SER A CA 1
ATOM 3013 C C . SER A 1 375 ? 20.096 8.002 -4.237 1.00 74.31 375 SER A C 1
ATOM 3015 O O . SER A 1 375 ? 20.109 9.081 -3.643 1.00 74.31 375 SER A O 1
ATOM 3017 N N . GLU A 1 376 ? 21.039 7.075 -4.045 1.00 77.81 376 GLU A N 1
ATOM 3018 C CA . GLU A 1 376 ? 22.181 7.251 -3.139 1.00 77.81 376 GLU A CA 1
ATOM 3019 C C . GLU A 1 376 ? 23.159 8.305 -3.669 1.00 77.81 376 GLU A C 1
ATOM 3021 O O . GLU A 1 376 ? 23.633 9.159 -2.915 1.00 77.81 376 GLU A O 1
ATOM 3026 N N . ALA A 1 377 ? 23.397 8.319 -4.983 1.00 83.38 377 ALA A N 1
ATOM 3027 C CA . ALA A 1 377 ? 24.246 9.317 -5.624 1.00 83.38 377 ALA A CA 1
ATOM 3028 C C . ALA A 1 377 ? 23.672 10.733 -5.514 1.00 83.38 377 ALA A C 1
ATOM 3030 O O . ALA A 1 377 ? 24.405 11.670 -5.206 1.00 83.38 377 ALA A O 1
ATOM 3031 N N . ILE A 1 378 ? 22.358 10.898 -5.699 1.00 84.25 378 ILE A N 1
ATOM 3032 C CA . ILE A 1 378 ? 21.667 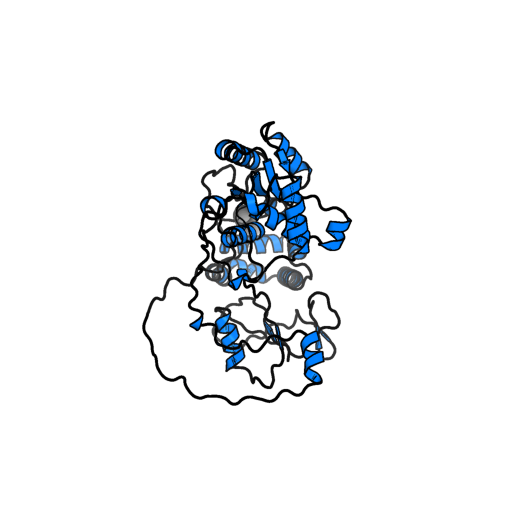12.173 -5.479 1.00 84.25 378 ILE A CA 1
ATOM 3033 C C . ILE A 1 378 ? 21.813 12.595 -4.015 1.00 84.25 378 ILE A C 1
ATOM 3035 O O . ILE A 1 378 ? 22.157 13.746 -3.751 1.00 84.25 378 ILE A O 1
ATOM 3039 N N . ARG A 1 379 ? 21.631 11.680 -3.053 1.00 86.62 379 ARG A N 1
ATOM 3040 C CA . ARG A 1 379 ? 21.793 11.991 -1.623 1.00 86.62 379 ARG A CA 1
ATOM 3041 C C . ARG A 1 379 ? 23.219 12.430 -1.282 1.00 86.62 379 ARG A C 1
ATOM 3043 O O . ARG A 1 379 ? 23.405 13.363 -0.502 1.00 86.62 379 ARG A O 1
ATOM 3050 N N . ALA A 1 380 ? 24.227 11.803 -1.885 1.00 85.56 380 ALA A N 1
ATOM 3051 C CA . ALA A 1 380 ? 25.622 12.208 -1.746 1.00 85.56 380 ALA A CA 1
ATOM 3052 C C . ALA A 1 380 ? 25.898 13.568 -2.414 1.00 85.56 380 ALA A C 1
ATOM 3054 O O . ALA A 1 380 ? 26.540 14.432 -1.815 1.00 85.56 380 ALA A O 1
ATOM 3055 N N . ALA A 1 381 ? 25.367 13.794 -3.617 1.00 87.81 381 ALA A N 1
ATOM 3056 C CA . ALA A 1 381 ? 25.522 15.039 -4.361 1.00 87.81 381 ALA A CA 1
ATOM 3057 C C . ALA A 1 381 ? 24.821 16.224 -3.687 1.00 87.81 381 ALA A C 1
ATOM 3059 O O . ALA A 1 381 ? 25.329 17.339 -3.751 1.00 87.81 381 ALA A O 1
ATOM 3060 N N . MET A 1 382 ? 23.727 15.994 -2.954 1.00 87.69 382 MET A N 1
ATOM 3061 C CA . MET A 1 382 ? 23.059 17.010 -2.131 1.00 87.69 382 MET A CA 1
ATOM 3062 C C . MET A 1 382 ? 23.936 17.567 -1.000 1.00 87.69 382 MET A C 1
ATOM 3064 O O . MET A 1 382 ? 23.549 18.556 -0.387 1.00 87.69 382 MET A O 1
ATOM 3068 N N . LYS A 1 383 ? 25.131 17.016 -0.740 1.00 87.12 383 LYS A N 1
ATOM 3069 C CA . LYS A 1 383 ? 26.145 17.631 0.141 1.00 87.12 383 LYS A CA 1
ATOM 3070 C C . LYS A 1 383 ? 26.997 18.699 -0.563 1.00 87.12 383 LYS A C 1
ATOM 3072 O O . LYS A 1 383 ? 27.703 19.449 0.103 1.00 87.12 383 LYS A O 1
ATOM 3077 N N . ASN A 1 384 ? 26.957 18.773 -1.895 1.00 87.50 384 ASN A N 1
ATOM 3078 C CA . ASN A 1 384 ? 27.705 19.741 -2.692 1.00 87.50 384 ASN A CA 1
ATOM 3079 C C . ASN A 1 384 ? 26.862 21.001 -2.965 1.00 87.50 384 ASN A C 1
ATOM 3081 O O . ASN A 1 384 ? 25.745 20.917 -3.474 1.00 87.50 384 ASN A O 1
ATOM 3085 N N . LEU A 1 385 ? 27.418 22.183 -2.678 1.00 85.06 385 LEU A N 1
ATOM 3086 C CA . LEU A 1 385 ? 26.711 23.460 -2.813 1.00 85.06 385 LEU A CA 1
ATOM 3087 C C . LEU A 1 385 ? 26.328 23.804 -4.267 1.00 85.06 385 LEU A C 1
ATOM 3089 O O . LEU A 1 385 ? 25.261 24.371 -4.498 1.00 85.06 385 LEU A O 1
ATOM 3093 N N . GLU A 1 386 ? 27.154 23.451 -5.259 1.00 83.75 386 GLU A N 1
ATOM 3094 C CA . GLU A 1 386 ? 26.820 23.665 -6.676 1.00 83.75 386 GLU A CA 1
ATOM 3095 C C . GLU A 1 386 ? 25.643 22.788 -7.110 1.00 83.75 386 GLU A C 1
ATOM 3097 O O . GLU A 1 386 ? 24.777 23.235 -7.863 1.00 83.75 386 GLU A O 1
ATOM 3102 N N . PHE A 1 387 ? 25.575 21.561 -6.592 1.00 88.62 387 PHE A N 1
ATOM 3103 C CA . PHE A 1 387 ? 24.462 20.658 -6.862 1.00 88.62 387 PHE A CA 1
ATOM 3104 C C . PHE A 1 387 ? 23.172 21.102 -6.174 1.00 88.62 387 PHE A C 1
ATOM 3106 O O . PHE A 1 387 ? 22.119 21.083 -6.802 1.00 88.62 387 PHE A O 1
ATOM 3113 N N . GLN A 1 388 ? 23.248 21.565 -4.922 1.00 86.69 388 GLN A N 1
ATOM 3114 C CA . GLN A 1 388 ? 22.099 22.152 -4.226 1.00 86.69 388 GLN A CA 1
ATOM 3115 C C . GLN A 1 388 ? 21.540 23.358 -4.993 1.00 86.69 388 GLN A C 1
ATOM 3117 O O . GLN A 1 388 ? 20.330 23.450 -5.192 1.00 86.69 388 GLN A O 1
ATOM 3122 N N . ARG A 1 389 ? 22.417 24.249 -5.484 1.00 84.81 389 ARG A N 1
ATOM 3123 C CA . ARG A 1 389 ? 22.045 25.383 -6.352 1.00 84.81 389 ARG A CA 1
ATOM 3124 C C . ARG A 1 389 ? 21.357 24.915 -7.630 1.00 84.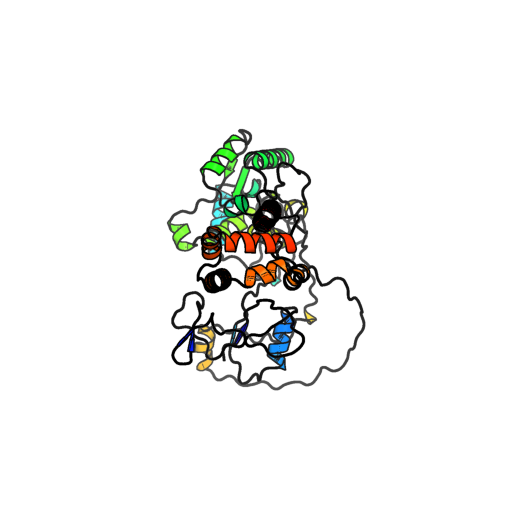81 389 ARG A C 1
ATOM 3126 O O . ARG A 1 389 ? 20.305 25.439 -7.983 1.00 84.81 389 ARG A O 1
ATOM 3133 N N . PHE A 1 390 ? 21.933 23.925 -8.304 1.00 90.94 390 PHE A N 1
ATOM 3134 C CA . PHE A 1 390 ? 21.362 23.337 -9.512 1.00 90.94 390 PHE A CA 1
ATOM 3135 C C . PHE A 1 390 ? 19.973 22.731 -9.267 1.00 90.94 390 PHE A C 1
ATOM 3137 O O . PHE A 1 390 ? 19.035 23.041 -10.002 1.00 90.94 390 PHE A O 1
ATOM 3144 N N . ALA A 1 391 ? 19.827 21.917 -8.219 1.00 89.88 391 ALA A N 1
ATOM 3145 C CA . ALA A 1 391 ? 18.572 21.269 -7.861 1.00 89.88 391 ALA A CA 1
ATOM 3146 C C . ALA A 1 391 ? 17.496 22.302 -7.502 1.00 89.88 391 ALA A C 1
ATOM 3148 O O . ALA A 1 391 ? 16.389 22.238 -8.029 1.00 89.88 391 ALA A O 1
ATOM 3149 N N . ALA A 1 392 ? 17.839 23.306 -6.690 1.00 85.31 392 ALA A N 1
ATOM 3150 C CA . ALA A 1 392 ? 16.918 24.371 -6.308 1.00 85.31 392 ALA A CA 1
ATOM 3151 C C . ALA A 1 392 ? 16.427 25.184 -7.519 1.00 85.31 392 ALA A C 1
ATOM 3153 O O . ALA A 1 392 ? 15.234 25.451 -7.637 1.00 85.31 392 ALA A O 1
ATOM 3154 N N . VAL A 1 393 ? 17.320 25.541 -8.452 1.00 86.19 393 VAL A N 1
ATOM 3155 C CA . VAL A 1 393 ? 16.937 26.254 -9.682 1.00 86.19 393 VAL A CA 1
ATOM 3156 C C . VAL A 1 393 ? 16.039 25.390 -10.566 1.00 86.19 393 VAL A C 1
ATOM 3158 O O . VAL A 1 393 ? 15.044 25.896 -11.077 1.00 86.19 393 VAL A O 1
ATOM 3161 N N . CYS A 1 394 ? 16.335 24.096 -10.720 1.00 87.31 394 CYS A N 1
ATOM 3162 C CA . CYS A 1 394 ? 15.486 23.196 -11.502 1.00 87.31 394 CYS A CA 1
ATOM 3163 C C . CYS A 1 394 ? 14.079 23.089 -10.906 1.00 87.31 394 CYS A C 1
ATOM 3165 O O . CYS A 1 394 ? 13.109 23.284 -11.633 1.00 87.31 394 CYS A O 1
ATOM 3167 N N . LEU A 1 395 ? 13.972 22.846 -9.595 1.00 87.19 395 LEU A N 1
ATOM 3168 C CA . LEU A 1 395 ? 12.694 22.705 -8.891 1.00 87.19 395 LEU A CA 1
ATOM 3169 C C . LEU A 1 395 ? 11.885 24.008 -8.888 1.00 87.19 395 LEU A C 1
ATOM 3171 O O . LEU A 1 395 ? 10.681 23.972 -9.108 1.00 87.19 395 LEU A O 1
ATOM 3175 N N . ASN A 1 396 ? 12.541 25.164 -8.743 1.00 86.06 396 ASN A N 1
ATOM 3176 C CA . ASN A 1 396 ? 11.887 26.473 -8.829 1.00 86.06 396 ASN A CA 1
ATOM 3177 C C . ASN A 1 396 ? 11.305 26.766 -10.229 1.00 86.06 396 ASN A C 1
ATOM 3179 O O . ASN A 1 396 ? 10.328 27.500 -10.333 1.00 86.06 396 ASN A O 1
ATOM 3183 N N . ILE A 1 397 ? 11.883 26.204 -11.297 1.00 82.50 397 ILE A N 1
ATOM 3184 C CA . ILE A 1 397 ? 11.378 26.368 -12.671 1.00 82.50 397 ILE A CA 1
ATOM 3185 C C . ILE A 1 397 ? 10.201 25.430 -12.945 1.00 82.50 397 ILE A C 1
ATOM 3187 O O . ILE A 1 397 ? 9.225 25.842 -13.567 1.00 82.50 397 ILE A O 1
ATOM 3191 N N . VAL A 1 398 ? 10.309 24.165 -12.535 1.00 79.94 398 VAL A N 1
ATOM 3192 C CA . VAL A 1 398 ? 9.339 23.134 -12.930 1.00 79.94 398 VAL A CA 1
ATOM 3193 C C . VAL A 1 398 ? 8.158 23.025 -11.977 1.00 79.94 398 VAL A C 1
ATOM 3195 O O . VAL A 1 398 ? 7.036 22.808 -12.425 1.00 79.94 398 VAL A O 1
ATOM 3198 N N . GLU A 1 399 ? 8.382 23.194 -10.678 1.00 78.81 399 GLU A N 1
ATOM 3199 C CA . GLU A 1 399 ? 7.366 23.010 -9.642 1.00 78.81 399 GLU A CA 1
ATOM 3200 C C . GLU A 1 399 ? 7.550 24.020 -8.496 1.00 78.81 399 GLU A C 1
ATOM 3202 O O . GLU A 1 399 ? 7.818 23.639 -7.352 1.00 78.81 399 GLU A O 1
ATOM 3207 N N . PRO A 1 400 ? 7.396 25.331 -8.776 1.00 75.31 400 PRO A N 1
ATOM 3208 C CA . PRO A 1 400 ? 7.584 26.378 -7.774 1.00 75.31 400 PRO A CA 1
ATOM 3209 C C . PRO A 1 400 ? 6.626 26.252 -6.585 1.00 75.31 400 PRO A C 1
ATOM 3211 O O . PRO A 1 400 ? 6.942 26.725 -5.503 1.00 75.31 400 PRO A O 1
ATOM 3214 N N . GLU A 1 401 ? 5.472 25.611 -6.737 1.00 72.44 401 GLU A N 1
ATOM 3215 C CA . GLU A 1 401 ? 4.486 25.477 -5.657 1.00 72.44 401 GLU A CA 1
ATOM 3216 C C . GLU A 1 401 ? 4.799 24.307 -4.702 1.00 72.44 401 GLU A C 1
ATOM 3218 O O . GLU A 1 401 ? 4.413 24.345 -3.535 1.00 72.44 401 GLU A O 1
ATOM 3223 N N . ASN A 1 402 ? 5.592 23.319 -5.142 1.00 71.31 402 ASN A N 1
ATOM 3224 C CA . ASN A 1 402 ? 5.829 22.074 -4.397 1.00 71.31 402 ASN A CA 1
ATOM 3225 C C . ASN A 1 402 ? 7.121 22.092 -3.554 1.00 71.31 402 ASN A C 1
ATOM 3227 O O . ASN A 1 402 ? 7.291 21.268 -2.653 1.00 71.31 402 ASN A O 1
ATOM 3231 N N . HIS A 1 403 ? 8.035 23.042 -3.795 1.00 76.62 403 HIS A N 1
ATOM 3232 C CA . HIS A 1 403 ? 9.371 23.050 -3.181 1.00 76.62 403 HIS A CA 1
ATOM 3233 C C . HIS A 1 403 ? 9.749 24.403 -2.552 1.00 76.62 403 HIS A C 1
ATOM 3235 O O . HIS A 1 403 ? 10.594 25.142 -3.057 1.00 76.62 403 HIS A O 1
ATOM 3241 N N . GLU A 1 404 ? 9.169 24.706 -1.386 1.00 76.44 404 GLU A N 1
ATOM 3242 C CA . GLU A 1 404 ? 9.453 25.936 -0.621 1.00 76.44 404 GLU A CA 1
ATOM 3243 C C . GLU A 1 404 ? 10.940 26.139 -0.311 1.00 76.44 404 GLU A C 1
ATOM 3245 O O . GLU A 1 404 ? 11.441 27.250 -0.475 1.00 76.44 404 GLU A O 1
ATOM 3250 N N . TRP A 1 405 ? 11.668 25.076 0.053 1.00 84.00 405 TRP A N 1
ATOM 3251 C CA . TRP A 1 405 ? 13.107 25.165 0.322 1.00 84.00 405 TRP A CA 1
ATOM 3252 C C . TRP A 1 405 ? 13.885 25.638 -0.911 1.00 84.00 405 TRP A C 1
ATOM 3254 O O . TRP A 1 405 ? 14.813 26.430 -0.785 1.00 84.00 405 TRP A O 1
ATOM 3264 N N . ALA A 1 406 ? 13.499 25.190 -2.110 1.00 81.94 406 ALA A N 1
ATOM 3265 C CA . ALA A 1 406 ? 14.147 25.572 -3.357 1.00 81.94 406 ALA A CA 1
ATOM 3266 C C . ALA A 1 406 ? 13.876 27.050 -3.666 1.00 81.94 406 ALA A C 1
ATOM 3268 O O . ALA A 1 406 ? 14.790 27.788 -4.034 1.00 81.94 406 ALA A O 1
ATOM 3269 N N . ASN A 1 407 ? 12.644 27.509 -3.432 1.00 80.69 407 ASN A N 1
ATOM 3270 C CA . ASN A 1 407 ? 12.266 28.913 -3.585 1.00 80.69 407 ASN A CA 1
ATOM 3271 C C . ASN A 1 407 ? 13.016 29.821 -2.608 1.00 80.69 407 ASN A C 1
ATOM 3273 O O . ASN A 1 407 ? 13.527 30.868 -3.004 1.00 80.69 407 ASN A O 1
ATOM 3277 N N . GLU A 1 408 ? 13.082 29.434 -1.334 1.00 80.75 408 GLU A N 1
ATOM 3278 C CA . GLU A 1 408 ? 13.802 30.172 -0.297 1.00 80.75 408 GLU A CA 1
ATOM 3279 C C . GLU A 1 408 ? 15.304 30.208 -0.596 1.00 80.75 408 GLU A C 1
ATOM 3281 O O . GLU A 1 408 ? 15.931 31.266 -0.536 1.00 80.75 408 GLU A O 1
ATOM 3286 N N . TYR A 1 409 ? 15.868 29.079 -1.026 1.00 81.81 409 TYR A N 1
ATOM 3287 C CA . TYR A 1 409 ? 17.267 28.968 -1.413 1.00 81.81 409 TYR A CA 1
ATOM 3288 C C . TYR A 1 409 ? 17.602 29.868 -2.612 1.00 81.81 409 TYR A C 1
ATOM 3290 O O . TYR A 1 409 ? 18.579 30.617 -2.567 1.00 81.81 409 TYR A O 1
ATOM 3298 N N . VAL A 1 410 ? 16.774 29.871 -3.665 1.00 81.56 410 VAL A N 1
ATOM 3299 C CA . VAL A 1 410 ? 16.948 30.753 -4.833 1.00 81.56 410 VAL A CA 1
ATOM 3300 C C . VAL A 1 410 ? 16.792 32.229 -4.445 1.00 81.56 410 VAL A C 1
ATOM 3302 O O . VAL A 1 410 ? 17.586 33.058 -4.893 1.00 81.56 410 VAL A O 1
ATOM 3305 N N . LYS A 1 411 ? 15.828 32.580 -3.580 1.00 81.69 411 LYS A N 1
ATOM 3306 C CA . LYS A 1 411 ? 15.673 33.949 -3.047 1.00 81.69 411 LYS A CA 1
ATOM 3307 C C . LYS A 1 411 ? 16.912 34.394 -2.266 1.00 81.69 411 LYS A C 1
ATOM 3309 O O . LYS A 1 411 ? 17.431 35.478 -2.517 1.00 81.69 411 LYS A O 1
ATOM 3314 N N . LYS A 1 412 ? 17.425 33.543 -1.373 1.00 80.94 412 LYS A N 1
ATOM 3315 C CA . LYS A 1 412 ? 18.629 33.809 -0.573 1.00 80.94 412 LYS A CA 1
ATOM 3316 C C . LYS A 1 412 ? 19.871 33.984 -1.447 1.00 80.94 412 LYS A C 1
ATOM 3318 O O . LYS A 1 412 ? 20.671 34.877 -1.194 1.00 80.94 412 LYS A O 1
ATOM 3323 N N . MET A 1 413 ? 20.013 33.183 -2.504 1.00 75.44 413 MET A N 1
ATOM 3324 C CA . MET A 1 413 ? 21.123 33.313 -3.455 1.00 75.44 413 MET A CA 1
ATOM 3325 C C . MET A 1 413 ? 21.048 34.611 -4.265 1.00 75.44 413 MET A C 1
ATOM 3327 O O . MET A 1 413 ? 22.070 35.271 -4.419 1.00 75.44 413 MET A O 1
ATOM 3331 N N . LYS A 1 414 ? 19.855 35.034 -4.703 1.00 73.88 414 LYS A N 1
ATOM 3332 C CA . LYS A 1 414 ? 19.672 36.334 -5.375 1.00 73.88 414 LYS A CA 1
ATOM 3333 C C . LYS A 1 414 ? 20.018 37.515 -4.463 1.00 73.88 414 LYS A C 1
ATOM 3335 O O . LYS A 1 414 ? 20.670 38.450 -4.908 1.00 73.88 414 LYS A O 1
ATOM 3340 N N . LEU A 1 415 ? 19.633 37.456 -3.186 1.00 73.00 415 LEU A N 1
ATOM 3341 C CA . LEU A 1 415 ? 19.983 38.479 -2.192 1.00 73.00 415 LEU A CA 1
ATOM 3342 C C . LEU A 1 415 ? 21.500 38.558 -1.953 1.00 73.00 415 LEU A C 1
ATOM 3344 O O . LEU A 1 415 ? 22.050 39.653 -1.860 1.00 73.00 415 LEU A O 1
ATOM 3348 N N . LEU A 1 416 ? 22.185 37.410 -1.910 1.00 67.44 416 LEU A N 1
ATOM 3349 C CA . LEU A 1 416 ? 23.645 37.342 -1.790 1.00 67.44 416 LEU A CA 1
ATOM 3350 C C . LEU A 1 416 ? 24.365 37.858 -3.048 1.00 67.44 416 LEU A C 1
ATOM 3352 O O . LEU A 1 416 ? 25.383 38.531 -2.922 1.00 67.44 416 LEU A O 1
ATOM 3356 N N . GLU A 1 417 ? 23.843 37.586 -4.248 1.00 66.00 417 GLU A N 1
ATOM 3357 C CA . GLU A 1 417 ? 24.385 38.125 -5.505 1.00 66.00 417 GLU A CA 1
ATOM 3358 C C . GLU A 1 417 ? 24.185 39.648 -5.620 1.00 66.00 417 GLU A C 1
ATOM 3360 O O . GLU A 1 417 ? 25.104 40.341 -6.063 1.00 66.00 417 GLU A O 1
ATOM 3365 N N . CYS A 1 418 ? 23.044 40.188 -5.171 1.00 58.72 418 CYS A N 1
ATOM 3366 C CA . CYS A 1 418 ? 22.823 41.637 -5.091 1.00 58.72 418 CYS A CA 1
ATOM 3367 C C . CYS A 1 418 ? 23.771 42.302 -4.085 1.00 58.72 418 CYS A C 1
ATOM 3369 O O . CYS A 1 418 ? 24.440 43.266 -4.437 1.00 58.72 418 CYS A O 1
ATOM 3371 N N . SER A 1 419 ? 23.903 41.745 -2.876 1.00 57.72 419 SER A N 1
ATOM 3372 C CA . SER A 1 419 ? 24.800 42.280 -1.842 1.00 57.72 419 SER A CA 1
ATOM 3373 C C . SER A 1 419 ? 26.276 42.227 -2.262 1.00 57.72 419 SER A C 1
ATOM 3375 O O . SER A 1 419 ? 27.015 43.185 -2.050 1.00 57.72 419 SER A O 1
ATOM 3377 N N . ALA A 1 420 ? 26.712 41.151 -2.927 1.00 59.44 420 ALA A N 1
ATOM 3378 C CA . ALA A 1 420 ? 28.063 41.060 -3.479 1.00 59.44 420 ALA A CA 1
ATOM 3379 C C . ALA A 1 420 ? 28.297 42.068 -4.615 1.00 59.44 420 ALA A C 1
ATOM 3381 O O . ALA A 1 420 ? 29.380 42.638 -4.705 1.00 59.44 420 ALA A O 1
ATOM 3382 N N . SER A 1 421 ? 27.289 42.315 -5.458 1.00 63.00 421 SER A N 1
ATOM 3383 C CA . SER A 1 421 ? 27.368 43.309 -6.536 1.00 63.00 421 SER A CA 1
ATOM 3384 C C . SER A 1 421 ? 27.408 44.740 -5.995 1.00 63.00 421 SER A C 1
ATOM 3386 O O . SER A 1 421 ? 28.156 45.555 -6.522 1.00 63.00 421 SER A O 1
ATOM 3388 N N . GLU A 1 422 ? 26.668 45.036 -4.922 1.00 62.19 422 GLU A N 1
ATOM 3389 C CA . GLU A 1 422 ? 26.713 46.321 -4.209 1.00 62.19 422 GLU A CA 1
ATOM 3390 C C . GLU A 1 422 ? 28.072 46.558 -3.540 1.00 62.19 422 GLU A C 1
ATOM 3392 O O . GLU A 1 422 ? 28.637 47.639 -3.686 1.00 62.19 422 GLU A O 1
ATOM 3397 N N . LEU A 1 423 ? 28.644 45.542 -2.883 1.00 59.03 423 LEU A N 1
ATOM 3398 C CA . LEU A 1 423 ? 29.990 45.612 -2.301 1.00 59.03 423 LEU A CA 1
ATOM 3399 C C . LEU A 1 423 ? 31.077 45.794 -3.370 1.00 59.03 423 LEU A C 1
ATOM 3401 O O . LEU A 1 423 ? 32.032 46.535 -3.151 1.00 59.03 423 LEU A O 1
ATOM 3405 N N . LEU A 1 424 ? 30.929 45.161 -4.538 1.00 58.66 424 LEU A N 1
ATOM 3406 C CA . LEU A 1 424 ? 31.856 45.321 -5.661 1.00 58.66 424 LEU A CA 1
ATOM 3407 C C . LEU A 1 424 ? 31.721 46.704 -6.316 1.00 58.66 424 LEU A C 1
ATOM 3409 O O . LEU A 1 424 ? 32.727 47.304 -6.678 1.00 58.66 424 LEU A O 1
ATOM 3413 N N . LEU A 1 425 ? 30.498 47.240 -6.427 1.00 62.25 425 LEU A N 1
ATOM 3414 C CA . LEU A 1 425 ? 30.257 48.609 -6.896 1.00 62.25 425 LEU A CA 1
ATOM 3415 C C . LEU A 1 425 ? 30.821 49.650 -5.923 1.00 62.25 425 LEU A C 1
ATOM 3417 O O . LEU A 1 425 ? 31.326 50.679 -6.363 1.00 62.25 425 LEU A O 1
ATOM 3421 N N . GLN A 1 426 ? 30.723 49.391 -4.618 1.00 63.53 426 GLN A N 1
ATOM 3422 C CA . GLN A 1 426 ? 31.300 50.242 -3.582 1.00 63.53 426 GLN A CA 1
ATOM 3423 C C . GLN A 1 426 ? 32.833 50.215 -3.655 1.00 63.53 426 GLN A C 1
ATOM 3425 O O . GLN A 1 426 ? 33.448 51.270 -3.722 1.00 63.53 426 GLN A O 1
ATOM 3430 N N . ALA A 1 427 ? 33.438 49.030 -3.784 1.00 58.84 427 ALA A N 1
ATOM 3431 C CA . ALA A 1 427 ? 34.883 48.884 -3.960 1.00 58.84 427 ALA A CA 1
ATOM 3432 C C . ALA A 1 427 ? 35.409 49.534 -5.257 1.00 58.84 427 ALA A C 1
ATOM 3434 O O . ALA A 1 427 ? 36.506 50.083 -5.256 1.00 58.84 427 ALA A O 1
ATOM 3435 N N . LEU A 1 428 ? 34.629 49.508 -6.347 1.00 59.88 428 LEU A N 1
ATOM 3436 C CA . LEU A 1 428 ? 34.973 50.188 -7.603 1.00 59.88 428 LEU A CA 1
ATOM 3437 C C . LEU A 1 428 ? 34.881 51.718 -7.482 1.00 59.88 428 LEU A C 1
ATOM 3439 O O . LEU A 1 428 ? 35.763 52.423 -7.965 1.00 59.88 428 LEU A O 1
ATOM 3443 N N . LYS A 1 429 ? 33.861 52.238 -6.785 1.00 62.22 429 LYS A N 1
ATOM 3444 C CA . LYS A 1 429 ? 33.747 53.676 -6.478 1.00 62.22 429 LYS A CA 1
ATOM 3445 C C . LYS A 1 429 ? 34.868 54.169 -5.565 1.00 62.22 429 LYS A C 1
ATOM 3447 O O . LYS A 1 429 ? 35.349 55.279 -5.757 1.00 62.22 429 LYS A O 1
ATOM 3452 N N . ASP A 1 430 ? 35.296 53.343 -4.616 1.00 58.03 430 ASP A N 1
ATOM 3453 C CA . ASP A 1 430 ? 36.405 53.662 -3.717 1.00 58.03 430 ASP A CA 1
ATOM 3454 C C . ASP A 1 430 ? 37.773 53.568 -4.436 1.00 58.03 430 ASP A C 1
ATOM 3456 O O . ASP A 1 430 ? 38.729 54.208 -4.004 1.00 58.03 430 ASP A O 1
ATOM 3460 N N . SER A 1 431 ? 37.874 52.834 -5.559 1.00 55.94 431 SER A N 1
ATOM 3461 C CA . SER A 1 431 ? 39.089 52.751 -6.393 1.00 55.94 431 SER A CA 1
ATOM 3462 C C . SER A 1 431 ? 39.231 53.850 -7.456 1.00 55.94 431 SER A C 1
ATOM 3464 O O . SER A 1 431 ? 40.348 54.113 -7.891 1.00 55.94 431 SER A O 1
ATOM 3466 N N . ASP A 1 432 ? 38.138 54.524 -7.833 1.00 52.03 432 ASP A N 1
ATOM 3467 C CA . ASP A 1 432 ? 38.151 55.698 -8.729 1.00 52.03 432 ASP A CA 1
ATOM 3468 C C . ASP A 1 432 ? 38.477 57.017 -7.984 1.00 52.03 432 ASP A C 1
ATOM 3470 O O . ASP A 1 432 ? 38.472 58.101 -8.571 1.00 52.03 432 ASP A O 1
ATOM 3474 N N . CYS A 1 433 ? 38.804 56.938 -6.689 1.00 50.09 433 CYS A N 1
ATOM 3475 C CA . CYS A 1 433 ? 39.389 58.019 -5.897 1.00 50.09 433 CYS A CA 1
ATOM 3476 C C . CYS A 1 433 ? 40.889 57.767 -5.632 1.00 50.09 433 CYS A C 1
ATOM 3478 O O . CYS A 1 433 ? 41.315 57.713 -4.481 1.00 50.09 433 CYS A O 1
ATOM 3480 N N . THR A 1 434 ? 41.692 57.649 -6.696 1.00 39.53 434 THR A N 1
ATOM 3481 C CA . THR A 1 434 ? 43.145 57.933 -6.684 1.00 39.53 434 THR A CA 1
ATOM 3482 C C . THR A 1 434 ? 43.634 58.355 -8.056 1.00 39.53 434 THR A C 1
ATOM 3484 O O . THR A 1 434 ? 43.294 57.653 -9.032 1.00 39.53 434 THR A O 1
#

Sequence (434 aa):
MLYIFCNRFLKASLNGVRKWNSDHALKVEGKFKYSFWGYPEVYAKNVSCLSLQGYVSDVANLIVNDTDPTKIQSIMVDRAECRRSMRYSASIRKAADDFRREELNSDDVTDKTEILEDWTLMKVKPGQAIGGPYLAVHLRRRDFVTSRSKQIPTVKGAAEQISKLLKTLKLEIVYLSTDAPETEVDELKSFLNETAVIKRFKPTDAQLQKFLDGGVATIEQWICAHAKYFIGTAESTFSFRIQEDREILGFSHNTTFNCLCPDHNLNCEQPAKWYMKQKCDINVLAVALRSNCSVNCYKTHKDIGCEKLAKDESRKLRNENATGESDLFCSYLSEDMVLPNKLLMLNESESLKKLLRSDHLRNLLRWINVHSEPSEAIRAAMKNLEFQRFAAVCLNIVEPENHEWANEYVKKMKLLECSASELLLQALKDSDCT

InterPro domains:
  IPR019378 GDP-fucose protein O-fucosyltransferase [PF10250] (77-248)
  IPR045130 GDP-fucose protein O-fucosyltransferase 2-like [PTHR13398] (24-269)
  IPR048371 Zinc finger HIT domain-containing protein 3, C-terminal domain [PF21373] (342-398)

Organism: Trichinella pseudospiralis (NCBI:txid6337)